Protein AF-A0A6C0E6Q0-F1 (afdb_monomer)

Secondary structure (DSSP, 8-state):
----HHHHHHHT--TTTTHHHHSS-S--TT---PPP---EEEEEEEEE-SS---TTSEEEEE---SSSEEEEEEEEEEPPPP--SS-EEEPTTHHHHTEEEEEEEETTEEEEEEEHHHHHHHHHHHS-HHHHHHHHHHHT--SS--TTS----SEEEEE---GGGS-GGG-B-GGG-TTS-EEEEEEEPPGGGSEEETTSPPPSS----SEEEEEEEEEEEPHHHHTTTSPEEPTTS-EEEPPPPEEEEEEEEEEEEEEE-TT-SEEEEE-TT--SEEEEEEEEEEEGGGGGTT-TT--SS-SSSS---SEEEEEEEETTEESS--EEHHIIIIIHHHHHTS---SS-EEEEESSS-TT-SSS----EEGGG-SSEEEEEEEPTT--SEEEEEEEEEEEEEEEETTEEEESS----

Organism: NCBI:txid1070528

InterPro domains:
  IPR007542 Major capsid protein, C-terminal [PF04451] (247-407)
  IPR016112 Group II dsDNA virus coat/capsid protein [SSF49749] (28-230)
  IPR016112 Group II dsDNA virus coat/capsid protein [SSF49749] (247-408)
  IPR031654 Major capsid protein, N-terminal [PF16903] (28-221)
  IPR038519 Major capsid protein, C-terminal domain superfamily [G3DSA:2.70.9.20] (247-413)

Foldseek 3Di:
DPPPVVNVVVVPDDCVPCVVPDNPDPDDPVDDDDDDDFDKDKDKDKFAWPDFFFAQDKTKGWDDPPAQFWEWKKKKFQWDFFAAPFQKFWAALLQLQFFQKKFKDKQNATPAMDHSLRLVLCLQQFDDPVRSVVLCVLRVHDPDDDSNSHRGRDMHMGIDDFLRHQDVVNTGRLQLQQPIIIMMMTGTHHPLLTMATPVLDGTPDDTGTPGIIMTIMHMHGDPVVSVLRHFDADPVRHGPDWHPKDKDKTKYKDKDKDKDAWFDQKDKDWPLLDFAFFFKKKKAKAAPCCSSRSNVQQRFLDPDDDGDAFFQWKWKDFPPDTPDDTHGQCCQAAVQSCQANVGGGPHSMGMDGQANHPNDSHDTGGTDGSNPTPGIIMMTGGDGRGHIIMMMMMTMHIWMWIGTDSNIDTPDGSDD

Radius of gyration: 25.43 Å; Cα contacts (8 Å, |Δi|>4): 905; chains: 1; bounding box: 82×49×64 Å

Nearest PDB structures (foldseek):
  8rbs-assembly1_A1  TM=8.741E-01  e=7.010E-36  Emiliania huxleyi virus 201
  8h2i-assembly1_bu  TM=8.831E-01  e=4.264E-34  Paramecium bursaria Chlorella virus 1
  8h2i-assembly1_bC  TM=8.725E-01  e=1.059E-31  Paramecium bursaria Chlorella virus 1
  8f47-assembly1_A  TM=6.623E-01  e=5.209E-15  Orthopoxvirus vaccinia
  8f47-assembly1_C  TM=6.911E-01  e=6.196E-14  Orthopoxvirus vaccinia

pLDDT: mean 90.52, std 8.24, range [42.59, 98.0]

Solvent-accessible surface area (backbone atoms only — not comparable to full-atom values): 22816 Å² total; per-residue (Å²): 142,74,80,52,72,72,59,52,68,63,69,69,65,45,80,84,74,44,38,90,77,58,53,84,65,90,73,56,99,89,57,86,85,79,82,87,77,81,68,67,46,80,47,77,43,79,42,68,45,78,46,81,50,46,62,48,37,76,37,41,31,73,66,76,85,86,31,39,26,37,43,47,42,28,41,41,37,34,40,56,60,62,47,54,100,54,54,40,10,47,22,67,25,40,39,37,59,42,33,53,33,39,33,40,29,46,63,89,42,77,69,39,51,50,34,16,69,53,54,52,51,47,42,49,56,74,42,54,71,72,54,38,55,54,48,26,64,35,18,53,47,58,97,82,74,54,38,72,69,41,33,55,62,53,75,31,42,37,78,51,78,52,56,26,39,72,42,82,94,46,33,45,47,47,47,29,31,64,77,39,57,46,32,42,40,39,34,31,36,44,63,87,57,43,42,35,33,81,82,75,58,81,61,61,77,87,87,55,44,76,41,49,34,35,44,36,32,24,31,37,59,40,74,80,60,39,50,58,40,28,68,40,62,43,98,86,68,45,79,72,43,75,37,69,74,44,76,42,84,38,57,33,57,46,79,50,76,49,79,42,65,56,57,53,43,68,47,76,40,81,43,62,88,44,55,40,38,24,29,33,41,40,36,38,48,29,44,54,69,33,66,80,61,22,41,82,83,55,34,40,66,54,95,77,78,86,72,48,75,51,53,51,30,38,30,42,30,51,44,99,40,77,72,45,68,82,42,44,35,66,45,28,25,42,48,48,33,34,73,47,67,66,43,56,43,93,59,60,44,36,44,49,72,54,27,66,41,77,79,50,88,84,58,90,54,48,53,46,58,35,68,80,43,60,62,25,30,46,36,38,34,36,42,83,77,39,67,43,30,32,40,43,39,35,37,38,19,53,48,42,40,38,31,49,95,24,39,65,48,60,79,68,77,84,80,129

Structure (mmCIF, N/CA/C/O backbone):
data_AF-A0A6C0E6Q0-F1
#
_entry.id   AF-A0A6C0E6Q0-F1
#
loop_
_atom_site.group_PDB
_atom_site.id
_atom_site.type_symbol
_atom_site.label_atom_id
_atom_site.label_alt_id
_atom_site.label_comp_id
_atom_site.label_asym_id
_atom_site.label_entity_id
_atom_site.label_seq_id
_atom_site.pdbx_PDB_ins_code
_atom_site.Cartn_x
_atom_site.Cartn_y
_atom_site.Cartn_z
_atom_site.occupancy
_atom_site.B_iso_or_equiv
_atom_site.auth_seq_id
_atom_site.auth_comp_id
_atom_site.auth_asym_id
_atom_site.auth_atom_id
_atom_site.pdbx_PDB_model_num
ATOM 1 N N . MET A 1 1 ? 54.383 25.200 25.611 1.00 50.38 1 MET A N 1
ATOM 2 C CA . MET A 1 1 ? 53.353 24.313 26.186 1.00 50.38 1 MET A CA 1
ATOM 3 C C . MET A 1 1 ? 52.035 24.683 25.543 1.00 50.38 1 MET A C 1
ATOM 5 O O . MET A 1 1 ? 51.362 25.550 26.059 1.00 50.38 1 MET A O 1
ATOM 9 N N . ASP A 1 2 ? 51.733 24.103 24.387 1.00 50.19 2 ASP A N 1
ATOM 10 C CA . ASP A 1 2 ? 50.382 24.135 23.813 1.00 50.19 2 ASP A CA 1
ATOM 11 C C . ASP A 1 2 ? 50.270 22.978 22.815 1.00 50.19 2 ASP A C 1
ATOM 13 O O . ASP A 1 2 ? 50.008 23.131 21.624 1.00 50.19 2 ASP A O 1
ATOM 17 N N . ALA A 1 3 ? 50.513 21.762 23.316 1.00 52.38 3 ALA A N 1
ATOM 18 C CA . ALA A 1 3 ? 49.835 20.618 22.733 1.00 52.38 3 ALA A CA 1
ATOM 19 C C . ALA A 1 3 ? 48.361 20.831 23.085 1.00 52.38 3 ALA A C 1
ATOM 21 O O . ALA A 1 3 ? 47.923 20.528 24.193 1.00 52.38 3 ALA A O 1
ATOM 22 N N . THR A 1 4 ? 47.648 21.502 22.183 1.00 58.59 4 THR A N 1
ATOM 23 C CA . THR A 1 4 ? 46.209 21.744 22.287 1.00 58.59 4 THR A CA 1
ATOM 24 C C . THR A 1 4 ? 45.525 20.450 22.729 1.00 58.59 4 THR A C 1
ATOM 26 O O . THR A 1 4 ? 45.856 19.386 22.211 1.00 58.59 4 THR A O 1
ATOM 29 N N . TYR A 1 5 ? 44.597 20.533 23.689 1.00 58.22 5 TYR A N 1
ATOM 30 C CA . TYR A 1 5 ? 43.895 19.413 24.349 1.00 58.22 5 TYR A CA 1
ATOM 31 C C . TYR A 1 5 ? 43.550 18.206 23.442 1.00 58.22 5 TYR A C 1
ATOM 33 O O . TYR A 1 5 ? 43.593 17.061 23.875 1.00 58.22 5 TYR A O 1
ATOM 41 N N . ARG A 1 6 ? 43.329 18.448 22.147 1.00 60.75 6 ARG A N 1
ATOM 42 C CA . ARG A 1 6 ? 43.112 17.456 21.082 1.00 60.75 6 ARG A CA 1
ATOM 43 C C . ARG A 1 6 ? 44.217 16.401 20.934 1.00 60.75 6 ARG A C 1
ATOM 45 O O . ARG A 1 6 ? 43.929 15.266 20.575 1.00 60.75 6 ARG A O 1
ATOM 52 N N . GLN A 1 7 ? 45.481 16.760 21.153 1.00 63.53 7 GLN A N 1
ATOM 53 C CA . GLN A 1 7 ? 46.598 15.817 21.024 1.00 63.53 7 GLN A CA 1
ATOM 54 C C . GLN A 1 7 ? 46.714 14.911 22.258 1.00 63.53 7 GLN A C 1
ATOM 56 O O . GLN A 1 7 ? 47.178 13.778 22.148 1.00 63.53 7 GLN A O 1
ATOM 61 N N . LEU A 1 8 ? 46.222 15.378 23.412 1.00 64.06 8 LEU A N 1
ATOM 62 C CA . LEU A 1 8 ? 46.075 14.568 24.619 1.00 64.06 8 LEU A CA 1
ATOM 63 C C . LEU A 1 8 ? 45.031 13.459 24.418 1.00 64.06 8 LEU A C 1
ATOM 65 O O . LEU A 1 8 ? 45.327 12.315 24.736 1.00 64.06 8 LEU A O 1
ATOM 69 N N . ASP A 1 9 ? 43.882 13.755 23.803 1.00 71.56 9 ASP A N 1
ATOM 70 C CA . ASP A 1 9 ? 42.805 12.773 23.566 1.00 71.56 9 ASP A CA 1
ATOM 71 C C . ASP A 1 9 ? 43.206 11.608 22.640 1.00 71.56 9 ASP A C 1
ATOM 73 O O . ASP A 1 9 ? 42.664 10.508 22.724 1.00 71.56 9 ASP A O 1
ATOM 77 N N . ILE A 1 10 ? 44.155 11.830 21.727 1.00 72.00 10 ILE A N 1
ATOM 78 C CA . ILE A 1 10 ? 44.695 10.762 20.870 1.00 72.00 10 ILE A CA 1
ATOM 79 C C . ILE A 1 10 ? 45.679 9.892 21.660 1.00 72.00 10 ILE A C 1
ATOM 81 O O . ILE A 1 10 ? 45.708 8.674 21.489 1.00 72.00 10 ILE A O 1
ATOM 85 N N . ASN A 1 11 ? 46.462 10.517 22.539 1.00 70.38 11 ASN A N 1
ATOM 86 C CA . ASN A 1 11 ? 47.518 9.866 23.308 1.00 70.38 11 ASN A CA 1
ATOM 87 C C . ASN A 1 11 ? 47.001 9.121 24.552 1.00 70.38 11 ASN A C 1
ATOM 89 O O . ASN A 1 11 ? 47.750 8.352 25.146 1.00 70.38 11 ASN A O 1
ATOM 93 N N . THR A 1 12 ? 45.742 9.322 24.951 1.00 73.62 12 THR A N 1
ATOM 94 C CA . THR A 1 12 ? 45.084 8.582 26.046 1.00 73.62 12 THR A CA 1
ATOM 95 C C . THR A 1 12 ? 44.545 7.213 25.623 1.00 73.62 12 THR A C 1
ATOM 97 O O . THR A 1 12 ? 44.041 6.473 26.471 1.00 73.62 12 THR A O 1
ATOM 100 N N . ARG A 1 13 ? 44.656 6.850 24.338 1.00 69.69 13 ARG A N 1
ATOM 101 C CA . ARG A 1 13 ? 44.212 5.548 23.824 1.00 69.69 13 ARG A CA 1
ATOM 102 C C . ARG A 1 13 ? 45.009 4.405 24.440 1.00 69.69 13 ARG A C 1
ATOM 104 O O . ARG A 1 13 ? 46.234 4.453 24.525 1.00 69.69 13 ARG A O 1
ATOM 111 N N . ASN A 1 14 ? 44.304 3.355 24.846 1.00 68.81 14 ASN A N 1
ATOM 112 C CA . ASN A 1 14 ? 44.887 2.189 25.496 1.00 68.81 14 ASN A CA 1
ATOM 113 C C . ASN A 1 14 ? 44.763 0.965 24.586 1.00 68.81 14 ASN A C 1
ATOM 115 O O . ASN A 1 14 ? 43.659 0.522 24.264 1.00 68.81 14 ASN A O 1
ATOM 119 N N . GLU A 1 15 ? 45.903 0.368 24.236 1.00 62.94 15 GLU A N 1
ATOM 120 C CA . GLU A 1 15 ? 46.001 -0.788 23.338 1.00 62.94 15 GLU A CA 1
ATOM 121 C C . GLU A 1 15 ? 45.181 -2.012 23.773 1.00 62.94 15 GLU A C 1
ATOM 123 O O . GLU A 1 15 ? 44.897 -2.871 22.943 1.00 62.94 15 GLU A O 1
ATOM 128 N N . ARG A 1 16 ? 44.779 -2.134 25.046 1.00 64.06 16 ARG A N 1
ATOM 129 C CA . ARG A 1 16 ? 43.905 -3.236 25.492 1.00 64.06 16 ARG A CA 1
ATOM 130 C C . ARG A 1 16 ? 42.417 -2.975 25.264 1.00 64.06 16 ARG A C 1
ATOM 132 O O . ARG A 1 16 ? 41.688 -3.933 25.025 1.00 64.06 16 ARG A O 1
ATOM 139 N N . LEU A 1 17 ? 41.969 -1.723 25.353 1.00 75.38 17 LEU A N 1
ATOM 140 C CA . LEU A 1 17 ? 40.547 -1.361 25.277 1.00 75.38 17 LEU A CA 1
ATOM 141 C C . LEU A 1 17 ? 40.148 -0.938 23.857 1.00 75.38 17 LEU A C 1
ATOM 143 O O . LEU A 1 17 ? 39.136 -1.402 23.340 1.00 75.38 17 LEU A O 1
ATOM 147 N N . ASP A 1 18 ? 40.988 -0.150 23.183 1.00 81.44 18 ASP A N 1
ATOM 148 C CA . ASP A 1 18 ? 40.679 0.420 21.863 1.00 81.44 18 ASP A CA 1
ATOM 149 C C . ASP A 1 18 ? 40.990 -0.529 20.695 1.00 81.44 18 ASP A C 1
ATOM 151 O O . ASP A 1 18 ? 40.703 -0.219 19.533 1.00 81.44 18 ASP A O 1
ATOM 155 N N . LYS A 1 19 ? 41.551 -1.711 20.991 1.00 82.31 19 LYS A N 1
ATOM 156 C CA . LYS A 1 19 ? 41.936 -2.720 19.996 1.00 82.31 19 LYS A CA 1
ATOM 157 C C . LYS A 1 19 ? 40.769 -3.166 19.124 1.00 82.31 19 LYS A C 1
ATOM 159 O O . LYS A 1 19 ? 40.932 -3.289 17.919 1.00 82.31 19 LYS A O 1
ATOM 164 N N . PHE A 1 20 ? 39.600 -3.386 19.721 1.00 84.00 20 PHE A N 1
ATOM 165 C CA . PHE A 1 20 ? 38.417 -3.856 18.994 1.00 84.00 20 PHE A CA 1
ATOM 166 C C . PHE A 1 20 ? 37.770 -2.779 18.118 1.00 84.00 20 PHE A C 1
ATOM 168 O O . PHE A 1 20 ? 36.924 -3.104 17.292 1.00 84.00 20 PHE A O 1
ATOM 175 N N . LEU A 1 21 ? 38.147 -1.510 18.302 1.00 84.69 21 LEU A N 1
ATOM 176 C CA . LEU A 1 21 ? 37.549 -0.381 17.590 1.00 84.69 21 LEU A CA 1
ATOM 177 C C . LEU A 1 21 ? 38.488 0.219 16.544 1.00 84.69 21 LEU A C 1
ATOM 179 O O . LEU A 1 21 ? 38.034 0.623 15.478 1.00 84.69 21 LEU A O 1
ATOM 183 N N . THR A 1 22 ? 39.783 0.333 16.854 1.00 85.12 22 THR A N 1
ATOM 184 C CA . THR A 1 22 ? 40.710 1.153 16.054 1.00 85.12 22 THR A CA 1
ATOM 185 C C . THR A 1 22 ? 42.037 0.488 15.711 1.00 85.12 22 THR A C 1
ATOM 187 O O . THR A 1 22 ? 42.786 1.054 14.913 1.00 85.12 22 THR A O 1
ATOM 190 N N . ALA A 1 23 ? 42.349 -0.694 16.257 1.00 83.88 23 ALA A N 1
ATOM 191 C CA . ALA A 1 23 ? 43.545 -1.414 15.823 1.00 83.88 23 ALA A CA 1
ATOM 192 C C . ALA A 1 23 ? 43.324 -1.995 14.422 1.00 83.88 23 ALA A C 1
ATOM 194 O O . ALA A 1 23 ? 42.276 -2.572 14.154 1.00 83.88 23 ALA A O 1
ATOM 195 N N . ASN A 1 24 ? 44.324 -1.856 13.545 1.00 86.06 24 ASN A N 1
ATOM 196 C CA . ASN A 1 24 ? 44.257 -2.260 12.134 1.00 86.06 24 ASN A CA 1
ATOM 197 C C . ASN A 1 24 ? 42.970 -1.764 11.435 1.00 86.06 24 ASN A C 1
ATOM 199 O O . ASN A 1 24 ? 42.159 -2.578 10.997 1.00 86.06 24 ASN A O 1
ATOM 203 N N . PRO A 1 25 ? 42.754 -0.436 11.354 1.00 85.06 25 PRO A N 1
ATOM 204 C CA . PRO A 1 25 ? 41.490 0.127 10.894 1.00 85.06 25 PRO A CA 1
ATOM 205 C C . PRO A 1 25 ? 41.191 -0.268 9.442 1.00 85.06 25 PRO A C 1
ATOM 207 O O . PRO A 1 25 ? 41.970 0.012 8.532 1.00 85.06 25 PRO A O 1
ATOM 210 N N . GLU A 1 26 ? 40.029 -0.883 9.225 1.00 86.69 26 GLU A N 1
ATOM 211 C CA . GLU A 1 26 ? 39.562 -1.319 7.899 1.00 86.69 26 GLU A CA 1
ATOM 212 C C . GLU A 1 26 ? 38.830 -0.207 7.133 1.00 86.69 26 GLU A C 1
ATOM 214 O O . GLU A 1 26 ? 38.745 -0.217 5.903 1.00 86.69 26 GLU A O 1
ATOM 219 N N . VAL A 1 27 ? 38.304 0.777 7.865 1.00 86.06 27 VAL A N 1
ATOM 220 C CA . VAL A 1 27 ? 37.536 1.903 7.332 1.00 86.06 27 VAL A CA 1
ATOM 221 C C . VAL A 1 27 ? 38.110 3.223 7.835 1.00 86.06 27 VAL A C 1
ATOM 223 O O . VAL A 1 27 ? 38.594 3.324 8.960 1.00 86.06 27 VAL A O 1
ATOM 226 N N . SER A 1 28 ? 38.040 4.258 6.998 1.00 86.50 28 SER A N 1
ATOM 227 C CA . SER A 1 28 ? 38.378 5.629 7.378 1.00 86.50 28 SER A CA 1
ATOM 228 C C . SER A 1 28 ? 37.178 6.530 7.140 1.00 86.50 28 SER A C 1
ATOM 230 O O . SER A 1 28 ? 36.627 6.557 6.041 1.00 86.50 28 SER A O 1
ATOM 232 N N . PHE A 1 29 ? 36.805 7.318 8.147 1.00 87.69 29 PHE A N 1
ATOM 233 C CA . PHE A 1 29 ? 35.741 8.318 8.019 1.00 87.69 29 PHE A CA 1
ATOM 234 C C . PHE A 1 29 ? 36.155 9.534 7.179 1.00 87.69 29 PHE A C 1
ATOM 236 O O . PHE A 1 29 ? 35.311 10.340 6.804 1.00 87.69 29 PHE A O 1
ATOM 243 N N . PHE A 1 30 ? 37.445 9.657 6.857 1.00 90.44 30 PHE A N 1
ATOM 244 C CA . PHE A 1 30 ? 38.006 10.789 6.116 1.00 90.44 30 PHE A CA 1
ATOM 245 C C . PHE A 1 30 ? 38.331 10.449 4.656 1.00 90.44 30 PHE A C 1
ATOM 247 O O . PHE A 1 30 ? 38.814 11.301 3.915 1.00 90.44 30 PHE A O 1
ATOM 254 N N . HIS A 1 31 ? 38.072 9.210 4.224 1.00 87.00 31 HIS A N 1
ATOM 255 C CA . HIS A 1 31 ? 38.249 8.790 2.838 1.00 87.00 31 HIS A CA 1
ATOM 256 C C . HIS A 1 31 ? 37.085 7.900 2.394 1.00 87.00 31 HIS A C 1
ATOM 258 O O . HIS A 1 31 ? 37.002 6.729 2.761 1.00 87.00 31 HIS A O 1
ATOM 264 N N . SER A 1 32 ? 36.190 8.454 1.574 1.00 85.75 32 SER A N 1
ATOM 265 C CA . SER A 1 32 ? 35.055 7.714 1.020 1.00 85.75 32 SER A CA 1
ATOM 266 C C . SER A 1 32 ? 35.420 7.092 -0.329 1.00 85.75 32 SER A C 1
ATOM 268 O O . SER A 1 32 ? 35.677 7.803 -1.301 1.00 85.75 32 SER A O 1
ATOM 270 N N . LYS A 1 33 ? 35.430 5.754 -0.407 1.00 85.31 33 LYS A N 1
ATOM 271 C CA . LYS A 1 33 ? 35.520 5.024 -1.680 1.00 85.31 33 LYS A CA 1
ATOM 272 C C . LYS A 1 33 ? 34.129 4.930 -2.302 1.00 85.31 33 LYS A C 1
ATOM 274 O O . LYS A 1 33 ? 33.283 4.174 -1.830 1.00 85.31 33 LYS A O 1
ATOM 279 N N . GLN A 1 34 ? 33.899 5.670 -3.381 1.00 87.31 34 GLN A N 1
ATOM 280 C CA . GLN A 1 34 ? 32.653 5.577 -4.139 1.00 87.31 34 GLN A CA 1
ATOM 281 C C . GLN A 1 34 ? 32.667 4.355 -5.065 1.00 87.31 34 GLN A C 1
ATOM 283 O O . GLN A 1 34 ? 33.665 4.073 -5.733 1.00 87.31 34 GLN A O 1
ATOM 288 N N . LYS A 1 35 ? 31.546 3.628 -5.125 1.00 88.62 35 LYS A N 1
ATOM 289 C CA . LYS A 1 35 ? 31.354 2.537 -6.088 1.00 88.62 35 LYS A CA 1
ATOM 290 C C . LYS A 1 35 ? 30.966 3.129 -7.444 1.00 88.62 35 LYS A C 1
ATOM 292 O O . LYS A 1 35 ? 30.063 3.958 -7.517 1.00 88.62 35 LYS A O 1
ATOM 297 N N . ARG A 1 36 ? 31.628 2.686 -8.515 1.00 91.00 36 ARG A N 1
ATOM 298 C CA . ARG A 1 36 ? 31.187 2.974 -9.888 1.00 91.00 36 ARG A CA 1
ATOM 299 C C . ARG A 1 36 ? 29.918 2.167 -10.171 1.00 91.00 36 ARG A C 1
ATOM 301 O O . ARG A 1 36 ? 29.840 1.006 -9.773 1.00 91.00 36 ARG A O 1
ATOM 308 N N . TYR A 1 37 ? 28.946 2.783 -10.831 1.00 89.62 37 TYR A N 1
ATOM 309 C CA . TYR A 1 37 ? 27.681 2.164 -11.230 1.00 89.62 37 TYR A CA 1
ATOM 310 C C . TYR A 1 37 ? 27.566 2.146 -12.760 1.00 89.62 37 TYR A C 1
ATOM 312 O O . TYR A 1 37 ? 28.290 2.869 -13.445 1.00 89.62 37 TYR A O 1
ATOM 320 N N . TYR A 1 38 ? 26.684 1.302 -13.292 1.00 90.94 38 TYR A N 1
ATOM 321 C CA . TYR A 1 38 ? 26.403 1.258 -14.727 1.00 90.94 38 TYR A CA 1
ATOM 322 C C . TYR A 1 38 ? 25.487 2.416 -15.137 1.00 90.94 38 TYR A C 1
ATOM 324 O O . TYR A 1 38 ? 24.558 2.735 -14.390 1.00 90.94 38 TYR A O 1
ATOM 332 N N . PRO A 1 39 ? 25.708 3.030 -16.308 1.00 93.25 39 PRO A N 1
ATOM 333 C CA . PRO A 1 39 ? 24.850 4.103 -16.781 1.00 93.25 39 PRO A CA 1
ATOM 334 C C . PRO A 1 39 ? 23.433 3.590 -17.071 1.00 93.25 39 PRO A C 1
ATOM 336 O O . PRO A 1 39 ? 23.236 2.488 -17.582 1.00 93.25 39 PRO A O 1
ATOM 339 N N . TYR A 1 40 ? 22.447 4.419 -16.740 1.00 94.44 40 TYR A N 1
ATOM 340 C CA . TYR A 1 40 ? 21.039 4.212 -17.061 1.00 94.44 40 TYR A CA 1
ATOM 341 C C . TYR A 1 40 ? 20.363 5.572 -17.273 1.00 94.44 40 TYR A C 1
ATOM 343 O O . TYR A 1 40 ? 20.856 6.598 -16.799 1.00 94.44 40 TYR A O 1
ATOM 351 N N . ALA A 1 41 ? 19.218 5.582 -17.952 1.00 95.88 41 ALA A N 1
ATOM 352 C CA . ALA A 1 41 ? 18.386 6.770 -18.122 1.00 95.88 41 ALA A CA 1
ATOM 353 C C . ALA A 1 41 ? 16.969 6.516 -17.595 1.00 95.88 41 ALA A C 1
ATOM 355 O O . ALA A 1 41 ? 16.380 5.473 -17.876 1.00 95.88 41 ALA A O 1
ATOM 356 N N . ARG A 1 42 ? 16.420 7.479 -16.846 1.00 95.88 42 ARG A N 1
ATOM 357 C CA . ARG A 1 42 ? 15.016 7.487 -16.407 1.00 95.88 42 ARG A CA 1
ATOM 358 C C . ARG A 1 42 ? 14.175 8.287 -17.399 1.00 95.88 42 ARG A C 1
ATOM 360 O O . ARG A 1 42 ? 14.583 9.370 -17.811 1.00 95.88 42 ARG A O 1
ATOM 367 N N . ASN A 1 43 ? 12.988 7.789 -17.725 1.00 95.06 43 ASN A N 1
ATOM 368 C CA . ASN A 1 43 ? 11.990 8.507 -18.508 1.00 95.06 43 ASN A CA 1
ATOM 369 C C . ASN A 1 43 ? 10.583 8.280 -17.936 1.00 95.06 43 ASN A C 1
ATOM 371 O O . ASN A 1 43 ? 10.116 7.143 -17.898 1.00 95.06 43 ASN A O 1
ATOM 375 N N . ALA A 1 44 ? 9.905 9.355 -17.536 1.00 96.56 44 ALA A N 1
ATOM 376 C CA . ALA A 1 44 ? 8.527 9.307 -17.058 1.00 96.56 44 ALA A CA 1
ATOM 377 C C . ALA A 1 44 ? 7.555 9.451 -18.237 1.00 96.56 44 ALA A C 1
ATOM 379 O O . ALA A 1 44 ? 7.694 10.367 -19.051 1.00 96.56 44 ALA A O 1
ATOM 380 N N . ARG A 1 45 ? 6.561 8.565 -18.347 1.00 97.06 45 ARG A N 1
ATOM 381 C CA . ARG A 1 45 ? 5.567 8.609 -19.431 1.00 97.06 45 ARG A CA 1
ATOM 382 C C . ARG A 1 45 ? 4.148 8.426 -18.920 1.00 97.06 45 ARG A C 1
ATOM 384 O O . ARG A 1 45 ? 3.897 7.579 -18.067 1.00 97.06 45 ARG A O 1
ATOM 391 N N . TYR A 1 46 ? 3.227 9.183 -19.512 1.00 96.88 46 TYR A N 1
ATOM 392 C CA . TYR A 1 46 ? 1.795 9.004 -19.304 1.00 96.88 46 TYR A CA 1
ATOM 393 C C . TYR A 1 46 ? 1.268 7.845 -20.143 1.00 96.88 46 TYR A C 1
ATOM 395 O O . TYR A 1 46 ? 1.499 7.799 -21.351 1.00 96.88 46 TYR A O 1
ATOM 403 N N . ILE A 1 47 ? 0.521 6.953 -19.504 1.00 96.19 47 ILE A N 1
ATOM 404 C CA . ILE A 1 47 ? -0.191 5.842 -20.124 1.00 96.19 47 ILE A CA 1
ATOM 405 C C . ILE A 1 47 ? -1.683 6.029 -19.846 1.00 96.19 47 ILE A C 1
ATOM 407 O O . ILE A 1 47 ? -2.089 6.234 -18.704 1.00 96.19 47 ILE A O 1
ATOM 411 N N . THR A 1 48 ? -2.502 5.997 -20.889 1.00 94.19 48 THR A N 1
ATOM 412 C CA . THR A 1 48 ? -3.965 6.087 -20.788 1.00 94.19 48 THR A CA 1
ATOM 413 C C . THR A 1 48 ? -4.568 4.702 -20.604 1.00 94.19 48 THR A C 1
ATOM 415 O O . THR A 1 48 ? -4.053 3.736 -21.163 1.00 94.19 48 THR A O 1
ATOM 418 N N . PHE A 1 49 ? -5.665 4.608 -19.857 1.00 93.19 49 PHE A N 1
ATOM 419 C CA . PHE A 1 49 ? -6.424 3.363 -19.742 1.00 93.19 49 PHE A CA 1
ATOM 420 C C . PHE A 1 49 ? -7.184 3.045 -21.035 1.00 93.19 49 PHE A C 1
ATOM 422 O O . PHE A 1 49 ? -7.557 3.952 -21.779 1.00 93.19 49 PHE A O 1
ATOM 429 N N . ASP A 1 50 ? -7.420 1.756 -21.285 1.00 89.81 50 ASP A N 1
ATOM 430 C CA . ASP A 1 50 ? -8.104 1.282 -22.496 1.00 89.81 50 ASP A CA 1
ATOM 431 C C . ASP A 1 50 ? -9.610 1.597 -22.462 1.00 89.81 50 ASP A C 1
ATOM 433 O O . ASP A 1 50 ? -10.259 1.784 -23.491 1.00 89.81 50 ASP A O 1
ATOM 437 N N . SER A 1 51 ? -10.178 1.654 -21.257 1.00 84.75 51 SER A N 1
ATOM 438 C CA . SER A 1 51 ? -11.577 1.987 -20.999 1.00 84.75 51 SER A CA 1
ATOM 439 C C . SER A 1 51 ? -11.766 3.479 -20.737 1.00 84.75 51 SER A C 1
ATOM 441 O O . SER A 1 51 ? -10.918 4.120 -20.112 1.00 84.75 51 SER A O 1
ATOM 443 N N . ALA A 1 52 ? -12.936 4.007 -21.102 1.00 82.81 52 ALA A N 1
ATOM 444 C CA . ALA A 1 52 ? -13.321 5.364 -20.732 1.00 82.81 52 ALA A CA 1
ATOM 445 C C . ALA A 1 52 ? -13.319 5.548 -19.196 1.00 82.81 52 ALA A C 1
ATOM 447 O O . ALA A 1 52 ? -13.747 4.646 -18.468 1.00 82.81 52 ALA A O 1
ATOM 448 N N . PRO A 1 53 ? -12.849 6.700 -18.690 1.00 81.31 53 PRO A N 1
ATOM 449 C CA . PRO A 1 53 ? -12.731 6.940 -17.260 1.00 81.31 53 PRO A CA 1
ATOM 450 C C . PRO A 1 53 ? -14.109 7.227 -16.650 1.00 81.31 53 PRO A C 1
ATOM 452 O O . PRO A 1 53 ? -14.688 8.296 -16.835 1.00 81.31 53 PRO A O 1
ATOM 455 N N . GLU A 1 54 ? -14.658 6.263 -15.914 1.00 89.06 54 GLU A N 1
ATOM 456 C CA . GLU A 1 54 ? -15.979 6.387 -15.297 1.00 89.06 54 GLU A CA 1
ATOM 457 C C . GLU A 1 54 ? -15.971 5.861 -13.858 1.00 89.06 54 GLU A C 1
ATOM 459 O O . GLU A 1 54 ? -15.364 4.834 -13.548 1.00 89.06 54 GLU A O 1
ATOM 464 N N . PHE A 1 55 ? -16.638 6.585 -12.956 1.00 92.69 55 PHE A N 1
ATOM 465 C CA . PHE A 1 55 ? -16.740 6.194 -11.551 1.00 92.69 55 PHE A CA 1
ATOM 466 C C . PHE A 1 55 ? -17.442 4.841 -11.406 1.00 92.69 55 PHE A C 1
ATOM 468 O O . PHE A 1 55 ? -18.378 4.528 -12.140 1.00 92.69 55 PHE A O 1
ATOM 475 N N . GLY A 1 56 ? -17.022 4.037 -10.432 1.00 92.19 56 GLY A N 1
ATOM 476 C CA . GLY A 1 56 ? -17.610 2.718 -10.187 1.00 92.19 56 GLY A CA 1
ATOM 477 C C . GLY A 1 56 ? -17.222 1.638 -11.202 1.00 92.19 56 GLY A C 1
ATOM 478 O O . GLY A 1 56 ? -17.527 0.465 -10.970 1.00 92.19 56 GLY A O 1
ATOM 479 N N . GLN A 1 57 ? -16.560 1.982 -12.310 1.00 92.56 57 GLN A N 1
ATOM 480 C CA . GLN A 1 57 ? -16.167 1.027 -13.347 1.00 92.56 57 GLN A CA 1
ATOM 481 C C . GLN A 1 57 ? -14.769 0.450 -13.100 1.00 92.56 57 GLN A C 1
ATOM 483 O O . GLN A 1 57 ? -13.976 0.968 -12.309 1.00 92.56 57 GLN A O 1
ATOM 488 N N . LEU A 1 58 ? -14.502 -0.685 -13.748 1.00 94.75 58 LEU A N 1
ATOM 489 C CA . LEU A 1 58 ? -13.169 -1.271 -13.818 1.00 94.75 58 LEU A CA 1
ATOM 490 C C . LEU A 1 58 ? -12.429 -0.649 -15.003 1.00 94.75 58 LEU A C 1
ATOM 492 O O . LEU A 1 58 ? -12.912 -0.731 -16.130 1.00 94.75 58 LEU A O 1
ATOM 496 N N . ALA A 1 59 ? -11.257 -0.082 -14.743 1.00 94.31 59 ALA A N 1
ATOM 497 C CA . ALA A 1 59 ? -10.339 0.378 -15.767 1.00 94.31 59 ALA A CA 1
ATOM 498 C C . ALA A 1 59 ? -9.139 -0.564 -15.862 1.00 94.31 59 ALA A C 1
ATOM 500 O O . ALA A 1 59 ? -8.612 -1.011 -14.845 1.00 94.31 59 ALA A O 1
ATOM 501 N N . GLN A 1 60 ? -8.694 -0.863 -17.078 1.00 95.12 60 GLN A N 1
ATOM 502 C CA . GLN A 1 60 ? -7.507 -1.685 -17.312 1.00 95.12 60 GLN A CA 1
ATOM 503 C C . GLN A 1 60 ? -6.542 -0.999 -18.271 1.00 95.12 60 GLN A C 1
ATOM 505 O O . GLN A 1 60 ? -6.956 -0.220 -19.133 1.00 95.12 60 GLN A O 1
ATOM 510 N N . VAL A 1 61 ? -5.257 -1.279 -18.090 1.00 96.19 61 VAL A N 1
ATOM 511 C CA . VAL A 1 61 ? -4.203 -0.775 -18.961 1.00 96.19 61 VAL A CA 1
ATOM 512 C C . VAL A 1 61 ? -3.057 -1.768 -19.040 1.00 96.19 61 VAL A C 1
ATOM 514 O O . VAL A 1 61 ? -2.546 -2.246 -18.025 1.00 96.19 61 VAL A O 1
ATOM 517 N N . LYS A 1 62 ? -2.630 -2.063 -20.265 1.00 96.44 62 LYS A N 1
ATOM 518 C CA . LYS A 1 62 ? -1.398 -2.805 -20.526 1.00 96.44 62 LYS A CA 1
ATOM 519 C C . LYS A 1 62 ? -0.205 -1.858 -20.451 1.00 96.44 62 LYS A C 1
ATOM 521 O O . LYS A 1 62 ? -0.170 -0.860 -21.165 1.00 96.44 62 LYS A O 1
ATOM 526 N N . ILE A 1 63 ? 0.794 -2.188 -19.634 1.00 97.00 63 ILE A N 1
ATOM 527 C CA . ILE A 1 63 ? 2.021 -1.395 -19.495 1.00 97.00 63 ILE A CA 1
ATOM 528 C C . ILE A 1 63 ? 2.882 -1.543 -20.760 1.00 97.00 63 ILE A C 1
ATOM 530 O O . ILE A 1 63 ? 3.379 -2.640 -21.039 1.00 97.00 63 ILE A O 1
ATOM 534 N N . PRO A 1 64 ? 3.087 -0.467 -21.546 1.00 96.12 64 PRO A N 1
ATOM 535 C CA . PRO A 1 64 ? 3.900 -0.538 -22.751 1.00 96.12 64 PRO A CA 1
ATOM 536 C C . PRO A 1 64 ? 5.388 -0.687 -22.427 1.00 96.12 64 PRO A C 1
ATOM 538 O O . PRO A 1 64 ? 5.894 -0.189 -21.427 1.00 96.12 64 PRO A O 1
ATOM 541 N N . ARG A 1 65 ? 6.136 -1.327 -23.324 1.00 93.75 65 ARG A N 1
ATOM 542 C CA . ARG A 1 65 ? 7.570 -1.605 -23.144 1.00 93.75 65 ARG A CA 1
ATOM 543 C C . ARG A 1 65 ? 8.439 -0.444 -23.634 1.00 93.75 65 ARG A C 1
ATOM 545 O O . ARG A 1 65 ? 9.202 -0.595 -24.580 1.00 93.75 65 ARG A O 1
ATOM 552 N N . TYR A 1 66 ? 8.304 0.732 -23.019 1.00 94.69 66 TYR A N 1
ATOM 553 C CA . TYR A 1 66 ? 9.110 1.913 -23.375 1.00 94.69 66 TYR A CA 1
ATOM 554 C C . TYR A 1 66 ? 10.514 1.934 -22.750 1.00 94.69 66 TYR A C 1
ATOM 556 O O . TYR A 1 66 ? 11.333 2.770 -23.128 1.00 94.69 66 TYR A O 1
ATOM 564 N N . GLY A 1 67 ? 10.796 1.029 -21.813 1.00 93.12 67 GLY A N 1
ATOM 565 C CA . GLY A 1 67 ? 12.109 0.843 -21.199 1.00 93.12 67 GLY A CA 1
ATOM 566 C C . GLY A 1 67 ? 12.340 -0.607 -20.781 1.00 93.12 67 GLY A C 1
ATOM 567 O O . GLY A 1 67 ? 11.475 -1.466 -20.961 1.00 93.12 67 GLY A O 1
ATOM 568 N N . HIS A 1 68 ? 13.520 -0.878 -20.224 1.00 94.69 68 HIS A N 1
ATOM 569 C CA . HIS A 1 68 ? 13.929 -2.224 -19.816 1.00 94.69 68 HIS A CA 1
ATOM 570 C C . HIS A 1 68 ? 13.373 -2.611 -18.444 1.00 94.69 68 HIS A C 1
ATOM 572 O O . HIS A 1 68 ? 13.030 -3.781 -18.251 1.00 94.69 68 HIS A O 1
ATOM 578 N N . LEU A 1 69 ? 13.262 -1.640 -17.529 1.00 95.88 69 LEU A N 1
ATOM 579 C CA . LEU A 1 69 ? 12.662 -1.793 -16.202 1.00 95.88 69 LEU A CA 1
ATOM 580 C C . LEU A 1 69 ? 11.553 -0.752 -15.980 1.00 95.88 69 LEU A C 1
ATOM 582 O O . LEU A 1 69 ? 11.594 0.336 -16.561 1.00 95.88 69 LEU A O 1
ATOM 586 N N . VAL A 1 70 ? 10.613 -1.070 -15.091 1.00 97.12 70 VAL A N 1
ATOM 587 C CA . VAL A 1 70 ? 9.599 -0.146 -14.561 1.00 97.12 70 VAL A CA 1
ATOM 588 C C . VAL A 1 70 ? 9.815 0.048 -13.066 1.00 97.12 70 VAL A C 1
ATOM 590 O O . VAL A 1 70 ? 9.950 -0.928 -12.325 1.00 97.12 70 VAL A O 1
ATOM 593 N N . GLY A 1 71 ? 9.855 1.310 -12.642 1.00 96.25 71 GLY A N 1
ATOM 594 C CA . GLY A 1 71 ? 9.969 1.700 -11.240 1.00 96.25 71 GLY A CA 1
ATOM 595 C C . GLY A 1 71 ? 8.662 2.258 -10.704 1.00 96.25 71 GLY A C 1
ATOM 596 O O . GLY A 1 71 ? 7.673 1.535 -10.598 1.00 96.25 71 GLY A O 1
ATOM 597 N N . ASP A 1 72 ? 8.665 3.534 -10.336 1.00 96.06 72 ASP A N 1
ATOM 598 C CA . ASP A 1 72 ? 7.531 4.181 -9.683 1.00 96.06 72 ASP A CA 1
ATOM 599 C C . ASP A 1 72 ? 6.347 4.374 -10.642 1.00 96.06 72 ASP A C 1
ATOM 601 O O . ASP A 1 72 ? 6.506 4.660 -11.834 1.00 96.06 72 ASP A O 1
ATOM 605 N N . ILE A 1 73 ? 5.140 4.192 -10.104 1.00 97.38 73 ILE A N 1
ATOM 606 C CA . ILE A 1 73 ? 3.877 4.412 -10.807 1.00 97.38 73 ILE A CA 1
ATOM 607 C C . ILE A 1 73 ? 2.998 5.302 -9.936 1.00 97.38 73 ILE A C 1
ATOM 609 O O . ILE A 1 73 ? 2.804 5.022 -8.753 1.00 97.38 73 ILE A O 1
ATOM 613 N N . ALA A 1 74 ? 2.429 6.343 -10.534 1.00 97.38 74 ALA A N 1
ATOM 614 C CA . ALA A 1 74 ? 1.397 7.165 -9.919 1.00 97.38 74 ALA A CA 1
ATOM 615 C C . ALA A 1 74 ? 0.144 7.195 -10.798 1.00 97.38 74 ALA A C 1
ATOM 617 O O . ALA A 1 74 ? 0.240 7.196 -12.025 1.00 97.38 74 ALA A O 1
ATOM 618 N N . ILE A 1 75 ? -1.033 7.228 -10.178 1.00 96.94 75 ILE A N 1
ATOM 619 C CA . ILE A 1 75 ? -2.303 7.438 -10.877 1.00 96.94 75 ILE A CA 1
ATOM 620 C C . ILE A 1 75 ? -2.613 8.932 -10.865 1.00 96.94 75 ILE A C 1
ATOM 622 O O . ILE A 1 75 ? -2.571 9.554 -9.809 1.00 96.94 75 ILE A O 1
ATOM 626 N N . GLU A 1 76 ? -2.947 9.490 -12.023 1.00 96.19 76 GLU A N 1
ATOM 627 C CA . GLU A 1 76 ? -3.455 10.851 -12.183 1.00 96.19 76 GLU A CA 1
ATOM 628 C C . GLU A 1 76 ? -4.960 10.800 -12.481 1.00 96.19 76 GLU A C 1
ATOM 630 O O . GLU A 1 76 ? -5.392 10.153 -13.444 1.00 96.19 76 GLU A O 1
ATOM 635 N N . PHE A 1 77 ? -5.739 11.511 -11.666 1.00 95.31 77 PHE A N 1
ATOM 636 C CA . PHE A 1 77 ? -7.169 11.738 -11.848 1.00 95.31 77 PHE A CA 1
ATOM 637 C C . PHE A 1 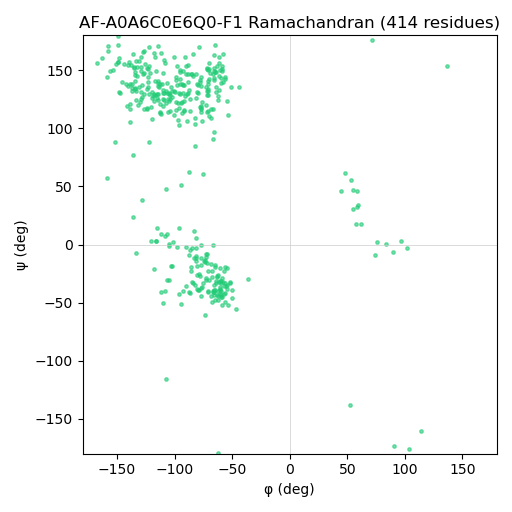77 ? -7.431 13.221 -12.110 1.00 95.31 77 PHE A C 1
ATOM 639 O O . PHE A 1 77 ? -7.105 14.063 -11.273 1.00 95.31 77 PHE A O 1
ATOM 646 N N . ASP A 1 78 ? -8.095 13.536 -13.221 1.00 94.12 78 ASP A N 1
ATOM 647 C CA . ASP A 1 78 ? -8.602 14.887 -13.475 1.00 94.12 78 ASP A CA 1
ATOM 648 C C . ASP A 1 78 ? -10.081 14.939 -13.038 1.00 94.12 78 ASP A C 1
ATOM 650 O O . ASP A 1 78 ? -10.966 14.410 -13.727 1.00 94.12 78 ASP A O 1
ATOM 654 N N . LEU A 1 79 ? -10.352 15.538 -11.871 1.00 93.94 79 LEU A N 1
ATOM 655 C CA . LEU A 1 79 ? -11.694 15.593 -11.280 1.00 93.94 79 LEU A CA 1
ATOM 656 C C . LEU A 1 79 ? -12.492 16.807 -11.783 1.00 93.94 79 LEU A C 1
ATOM 658 O O . LEU A 1 79 ? -11.976 17.926 -11.746 1.00 93.94 79 LEU A O 1
ATOM 662 N N . PRO A 1 80 ? -13.764 16.641 -12.195 1.00 93.81 80 PRO A N 1
ATOM 663 C CA . PRO A 1 80 ? -14.611 17.775 -12.551 1.00 93.81 80 PRO A CA 1
ATOM 664 C C . PRO A 1 80 ? -14.989 18.590 -11.308 1.00 93.81 80 PRO A C 1
ATOM 666 O O . PRO A 1 80 ? -15.131 18.039 -10.213 1.00 93.81 80 PRO A O 1
ATOM 669 N N . THR A 1 81 ? -15.212 19.892 -11.481 1.00 93.62 81 THR A N 1
ATOM 670 C CA . THR A 1 81 ? -15.752 20.755 -10.423 1.00 93.62 81 THR A CA 1
ATOM 671 C C . THR A 1 81 ? -17.224 20.433 -10.170 1.00 93.62 81 THR A C 1
ATOM 673 O O . THR A 1 81 ? -18.029 20.408 -11.101 1.00 93.62 81 THR A O 1
ATOM 676 N N . LEU A 1 82 ? -17.573 20.197 -8.908 1.00 93.62 82 LEU A N 1
ATOM 677 C CA . LEU A 1 82 ? -18.930 19.935 -8.446 1.00 93.62 82 LEU A CA 1
ATOM 678 C C . LEU A 1 82 ? -19.743 21.229 -8.368 1.00 93.62 82 LEU A C 1
ATOM 680 O O . LEU A 1 82 ? -19.241 22.287 -7.996 1.00 93.62 82 LEU A O 1
ATOM 684 N N . THR A 1 83 ? -21.028 21.129 -8.692 1.00 90.69 83 THR A N 1
ATOM 685 C CA . THR A 1 83 ? -21.994 22.229 -8.637 1.00 90.69 83 THR A CA 1
ATOM 686 C C . THR A 1 83 ? -23.252 21.786 -7.894 1.00 90.69 83 THR A C 1
ATOM 688 O O . THR A 1 83 ? -23.764 20.681 -8.086 1.00 90.69 83 THR A O 1
ATOM 691 N N . SER A 1 84 ? -23.751 22.636 -7.002 1.00 88.19 84 SER A N 1
ATOM 692 C CA . SER A 1 84 ? -24.979 22.410 -6.237 1.00 88.19 84 SER A CA 1
ATOM 693 C C . SER A 1 84 ? -25.547 23.750 -5.758 1.00 88.19 84 SER A C 1
ATOM 695 O O . SER A 1 84 ? -24.872 24.775 -5.818 1.00 88.19 84 SER A O 1
ATOM 697 N N . ASN A 1 85 ? -26.797 23.743 -5.291 1.00 88.19 85 ASN A N 1
ATOM 698 C CA . ASN A 1 85 ? -27.427 24.909 -4.656 1.00 88.19 85 ASN A CA 1
ATOM 699 C C . ASN A 1 85 ? -26.891 25.166 -3.236 1.00 88.19 85 ASN A C 1
ATOM 701 O O . ASN A 1 85 ? -27.148 26.221 -2.662 1.00 88.19 85 ASN A O 1
ATOM 705 N N . VAL A 1 86 ? -26.197 24.181 -2.663 1.00 90.88 86 VAL A N 1
ATOM 706 C CA . VAL A 1 86 ? -25.524 24.244 -1.362 1.00 90.88 86 VAL A CA 1
ATOM 707 C C . VAL A 1 86 ? -24.038 23.947 -1.535 1.00 90.88 86 VAL A C 1
ATOM 709 O O . VAL A 1 86 ? -23.620 23.482 -2.597 1.00 90.88 86 VAL A O 1
ATOM 712 N N . ASN A 1 87 ? -23.249 24.158 -0.483 1.00 92.69 87 ASN A N 1
ATOM 713 C CA . ASN A 1 87 ? -21.843 23.775 -0.495 1.00 92.69 87 ASN A CA 1
ATOM 714 C C . ASN A 1 87 ? -21.703 22.260 -0.688 1.00 92.69 87 ASN A C 1
ATOM 716 O O . ASN A 1 87 ? -22.392 21.461 -0.039 1.0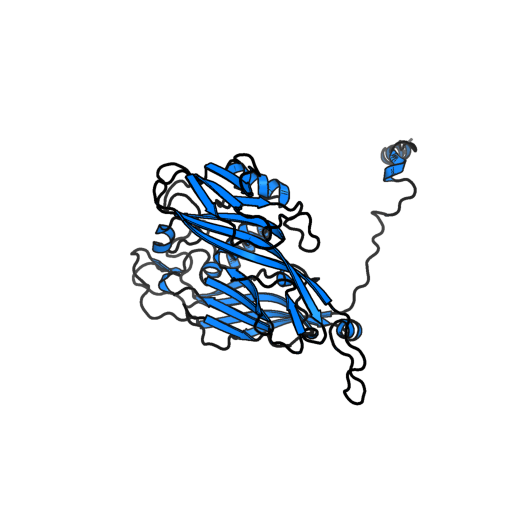0 92.69 87 ASN A O 1
ATOM 720 N N . VAL A 1 88 ? -20.819 21.880 -1.606 1.00 93.56 88 VAL A N 1
ATOM 721 C CA . VAL A 1 88 ? -20.500 20.494 -1.930 1.00 93.56 88 VAL A CA 1
ATOM 722 C C . VAL A 1 88 ? -19.007 20.371 -2.209 1.00 93.56 88 VAL A C 1
ATOM 724 O O . VAL A 1 88 ? -18.408 21.205 -2.886 1.00 93.56 88 VAL A O 1
ATOM 727 N N . SER A 1 89 ? -18.412 19.302 -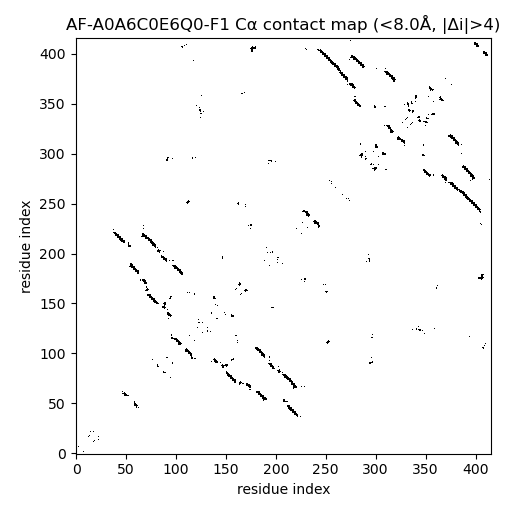1.697 1.00 94.44 89 SER A N 1
ATOM 728 C CA . SER A 1 89 ? -16.995 18.986 -1.846 1.00 94.44 89 SER A CA 1
ATOM 729 C C . SER A 1 89 ? -16.844 17.499 -2.131 1.00 94.44 89 SER A C 1
ATOM 731 O O . SER A 1 89 ? -17.685 16.698 -1.725 1.00 94.44 89 SER A O 1
ATOM 733 N N . TYR A 1 90 ? -15.757 17.099 -2.785 1.00 95.62 90 TYR A N 1
ATOM 734 C CA . TYR A 1 90 ? -15.332 15.699 -2.739 1.00 95.62 90 TYR A CA 1
ATOM 735 C C . TYR A 1 90 ? -14.976 15.306 -1.308 1.00 95.62 90 TYR A C 1
ATOM 737 O O . TYR A 1 90 ? -14.595 16.181 -0.534 1.00 95.62 90 TYR A O 1
ATOM 745 N N . CYS A 1 91 ? -15.088 14.022 -0.964 1.00 94.62 91 CYS A N 1
ATOM 746 C CA . CYS A 1 91 ? -14.755 13.495 0.359 1.00 94.62 91 CYS A CA 1
ATOM 747 C C . CYS A 1 91 ? -13.276 13.696 0.725 1.00 94.62 91 CYS A C 1
ATOM 749 O O . CYS A 1 91 ? -12.422 13.877 -0.146 1.00 94.62 91 CYS A O 1
ATOM 751 N N . ASN A 1 92 ? -12.959 13.609 2.020 1.00 94.56 92 ASN A N 1
ATOM 752 C CA . ASN A 1 92 ? -11.588 13.784 2.487 1.00 94.56 92 ASN A CA 1
ATOM 753 C C . ASN A 1 92 ? -10.669 12.743 1.841 1.00 94.56 92 ASN A C 1
ATOM 755 O O . ASN A 1 92 ? -11.033 11.567 1.760 1.00 94.56 92 ASN A O 1
ATOM 759 N N . ASN A 1 93 ? -9.466 13.157 1.435 1.00 95.12 93 ASN A N 1
ATOM 760 C CA . ASN A 1 93 ? -8.461 12.268 0.854 1.00 95.12 93 ASN A CA 1
ATOM 761 C C . ASN A 1 93 ? -8.997 11.500 -0.358 1.00 95.12 93 ASN A C 1
ATOM 763 O O . ASN A 1 93 ? -8.846 10.277 -0.481 1.00 95.12 93 ASN A O 1
ATOM 767 N N . ILE A 1 94 ? -9.658 12.254 -1.239 1.00 95.88 94 ILE A N 1
ATOM 768 C CA . ILE A 1 94 ? -10.323 11.758 -2.440 1.00 95.88 94 ILE A CA 1
ATOM 769 C C . ILE A 1 94 ? -9.397 10.894 -3.300 1.00 95.88 94 ILE A C 1
ATOM 771 O O . ILE A 1 94 ? -9.862 9.909 -3.862 1.00 95.88 94 ILE A O 1
ATOM 775 N N . GLY A 1 95 ? -8.088 11.178 -3.335 1.00 96.12 95 GLY A N 1
ATOM 776 C CA . GLY A 1 95 ? -7.117 10.362 -4.068 1.00 96.12 95 GLY A CA 1
ATOM 777 C C . GLY A 1 95 ? -7.172 8.887 -3.674 1.00 96.12 95 GLY A C 1
ATOM 778 O O . GLY A 1 95 ? -7.360 8.017 -4.521 1.00 96.12 95 GLY A O 1
ATOM 779 N N . HIS A 1 96 ? -7.101 8.591 -2.377 1.00 97.06 96 HIS A N 1
ATOM 780 C CA . HIS A 1 96 ? -7.239 7.216 -1.899 1.00 97.06 96 HIS A CA 1
ATOM 781 C C . HIS A 1 96 ? -8.690 6.728 -1.929 1.00 97.06 96 HIS A C 1
ATOM 783 O O . HIS A 1 96 ? -8.914 5.545 -2.168 1.00 97.06 96 HIS A O 1
ATOM 789 N N . ALA A 1 97 ? -9.676 7.603 -1.705 1.00 96.88 97 ALA A N 1
ATOM 790 C CA . ALA A 1 97 ? -11.087 7.207 -1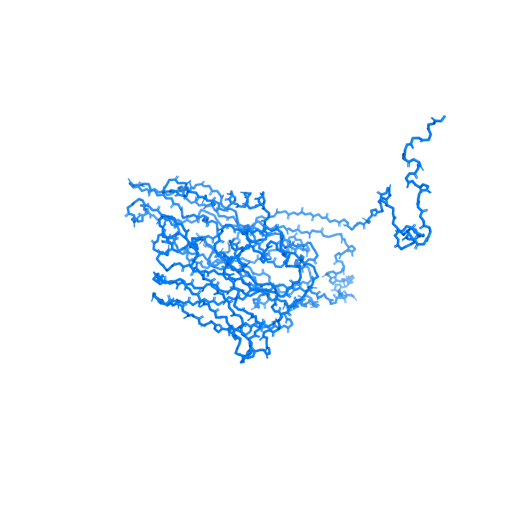.707 1.00 96.88 97 ALA A CA 1
ATOM 791 C C . ALA A 1 97 ? -11.590 6.786 -3.097 1.00 96.88 97 ALA A C 1
ATOM 793 O O . ALA A 1 97 ? -12.488 5.954 -3.195 1.00 96.88 97 ALA A O 1
ATOM 794 N N . LEU A 1 98 ? -11.005 7.314 -4.176 1.00 96.62 98 LEU A N 1
ATOM 795 C CA . LEU A 1 98 ? -11.322 6.922 -5.552 1.00 96.62 98 LEU A CA 1
ATOM 796 C C . LEU A 1 98 ? -11.044 5.442 -5.818 1.00 96.62 98 LEU A C 1
ATOM 798 O O . LEU A 1 98 ? -11.743 4.827 -6.620 1.00 96.62 98 LEU A O 1
ATOM 802 N N . ILE A 1 99 ? -10.044 4.874 -5.146 1.00 97.25 99 ILE A N 1
ATOM 803 C CA . ILE A 1 99 ? -9.558 3.517 -5.377 1.00 97.25 99 ILE A CA 1
ATOM 804 C C . ILE A 1 99 ? -10.307 2.560 -4.450 1.00 97.25 99 ILE A C 1
ATOM 806 O O . ILE A 1 99 ? -10.138 2.598 -3.232 1.00 97.25 99 ILE A O 1
ATOM 810 N N . ASP A 1 100 ? -11.098 1.657 -5.024 1.00 96.00 100 ASP A N 1
ATOM 811 C CA . ASP A 1 100 ? -11.582 0.489 -4.283 1.00 96.00 100 ASP A CA 1
ATOM 812 C C . ASP A 1 100 ? -10.416 -0.495 -4.124 1.00 96.00 100 ASP A C 1
ATOM 814 O O . ASP A 1 100 ? -9.895 -0.714 -3.025 1.00 96.00 100 ASP A O 1
ATOM 818 N N . TRP A 1 101 ? -9.897 -0.960 -5.261 1.00 96.94 101 TRP A N 1
ATOM 819 C CA . TRP A 1 101 ? -8.675 -1.746 -5.337 1.00 96.94 101 TRP A CA 1
ATOM 820 C C . TRP A 1 101 ? -7.927 -1.507 -6.647 1.00 96.94 101 TRP A C 1
ATOM 822 O O . TRP A 1 101 ? -8.498 -1.106 -7.662 1.00 96.94 101 TRP A O 1
ATOM 832 N N . ILE A 1 102 ? -6.629 -1.781 -6.615 1.00 97.56 102 ILE A N 1
ATOM 833 C CA . ILE A 1 102 ? -5.743 -1.802 -7.772 1.00 97.56 102 ILE A CA 1
ATOM 834 C C . ILE A 1 102 ? -4.878 -3.052 -7.706 1.00 97.56 102 ILE A C 1
ATOM 836 O O . ILE A 1 102 ? -4.342 -3.387 -6.653 1.00 97.56 102 ILE A O 1
ATOM 840 N N . GLU A 1 103 ? -4.734 -3.751 -8.822 1.00 96.88 103 GLU A N 1
ATOM 841 C CA . GLU A 1 103 ? -3.929 -4.965 -8.894 1.00 96.88 103 GLU A CA 1
ATOM 842 C C . GLU A 1 103 ? -3.005 -4.962 -10.104 1.00 96.88 103 GLU A C 1
ATOM 844 O O . GLU A 1 103 ? -3.289 -4.340 -11.133 1.00 96.88 103 GLU A O 1
ATOM 849 N N . ILE A 1 104 ? -1.899 -5.681 -9.952 1.00 96.75 104 ILE A N 1
ATOM 850 C CA . ILE A 1 104 ? -0.962 -5.972 -11.028 1.00 96.75 104 ILE A CA 1
ATOM 851 C C . ILE A 1 104 ? -1.097 -7.439 -11.424 1.00 96.75 104 ILE A C 1
ATOM 853 O O . ILE A 1 104 ? -0.914 -8.347 -10.612 1.00 96.75 104 ILE A O 1
ATOM 857 N N . GLU A 1 105 ? -1.405 -7.656 -12.694 1.00 96.12 105 GLU A N 1
ATOM 858 C CA . GLU A 1 105 ? -1.482 -8.963 -13.324 1.00 96.12 105 GLU A CA 1
ATOM 859 C C . GLU A 1 105 ? -0.320 -9.122 -14.304 1.00 96.12 105 GLU A C 1
ATOM 861 O O . GLU A 1 105 ? -0.051 -8.233 -15.114 1.00 96.12 105 GLU A O 1
ATOM 866 N N . ILE A 1 106 ? 0.369 -10.260 -14.245 1.00 96.69 106 ILE A N 1
ATOM 867 C CA . ILE A 1 106 ? 1.423 -10.603 -15.199 1.00 96.69 106 ILE A CA 1
ATOM 868 C C . ILE A 1 106 ? 1.110 -11.977 -15.775 1.00 96.69 106 ILE A C 1
ATOM 870 O O . ILE A 1 106 ? 1.046 -12.969 -15.050 1.00 96.69 106 ILE A O 1
ATOM 874 N N . GLY A 1 107 ? 0.875 -12.030 -17.087 1.00 93.25 107 GLY A N 1
ATOM 875 C CA . GLY A 1 107 ? 0.578 -13.283 -17.786 1.00 93.25 107 GLY A CA 1
ATOM 876 C C . GLY A 1 107 ? -0.670 -14.014 -17.277 1.00 93.25 107 GLY A C 1
ATOM 877 O O . GLY A 1 107 ? -0.672 -15.242 -17.253 1.00 93.25 107 GLY A O 1
ATOM 878 N N . GLY A 1 108 ? -1.704 -13.282 -16.849 1.00 92.25 108 GLY A N 1
ATOM 879 C CA . GLY A 1 108 ? -2.959 -13.856 -16.349 1.00 92.25 108 GLY A CA 1
ATOM 880 C C . GLY A 1 108 ? -2.999 -14.136 -14.843 1.00 92.25 108 GLY A C 1
ATOM 881 O O . GLY A 1 108 ? -4.050 -14.510 -14.330 1.00 92.25 108 GLY A O 1
ATOM 882 N N . ILE A 1 109 ? -1.885 -13.965 -14.122 1.00 93.94 109 ILE A N 1
ATOM 883 C CA . ILE A 1 109 ? -1.800 -14.210 -12.674 1.00 93.94 109 ILE A CA 1
ATOM 884 C C . ILE A 1 109 ? -1.706 -12.875 -11.935 1.00 93.94 109 ILE A C 1
ATOM 886 O O . ILE A 1 109 ? -0.880 -12.030 -12.283 1.00 93.94 109 ILE A O 1
ATOM 890 N N . VAL A 1 110 ? -2.518 -12.695 -10.892 1.00 95.06 110 VAL A N 1
ATOM 891 C CA . VAL A 1 110 ? -2.455 -11.519 -10.013 1.00 95.06 110 VAL A CA 1
ATOM 892 C C . VAL A 1 110 ? -1.278 -11.663 -9.050 1.00 95.06 110 VAL A C 1
ATOM 894 O O . VAL A 1 110 ? -1.217 -12.604 -8.261 1.00 95.06 110 VAL A O 1
ATOM 897 N N . PHE A 1 111 ? -0.340 -10.722 -9.118 1.00 95.19 111 PHE A N 1
ATOM 898 C CA . PHE A 1 111 ? 0.849 -10.711 -8.268 1.00 95.19 111 PHE A CA 1
ATOM 899 C C . PHE A 1 111 ? 0.603 -10.014 -6.935 1.00 95.19 111 PHE A C 1
ATOM 901 O O . PHE A 1 111 ? 1.072 -10.491 -5.908 1.00 95.19 111 PHE A O 1
ATOM 908 N N . ASP A 1 112 ? -0.112 -8.893 -6.936 1.00 95.69 112 ASP A N 1
ATOM 909 C CA . ASP A 1 112 ? -0.450 -8.160 -5.719 1.00 95.69 112 ASP A CA 1
ATOM 910 C C . ASP A 1 112 ? -1.704 -7.315 -5.954 1.00 95.69 112 ASP A C 1
ATOM 912 O O . ASP A 1 112 ? -1.942 -6.841 -7.072 1.00 95.69 112 ASP A O 1
ATOM 916 N N . ARG A 1 113 ? -2.487 -7.114 -4.893 1.00 96.25 113 ARG A N 1
ATOM 917 C CA . ARG A 1 113 ? -3.685 -6.272 -4.893 1.00 96.25 113 ARG A CA 1
ATOM 918 C C . ARG A 1 113 ? -3.630 -5.316 -3.708 1.00 96.25 113 ARG A C 1
ATOM 920 O O . ARG A 1 113 ? -3.569 -5.724 -2.552 1.00 96.25 113 ARG A O 1
ATOM 927 N N . LEU A 1 114 ? -3.702 -4.029 -4.011 1.00 96.69 114 LEU A N 1
ATOM 928 C CA . LEU A 1 114 ? -3.708 -2.935 -3.050 1.00 96.69 114 LEU A CA 1
ATOM 929 C C . LEU A 1 114 ? -5.104 -2.310 -2.989 1.00 96.69 114 LEU A C 1
ATOM 931 O O . LEU A 1 114 ? -5.871 -2.372 -3.947 1.00 96.69 114 LEU A O 1
ATOM 935 N N . TYR A 1 115 ? -5.420 -1.670 -1.867 1.00 97.44 115 TYR A N 1
ATOM 936 C CA . TYR A 1 115 ? -6.717 -1.036 -1.615 1.00 97.44 115 TYR A CA 1
ATOM 937 C C . TYR A 1 115 ? -6.526 0.445 -1.291 1.00 97.44 115 TYR A C 1
ATOM 939 O O . TYR A 1 115 ? -5.517 0.807 -0.684 1.00 97.44 115 TYR A O 1
ATOM 947 N N . GLY A 1 116 ? -7.500 1.303 -1.604 1.00 96.88 116 GLY A N 1
ATOM 948 C CA . GLY A 1 116 ? -7.413 2.733 -1.265 1.00 96.88 116 GLY A CA 1
ATOM 949 C C . GLY A 1 116 ? -7.200 2.976 0.236 1.00 96.88 116 GLY A C 1
ATOM 950 O O . GLY A 1 116 ? -6.339 3.756 0.647 1.00 96.88 116 GLY A O 1
ATOM 951 N N . LEU A 1 117 ? -7.907 2.212 1.077 1.00 96.25 117 LEU A N 1
ATOM 952 C CA . LEU A 1 117 ? -7.720 2.231 2.531 1.00 96.25 117 LEU A CA 1
ATOM 953 C C . LEU A 1 117 ? -6.308 1.785 2.946 1.00 96.25 117 LEU A C 1
ATOM 955 O O . LEU A 1 117 ? -5.708 2.382 3.837 1.00 96.25 117 LEU A O 1
ATOM 959 N N . TRP A 1 118 ? -5.758 0.770 2.279 1.00 97.19 118 TRP A N 1
ATOM 960 C CA . TRP A 1 118 ? -4.404 0.281 2.539 1.00 97.19 118 TRP A CA 1
ATOM 961 C C . TRP A 1 118 ? -3.329 1.313 2.179 1.00 97.19 118 TRP A C 1
ATOM 963 O O . TRP A 1 118 ? -2.389 1.505 2.950 1.00 97.19 118 TRP A O 1
ATOM 973 N N . LEU A 1 119 ? -3.487 2.024 1.058 1.00 97.00 119 LEU A N 1
ATOM 974 C CA . LEU A 1 119 ? -2.590 3.115 0.662 1.00 97.00 119 LEU A CA 1
ATOM 975 C C . LEU A 1 119 ? -2.581 4.235 1.713 1.00 97.00 119 LEU A C 1
ATOM 977 O O . LEU A 1 119 ? -1.515 4.708 2.109 1.00 97.00 119 LEU A O 1
ATOM 981 N N . HIS A 1 120 ? -3.754 4.593 2.246 1.00 96.12 120 HIS A N 1
ATOM 982 C CA . HIS A 1 120 ? -3.861 5.551 3.349 1.00 96.12 120 HIS A CA 1
ATOM 983 C C . HIS A 1 120 ? -3.155 5.063 4.622 1.00 96.12 120 HIS A C 1
ATOM 985 O O . HIS A 1 120 ? -2.382 5.810 5.219 1.00 96.12 120 HIS A O 1
ATOM 991 N N . ILE A 1 121 ? -3.386 3.812 5.027 1.00 96.06 121 ILE A N 1
ATOM 992 C CA . ILE A 1 121 ? -2.736 3.219 6.204 1.00 96.06 121 ILE A CA 1
ATOM 993 C C . ILE A 1 121 ? -1.210 3.215 6.041 1.00 96.06 121 ILE A C 1
ATOM 995 O O . ILE A 1 121 ? -0.490 3.621 6.953 1.00 96.06 121 ILE A O 1
ATOM 999 N N . CYS A 1 122 ? -0.711 2.810 4.871 1.00 94.56 122 CYS A N 1
ATOM 1000 C CA . CYS A 1 122 ? 0.719 2.797 4.578 1.00 94.56 122 CYS A CA 1
ATOM 1001 C C . CYS A 1 122 ? 1.346 4.183 4.704 1.00 94.56 122 CYS A C 1
ATOM 1003 O O . CYS A 1 122 ? 2.403 4.314 5.321 1.00 94.56 122 CYS A O 1
ATOM 1005 N N . ARG A 1 123 ? 0.685 5.208 4.155 1.00 93.56 123 ARG A N 1
ATOM 1006 C CA . ARG A 1 123 ? 1.110 6.605 4.284 1.00 93.56 123 ARG A CA 1
ATOM 1007 C C . ARG A 1 123 ? 1.242 7.000 5.753 1.00 93.56 123 ARG A C 1
ATOM 1009 O O . ARG A 1 123 ? 2.253 7.550 6.166 1.00 93.56 123 ARG A O 1
ATOM 1016 N N . GLU A 1 124 ? 0.229 6.705 6.561 1.00 93.62 124 GLU A N 1
ATOM 1017 C CA . GLU A 1 124 ? 0.202 7.119 7.966 1.00 93.62 124 GLU A CA 1
ATOM 1018 C C . GLU A 1 124 ? 1.279 6.454 8.832 1.00 93.62 124 GLU A C 1
ATOM 1020 O O . GLU A 1 124 ? 1.796 7.101 9.749 1.00 93.62 124 GLU A O 1
ATOM 1025 N N . ILE A 1 125 ? 1.615 5.192 8.541 1.00 93.56 125 ILE A N 1
ATOM 1026 C CA . ILE A 1 125 ? 2.549 4.387 9.339 1.00 93.56 125 ILE A CA 1
ATOM 1027 C C . ILE A 1 125 ? 3.992 4.468 8.846 1.00 93.56 125 ILE A C 1
ATOM 1029 O O . ILE A 1 125 ? 4.891 4.484 9.678 1.00 93.56 125 ILE A O 1
ATOM 1033 N N . PHE A 1 126 ? 4.240 4.467 7.535 1.00 92.62 126 PHE A N 1
ATOM 1034 C CA . PHE A 1 126 ? 5.594 4.286 6.994 1.00 92.62 126 PHE A CA 1
ATOM 1035 C C . PHE A 1 126 ? 6.250 5.579 6.500 1.00 92.62 126 PHE A C 1
ATOM 1037 O O . PHE A 1 126 ? 7.476 5.619 6.357 1.00 92.62 126 PHE A O 1
ATOM 1044 N N . GLU A 1 127 ? 5.478 6.635 6.239 1.00 92.06 127 GLU A N 1
ATOM 1045 C CA . GLU A 1 127 ? 6.020 7.913 5.780 1.00 92.06 127 GLU A CA 1
ATOM 1046 C C . GLU A 1 127 ? 6.305 8.869 6.938 1.00 92.06 127 GLU A C 1
ATOM 1048 O O . GLU A 1 127 ? 5.495 9.082 7.843 1.00 92.06 127 GLU A O 1
ATOM 1053 N N . LYS A 1 128 ? 7.459 9.538 6.864 1.00 92.06 128 LYS A N 1
ATOM 1054 C CA . LYS A 1 128 ? 7.819 10.589 7.822 1.00 92.06 128 LYS A CA 1
ATOM 1055 C C . LYS A 1 128 ? 6.884 11.789 7.683 1.00 92.06 128 LYS A C 1
ATOM 1057 O O . LYS A 1 128 ? 6.263 11.978 6.646 1.00 92.06 128 LYS A O 1
ATOM 1062 N N . LYS A 1 129 ? 6.854 12.663 8.695 1.00 90.69 129 LYS A N 1
ATOM 1063 C CA . LYS A 1 129 ? 5.976 13.846 8.722 1.00 90.69 129 LYS A CA 1
ATOM 1064 C C . LYS A 1 129 ? 5.989 14.656 7.413 1.00 90.69 129 LYS A C 1
ATOM 1066 O O . LYS A 1 129 ? 4.940 14.772 6.800 1.00 90.69 129 LYS A O 1
ATOM 1071 N N . ASP A 1 130 ? 7.156 15.093 6.946 1.00 93.25 130 ASP A N 1
ATOM 1072 C CA . ASP A 1 130 ? 7.259 15.922 5.731 1.00 93.25 130 ASP A CA 1
ATOM 1073 C C . ASP A 1 130 ? 6.801 15.181 4.458 1.00 93.25 130 ASP A C 1
ATOM 1075 O O . ASP A 1 130 ? 6.225 15.771 3.543 1.00 93.25 130 ASP A O 1
ATOM 1079 N N . GLN A 1 131 ? 7.027 13.863 4.409 1.00 92.88 131 GLN A N 1
ATOM 1080 C CA . GLN A 1 131 ? 6.552 13.010 3.316 1.00 92.88 131 GLN A CA 1
ATOM 1081 C C . GLN A 1 131 ? 5.028 12.894 3.350 1.00 92.88 131 GLN A C 1
ATOM 1083 O O . GLN A 1 131 ? 4.391 13.087 2.318 1.00 92.88 131 GLN A O 1
ATOM 1088 N N . ARG A 1 132 ? 4.447 12.686 4.540 1.00 92.19 132 ARG A N 1
ATOM 1089 C CA . ARG A 1 132 ? 2.993 12.657 4.727 1.00 92.19 132 ARG A CA 1
ATOM 1090 C C . ARG A 1 132 ? 2.358 13.975 4.322 1.00 92.19 132 ARG A C 1
ATOM 1092 O O . ARG A 1 132 ? 1.336 13.945 3.653 1.00 92.19 132 ARG A O 1
ATOM 1099 N N . ASP A 1 133 ? 2.948 15.109 4.691 1.00 93.31 133 ASP A N 1
ATOM 1100 C CA . ASP A 1 133 ? 2.417 16.431 4.344 1.00 93.31 133 ASP A CA 1
ATOM 1101 C C . ASP A 1 133 ? 2.408 16.638 2.819 1.00 93.31 133 ASP A C 1
ATOM 1103 O O . ASP A 1 133 ? 1.384 17.022 2.258 1.00 93.31 133 ASP A O 1
ATOM 1107 N N . THR A 1 134 ? 3.484 16.240 2.130 1.00 95.75 134 THR A N 1
ATOM 1108 C CA . THR A 1 134 ? 3.541 16.243 0.655 1.00 95.75 134 THR A CA 1
ATOM 1109 C C . THR A 1 134 ? 2.494 15.302 0.046 1.00 95.75 134 THR A C 1
ATOM 1111 O O . THR A 1 134 ? 1.791 15.650 -0.899 1.00 95.75 134 THR A O 1
ATOM 1114 N N . HIS A 1 135 ? 2.348 14.095 0.594 1.00 95.06 135 HIS A N 1
ATOM 1115 C CA . HIS A 1 135 ? 1.379 13.113 0.112 1.00 95.06 135 HIS A CA 1
ATOM 1116 C C . HIS A 1 135 ? -0.064 13.611 0.310 1.00 95.06 135 HIS A C 1
ATOM 1118 O O . HIS A 1 135 ? -0.918 13.428 -0.558 1.00 95.06 135 HIS A O 1
ATOM 1124 N N . ARG A 1 136 ? -0.354 14.278 1.434 1.00 94.88 136 ARG A N 1
ATOM 1125 C CA . ARG A 1 136 ? -1.669 14.870 1.727 1.00 94.88 136 ARG A CA 1
ATOM 1126 C C . ARG A 1 136 ? -2.061 15.920 0.689 1.00 94.88 136 ARG A C 1
ATOM 1128 O O . ARG A 1 136 ? -3.227 15.946 0.312 1.00 94.88 136 ARG A O 1
ATOM 1135 N N . GLU A 1 137 ? -1.111 16.706 0.191 1.00 95.19 137 GLU A N 1
ATOM 1136 C CA . GLU A 1 137 ? -1.343 17.658 -0.902 1.00 95.19 137 GLU A CA 1
ATOM 1137 C C . GLU A 1 137 ? -1.698 16.936 -2.211 1.00 95.19 137 GLU A C 1
ATOM 1139 O O . GLU A 1 137 ? -2.722 17.233 -2.816 1.00 95.19 137 GLU A O 1
ATOM 1144 N N . LEU A 1 138 ? -0.934 15.904 -2.592 1.00 96.19 138 LEU A N 1
ATOM 1145 C CA . LEU A 1 138 ? -1.189 15.129 -3.819 1.00 96.19 138 LEU A CA 1
ATOM 1146 C C . LEU A 1 138 ? -2.561 14.430 -3.827 1.00 96.19 138 LEU A C 1
ATOM 1148 O O . LEU A 1 138 ? -3.177 14.258 -4.880 1.00 96.19 138 LEU A O 1
ATOM 1152 N N . THR A 1 139 ? -3.033 14.016 -2.648 1.00 96.12 139 THR A N 1
ATOM 1153 C CA . THR A 1 139 ? -4.252 13.205 -2.470 1.00 96.12 139 THR A CA 1
ATOM 1154 C C . THR A 1 139 ? -5.459 13.987 -1.941 1.00 96.12 139 THR A C 1
ATOM 1156 O O . THR A 1 139 ? -6.541 13.406 -1.806 1.00 96.12 139 THR A O 1
ATOM 1159 N N . TYR A 1 140 ? -5.293 15.290 -1.681 1.00 95.38 140 TYR A N 1
ATOM 1160 C CA . TYR A 1 140 ? -6.275 16.195 -1.066 1.00 95.38 140 TYR A CA 1
ATOM 1161 C C . TYR A 1 140 ? -6.831 15.670 0.265 1.00 95.38 140 TYR A C 1
ATOM 1163 O O . TYR A 1 140 ? -8.040 15.513 0.456 1.00 95.38 140 TYR A O 1
ATOM 1171 N N . TYR A 1 141 ? -5.931 15.372 1.202 1.00 94.12 141 TYR A N 1
ATOM 1172 C CA . TYR A 1 141 ? -6.275 15.101 2.597 1.00 94.12 141 TYR A CA 1
ATOM 1173 C C . TYR A 1 141 ? -6.221 16.399 3.413 1.00 94.12 141 TYR A C 1
ATOM 1175 O O . TYR A 1 141 ? -5.192 17.071 3.464 1.00 94.12 141 TYR A O 1
ATOM 1183 N N . PHE A 1 142 ? -7.298 16.689 4.135 1.00 91.31 142 PHE A N 1
ATOM 1184 C CA . PHE A 1 142 ? -7.429 17.828 5.037 1.00 91.31 142 PHE A CA 1
ATOM 1185 C C . PHE A 1 142 ? -7.572 17.347 6.483 1.00 91.31 142 PHE A C 1
ATOM 1187 O O . PHE A 1 142 ? -8.275 16.374 6.754 1.00 91.31 142 PHE A O 1
ATOM 1194 N N . GLU A 1 143 ? -6.936 18.040 7.430 1.00 85.81 143 GLU A N 1
ATOM 1195 C CA . GLU A 1 143 ? -7.108 17.738 8.861 1.00 85.81 143 GLU A CA 1
ATOM 1196 C C . GLU A 1 143 ? -8.498 18.136 9.365 1.00 85.81 143 GLU A C 1
ATOM 1198 O O . GLU A 1 143 ? -9.119 17.385 10.108 1.00 85.81 143 GLU A O 1
ATOM 1203 N N . ASN A 1 144 ? -9.001 19.287 8.911 1.00 85.44 144 ASN A N 1
ATOM 1204 C CA . ASN A 1 144 ? -10.340 19.781 9.215 1.00 85.44 144 ASN A CA 1
ATOM 1205 C C . ASN A 1 144 ? -11.085 20.000 7.900 1.00 85.44 144 ASN A C 1
ATOM 1207 O O . ASN A 1 144 ? -11.014 21.071 7.296 1.00 85.44 144 ASN A O 1
ATOM 1211 N N . MET A 1 145 ? -11.746 18.950 7.426 1.00 86.38 145 MET A N 1
ATOM 1212 C CA . MET A 1 145 ? -12.503 19.005 6.186 1.00 86.38 145 MET A CA 1
ATOM 1213 C C . MET A 1 145 ? -13.850 19.711 6.398 1.00 86.38 145 MET A C 1
ATOM 1215 O O . MET A 1 145 ? -14.537 19.493 7.393 1.00 86.38 145 MET A O 1
ATOM 1219 N N . THR A 1 146 ? -14.244 20.530 5.429 1.00 87.75 146 THR A N 1
ATOM 1220 C CA . THR A 1 146 ? -15.569 21.145 5.326 1.00 87.75 146 THR A CA 1
ATOM 1221 C C . THR A 1 146 ? -16.169 20.845 3.954 1.00 87.75 146 THR A C 1
ATOM 1223 O O . THR A 1 146 ? -15.468 20.447 3.023 1.00 87.75 146 THR A O 1
ATOM 1226 N N . THR A 1 147 ? -17.462 21.097 3.789 1.00 87.94 147 THR A N 1
ATOM 1227 C CA . THR A 1 147 ? -18.198 20.956 2.519 1.00 87.94 147 THR A CA 1
ATOM 1228 C C . THR A 1 147 ? -17.778 21.954 1.434 1.00 87.94 147 THR A C 1
ATOM 1230 O O . THR A 1 147 ? -18.286 21.874 0.323 1.00 87.94 147 THR A O 1
ATOM 1233 N N . ASN A 1 148 ? -16.819 22.843 1.720 1.00 88.38 148 ASN A N 1
ATOM 1234 C CA . ASN A 1 148 ? -16.193 23.765 0.767 1.00 88.38 148 ASN A CA 1
ATOM 1235 C C . ASN A 1 148 ? -14.692 23.514 0.564 1.00 88.38 148 ASN A C 1
ATOM 1237 O O . ASN A 1 148 ? -14.040 24.272 -0.151 1.00 88.38 148 ASN A O 1
ATOM 1241 N N . SER A 1 149 ? -14.121 22.485 1.198 1.00 90.38 149 SER A N 1
ATOM 1242 C CA . SER A 1 149 ? -12.670 22.274 1.191 1.00 90.38 149 SER A CA 1
ATOM 1243 C C . SER A 1 149 ? -12.117 21.943 -0.194 1.00 90.38 149 SER A C 1
ATOM 1245 O O . SER A 1 149 ? -11.042 22.426 -0.537 1.00 90.38 149 SER A O 1
ATOM 1247 N N . PHE A 1 150 ? -12.827 21.136 -0.988 1.00 92.69 150 PHE A N 1
ATOM 1248 C CA . PHE A 1 150 ? -12.380 20.751 -2.323 1.00 92.69 150 PHE A CA 1
ATOM 1249 C C . PHE A 1 150 ? -13.559 20.435 -3.266 1.00 92.69 150 PHE A C 1
ATOM 1251 O O . PHE A 1 150 ? -13.969 19.278 -3.401 1.00 92.69 150 PHE A O 1
ATOM 1258 N N . PRO A 1 151 ? -14.109 21.441 -3.970 1.00 91.06 151 PRO A N 1
ATOM 1259 C CA . PRO A 1 151 ? -15.169 21.227 -4.957 1.00 91.06 151 PRO A CA 1
ATOM 1260 C C . PRO A 1 151 ? -14.670 20.549 -6.248 1.00 91.06 151 PRO A C 1
ATOM 1262 O O . PRO A 1 151 ? -15.487 20.158 -7.074 1.00 91.06 151 PRO A O 1
ATOM 1265 N N . GLY A 1 152 ? -13.357 20.380 -6.438 1.00 91.56 152 GLY A N 1
ATOM 1266 C CA . GLY A 1 152 ? -12.746 19.784 -7.633 1.00 91.56 152 GLY A CA 1
ATOM 1267 C C . GLY A 1 152 ? -12.384 20.784 -8.730 1.00 91.56 152 GLY A C 1
ATOM 1268 O O . GLY A 1 152 ? -12.515 21.993 -8.560 1.00 91.56 152 GLY A O 1
ATOM 1269 N N . GLY A 1 153 ? -11.946 20.267 -9.881 1.00 88.44 153 GLY A N 1
ATOM 1270 C CA . GLY A 1 153 ? -11.361 21.050 -10.981 1.00 88.44 153 GLY A CA 1
ATOM 1271 C C . GLY A 1 153 ? -9.833 20.983 -11.046 1.00 88.44 153 GLY A C 1
ATOM 1272 O O . GLY A 1 153 ? -9.233 21.528 -11.970 1.00 88.44 153 GLY A O 1
ATOM 1273 N N . GLU A 1 154 ? -9.208 20.295 -10.093 1.00 89.94 154 GLU A N 1
ATOM 1274 C CA . GLU A 1 154 ? -7.761 20.104 -10.020 1.00 89.94 154 GLU A CA 1
ATOM 1275 C C . GLU A 1 154 ? -7.376 18.630 -10.210 1.00 89.94 154 GLU A C 1
ATOM 1277 O O . GLU A 1 154 ? -8.225 17.730 -10.249 1.00 89.94 154 GLU A O 1
ATOM 1282 N N . LYS A 1 155 ? -6.069 18.397 -10.354 1.00 94.19 155 LYS A N 1
ATOM 1283 C CA . LYS A 1 155 ? -5.490 17.074 -10.570 1.00 94.19 155 LYS A CA 1
ATOM 1284 C C . LYS A 1 155 ? -5.167 16.399 -9.253 1.00 94.19 155 LYS A C 1
ATOM 1286 O O . LYS A 1 155 ? -4.432 16.957 -8.449 1.00 94.19 155 LYS A O 1
ATOM 1291 N N . VAL A 1 156 ? -5.610 15.161 -9.091 1.00 96.50 156 VAL A N 1
ATOM 1292 C CA . VAL A 1 156 ? -5.275 14.326 -7.936 1.00 96.50 156 VAL A CA 1
ATOM 1293 C C . VAL A 1 156 ? -4.260 13.275 -8.352 1.00 96.50 156 VAL A C 1
ATOM 1295 O O . VAL A 1 156 ? -4.462 12.581 -9.350 1.00 96.50 156 VAL A O 1
ATOM 1298 N N . ILE A 1 157 ? -3.179 13.142 -7.587 1.00 97.44 157 ILE A N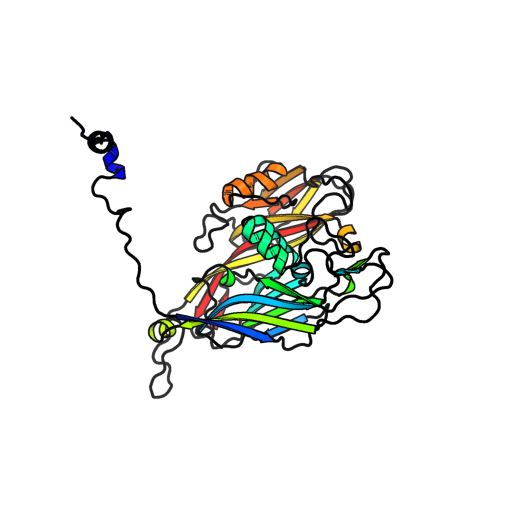 1
ATOM 1299 C CA . ILE A 1 157 ? -2.087 12.214 -7.883 1.00 97.44 157 ILE A CA 1
ATOM 1300 C C . ILE A 1 157 ? -1.952 11.220 -6.732 1.00 97.44 157 ILE A C 1
ATOM 1302 O O . ILE A 1 157 ? -1.793 11.602 -5.577 1.00 97.44 157 ILE A O 1
ATOM 1306 N N . VAL A 1 158 ? -1.986 9.927 -7.048 1.00 97.69 158 VAL A N 1
ATOM 1307 C CA . VAL A 1 158 ? -1.859 8.852 -6.058 1.00 97.69 158 VAL A CA 1
ATOM 1308 C C . VAL A 1 158 ? -0.633 8.000 -6.375 1.00 97.69 158 VAL A C 1
ATOM 1310 O O . VAL A 1 158 ? -0.669 7.243 -7.350 1.00 97.69 158 VAL A O 1
ATOM 1313 N N . PRO A 1 159 ? 0.454 8.088 -5.589 1.00 96.62 159 PRO A N 1
ATOM 1314 C CA . PRO A 1 159 ? 1.601 7.205 -5.755 1.00 96.62 159 PRO A CA 1
ATOM 1315 C C . PRO A 1 159 ? 1.252 5.780 -5.302 1.00 96.62 159 PRO A C 1
ATOM 1317 O O . PRO A 1 159 ? 0.673 5.571 -4.235 1.00 96.62 159 PRO A O 1
ATOM 1320 N N . LEU A 1 160 ? 1.617 4.786 -6.110 1.00 95.81 160 LEU A N 1
ATOM 1321 C CA . LEU A 1 160 ? 1.426 3.375 -5.779 1.00 95.81 160 LEU A CA 1
ATOM 1322 C C . LEU A 1 160 ? 2.617 2.824 -4.999 1.00 95.81 160 LEU A C 1
ATOM 1324 O O . LEU A 1 160 ? 3.741 3.312 -5.102 1.00 95.81 160 LEU A O 1
ATOM 1328 N N . ASN A 1 161 ? 2.364 1.784 -4.205 1.00 93.25 161 ASN A N 1
ATOM 1329 C CA . ASN A 1 161 ? 3.359 1.190 -3.319 1.00 93.25 161 ASN A CA 1
ATOM 1330 C C . ASN A 1 161 ? 3.483 -0.334 -3.489 1.00 93.25 161 ASN A C 1
ATOM 1332 O O . ASN A 1 161 ? 3.723 -1.046 -2.507 1.00 93.25 161 ASN A O 1
ATOM 1336 N N . PHE A 1 162 ? 3.385 -0.835 -4.726 1.00 95.62 162 PHE A N 1
ATOM 1337 C CA . PHE A 1 162 ? 3.759 -2.219 -5.031 1.00 95.62 162 PHE A CA 1
ATOM 1338 C C . PHE A 1 162 ? 5.226 -2.478 -4.654 1.00 95.62 162 PHE A C 1
ATOM 1340 O O . PHE A 1 162 ? 6.016 -1.548 -4.460 1.00 95.62 162 PHE A O 1
ATOM 1347 N N . TRP A 1 163 ? 5.633 -3.748 -4.566 1.00 94.12 163 TRP A N 1
ATOM 1348 C CA . TRP A 1 163 ? 7.003 -4.114 -4.173 1.00 94.12 163 TRP A CA 1
ATOM 1349 C C . TRP A 1 163 ? 8.081 -3.431 -5.040 1.00 94.12 163 TRP A C 1
ATOM 1351 O O . TRP A 1 163 ? 9.120 -3.024 -4.518 1.00 94.12 163 TRP A O 1
ATOM 1361 N N . PHE A 1 164 ? 7.804 -3.228 -6.332 1.00 95.12 164 PHE A N 1
ATOM 1362 C CA . PHE A 1 164 ? 8.720 -2.603 -7.288 1.00 95.12 164 PHE A CA 1
ATOM 1363 C C . PHE A 1 164 ? 8.703 -1.062 -7.275 1.00 95.12 164 PHE A C 1
ATOM 1365 O O . PHE A 1 164 ? 9.626 -0.459 -7.808 1.00 95.12 164 PHE A O 1
ATOM 1372 N N . ASN A 1 165 ? 7.738 -0.409 -6.610 1.00 94.19 165 ASN A N 1
ATOM 1373 C CA . ASN A 1 165 ? 7.727 1.057 -6.413 1.00 94.19 165 ASN A CA 1
ATOM 1374 C C . ASN A 1 165 ? 8.519 1.489 -5.164 1.00 94.19 165 ASN A C 1
ATOM 1376 O O . ASN A 1 165 ? 8.622 2.661 -4.820 1.00 94.19 165 ASN A O 1
ATOM 1380 N N . LYS A 1 166 ? 9.026 0.529 -4.383 1.00 88.06 166 LYS A N 1
ATOM 1381 C CA . LYS A 1 166 ? 9.644 0.830 -3.087 1.00 88.06 166 LYS A CA 1
ATOM 1382 C C . LYS A 1 166 ? 11.140 1.096 -3.208 1.00 88.06 166 LYS A C 1
ATOM 1384 O O . LYS A 1 166 ? 11.666 1.884 -2.416 1.00 88.06 166 LYS A O 1
ATOM 1389 N N . ILE A 1 167 ? 11.833 0.397 -4.106 1.00 90.81 167 ILE A N 1
ATOM 1390 C CA . ILE A 1 167 ? 13.293 0.435 -4.220 1.00 90.81 167 ILE A CA 1
ATOM 1391 C C . ILE A 1 167 ? 13.775 -0.028 -5.600 1.00 90.81 167 ILE A C 1
ATOM 1393 O O . ILE A 1 167 ? 13.250 -0.985 -6.164 1.00 90.81 167 ILE A O 1
ATOM 1397 N N . ALA A 1 168 ? 14.850 0.595 -6.088 1.00 91.50 168 ALA A N 1
ATOM 1398 C CA . ALA A 1 168 ? 15.424 0.336 -7.409 1.00 91.50 168 ALA A CA 1
ATOM 1399 C C . ALA A 1 168 ? 15.870 -1.115 -7.652 1.00 91.50 168 ALA A C 1
ATOM 1401 O O . ALA A 1 168 ? 15.825 -1.592 -8.781 1.00 91.50 168 ALA A O 1
ATOM 1402 N N . SER A 1 169 ? 16.268 -1.848 -6.606 1.00 90.38 169 SER A N 1
ATOM 1403 C CA . SER A 1 169 ? 16.674 -3.255 -6.734 1.00 90.38 169 SER A CA 1
ATOM 1404 C C . SER A 1 169 ? 15.521 -4.200 -7.087 1.00 90.38 169 SER A C 1
ATOM 1406 O O . SER A 1 169 ? 15.780 -5.326 -7.493 1.00 90.38 169 SER A O 1
ATOM 1408 N N . HIS A 1 170 ? 14.272 -3.760 -6.913 1.00 92.25 170 HIS A N 1
ATOM 1409 C CA . HIS A 1 170 ? 13.068 -4.546 -7.181 1.00 92.25 170 HIS A CA 1
ATOM 1410 C C . HIS A 1 170 ? 12.272 -4.018 -8.376 1.00 92.25 170 HIS A C 1
ATOM 1412 O O . HIS A 1 170 ? 11.157 -4.485 -8.587 1.00 92.25 170 HIS A O 1
ATOM 1418 N N . PHE A 1 171 ? 12.814 -3.063 -9.145 1.00 95.81 171 PHE A N 1
ATOM 1419 C CA . PHE A 1 171 ? 12.167 -2.583 -10.366 1.00 95.81 171 PHE A CA 1
ATOM 1420 C C . PHE A 1 171 ? 11.782 -3.751 -11.267 1.00 95.81 171 PHE A C 1
ATOM 1422 O O . PHE A 1 171 ? 12.567 -4.678 -11.473 1.00 95.81 171 PHE A O 1
ATOM 1429 N N . LEU A 1 172 ? 10.562 -3.691 -11.796 1.00 96.50 172 LEU A N 1
ATOM 1430 C CA . LEU A 1 172 ? 9.971 -4.769 -12.567 1.00 96.50 172 LEU A CA 1
ATOM 1431 C C . LEU A 1 172 ? 10.685 -4.863 -13.924 1.00 96.50 172 LEU A C 1
ATOM 1433 O O . LEU A 1 172 ? 10.590 -3.921 -14.720 1.00 96.50 172 LEU A O 1
ATOM 1437 N N . PRO A 1 173 ? 11.400 -5.961 -14.229 1.00 95.31 173 PRO A N 1
ATOM 1438 C CA . PRO A 1 173 ? 12.193 -6.045 -15.445 1.00 95.31 173 PRO A CA 1
ATOM 1439 C C . PRO A 1 173 ? 11.317 -6.440 -16.633 1.00 95.31 173 PRO A C 1
ATOM 1441 O O . PRO A 1 173 ? 11.251 -7.610 -17.005 1.00 95.31 173 PRO A O 1
ATOM 1444 N N . LEU A 1 174 ? 10.662 -5.460 -17.265 1.00 94.81 174 LEU A N 1
ATOM 1445 C CA . LEU A 1 174 ? 9.822 -5.703 -18.444 1.00 94.81 174 LEU A CA 1
ATOM 1446 C C . LEU A 1 174 ? 10.567 -6.524 -19.499 1.00 94.81 174 LEU A C 1
ATOM 1448 O O . LEU A 1 174 ? 10.029 -7.501 -20.009 1.00 94.81 174 LEU A O 1
ATOM 1452 N N . SER A 1 175 ? 11.818 -6.167 -19.785 1.00 91.69 175 SER A N 1
ATOM 1453 C CA . SER A 1 175 ? 12.652 -6.861 -20.774 1.00 91.69 175 SER A CA 1
ATOM 1454 C C . SER A 1 175 ? 12.858 -8.360 -20.490 1.00 91.69 175 SER A C 1
ATOM 1456 O O . SER A 1 175 ? 12.890 -9.145 -21.435 1.00 91.69 175 SER A O 1
ATOM 1458 N N . ALA A 1 176 ? 12.891 -8.767 -19.216 1.00 92.88 176 ALA A N 1
ATOM 1459 C CA . ALA A 1 176 ? 13.023 -10.169 -18.810 1.00 92.88 176 ALA A CA 1
ATOM 1460 C C . ALA A 1 176 ? 11.710 -10.955 -18.866 1.00 92.88 176 ALA A C 1
ATOM 1462 O O . ALA A 1 176 ? 11.727 -12.183 -18.908 1.00 92.88 176 ALA A O 1
ATOM 1463 N N . ILE A 1 177 ? 10.574 -10.261 -18.898 1.00 93.38 177 ILE A N 1
ATOM 1464 C CA . ILE A 1 177 ? 9.236 -10.851 -18.967 1.00 93.38 177 ILE A CA 1
ATOM 1465 C C . ILE A 1 177 ? 8.668 -10.623 -20.373 1.00 93.38 177 ILE A C 1
ATOM 1467 O O . ILE A 1 177 ? 7.570 -10.107 -20.529 1.00 93.38 177 ILE A O 1
ATOM 1471 N N . SER A 1 178 ? 9.437 -10.899 -21.429 1.00 90.25 178 SER A N 1
ATOM 1472 C CA . SER A 1 178 ? 9.078 -10.564 -22.819 1.00 90.25 178 SER A CA 1
ATOM 1473 C C . SER A 1 178 ? 7.814 -11.251 -23.347 1.00 90.25 178 SER A C 1
ATOM 1475 O O . SER A 1 178 ? 7.162 -10.701 -24.231 1.00 90.25 178 SER A O 1
ATOM 1477 N N . ASN A 1 179 ? 7.461 -12.421 -22.810 1.00 91.88 179 ASN A N 1
ATOM 1478 C CA . ASN A 1 179 ? 6.421 -13.296 -23.362 1.00 91.88 179 ASN A CA 1
ATOM 1479 C C . ASN A 1 179 ? 5.063 -13.139 -22.664 1.00 91.88 179 ASN A C 1
ATOM 1481 O O . ASN A 1 179 ? 4.101 -13.803 -23.043 1.00 91.88 179 ASN A O 1
ATOM 1485 N N . GLN A 1 180 ? 4.980 -12.292 -21.637 1.00 95.25 180 GLN A N 1
ATOM 1486 C CA . GLN A 1 180 ? 3.746 -12.017 -20.909 1.00 95.25 180 GLN A CA 1
ATOM 1487 C C . GLN A 1 180 ? 3.440 -10.527 -20.920 1.00 95.25 180 GLN A C 1
ATOM 1489 O O . GLN A 1 180 ? 4.333 -9.679 -20.964 1.00 95.25 180 GLN A O 1
ATOM 1494 N N . ASP A 1 181 ? 2.159 -10.208 -20.831 1.00 95.44 181 ASP A N 1
ATOM 1495 C CA . ASP A 1 181 ? 1.712 -8.839 -20.655 1.00 95.44 181 ASP A CA 1
ATOM 1496 C C . ASP A 1 181 ? 1.649 -8.489 -19.172 1.00 95.44 181 ASP A C 1
ATOM 1498 O O . ASP A 1 181 ? 1.233 -9.305 -18.349 1.00 95.44 181 ASP A O 1
ATOM 1502 N N . VAL A 1 182 ? 2.073 -7.265 -18.855 1.00 97.12 182 VAL A N 1
ATOM 1503 C CA . VAL A 1 182 ? 1.907 -6.650 -17.538 1.00 97.12 182 VAL A CA 1
ATOM 1504 C C . VAL A 1 182 ? 0.699 -5.731 -17.627 1.00 97.12 182 VAL A C 1
ATOM 1506 O O . VAL A 1 182 ? 0.709 -4.762 -18.391 1.00 97.12 182 VAL A O 1
ATOM 1509 N N . ILE A 1 183 ? -0.345 -6.048 -16.873 1.00 97.12 183 ILE A N 1
ATOM 1510 C CA . ILE A 1 183 ? -1.629 -5.354 -16.895 1.00 97.12 183 ILE A CA 1
ATOM 1511 C C . ILE A 1 183 ? -1.890 -4.790 -15.504 1.00 97.12 183 ILE A C 1
ATOM 1513 O O . ILE A 1 183 ? -1.777 -5.495 -14.503 1.00 97.12 183 ILE A O 1
ATOM 1517 N N . ILE A 1 184 ? -2.260 -3.515 -15.441 1.00 97.31 184 ILE A N 1
ATOM 1518 C CA . ILE A 1 184 ? -2.782 -2.897 -14.224 1.00 97.31 184 ILE A CA 1
ATOM 1519 C C . ILE A 1 184 ? -4.293 -2.792 -14.362 1.00 97.31 184 ILE A C 1
ATOM 1521 O O . ILE A 1 184 ? -4.795 -2.241 -15.345 1.00 97.31 184 ILE A O 1
ATOM 1525 N N . LYS A 1 185 ? -5.014 -3.308 -13.367 1.00 96.94 185 LYS A N 1
ATOM 1526 C CA . LYS A 1 185 ? -6.470 -3.182 -13.267 1.00 96.94 185 LYS A CA 1
ATOM 1527 C C . LYS A 1 185 ? -6.816 -2.343 -12.047 1.00 96.94 185 LYS A C 1
ATOM 1529 O O . LYS A 1 185 ? -6.331 -2.602 -10.950 1.00 96.94 185 LYS A O 1
ATOM 1534 N N . LEU A 1 186 ? -7.651 -1.335 -12.249 1.00 96.94 186 LEU A N 1
ATOM 1535 C CA . LEU A 1 186 ? -8.059 -0.355 -11.254 1.00 96.94 186 LEU A CA 1
ATOM 1536 C C . LEU A 1 186 ? -9.582 -0.350 -11.154 1.00 96.94 186 LEU A C 1
ATOM 1538 O O . LEU A 1 186 ? -10.272 0.011 -12.107 1.00 96.94 186 LEU A O 1
ATOM 1542 N N . LYS A 1 187 ? -10.114 -0.719 -9.991 1.00 96.62 187 LYS A N 1
ATOM 1543 C CA . LYS A 1 187 ? -11.536 -0.580 -9.684 1.00 96.62 187 LYS A CA 1
ATOM 1544 C C . LYS A 1 187 ? -11.772 0.729 -8.950 1.00 96.62 187 LYS A C 1
ATOM 1546 O O . LYS A 1 187 ? -11.224 0.957 -7.871 1.00 96.62 187 LYS A O 1
ATOM 1551 N N . LEU A 1 188 ? -12.617 1.572 -9.534 1.00 96.75 188 LEU A N 1
ATOM 1552 C CA . LEU A 1 188 ? -12.993 2.844 -8.933 1.00 96.75 188 LEU A CA 1
ATOM 1553 C C . LEU A 1 188 ? -14.227 2.702 -8.049 1.00 96.75 188 LEU A C 1
ATOM 1555 O O . LEU A 1 188 ? -15.145 1.938 -8.357 1.00 96.75 188 LEU A O 1
ATOM 1559 N N . ASN A 1 189 ? -14.278 3.496 -6.983 1.00 96.06 189 ASN A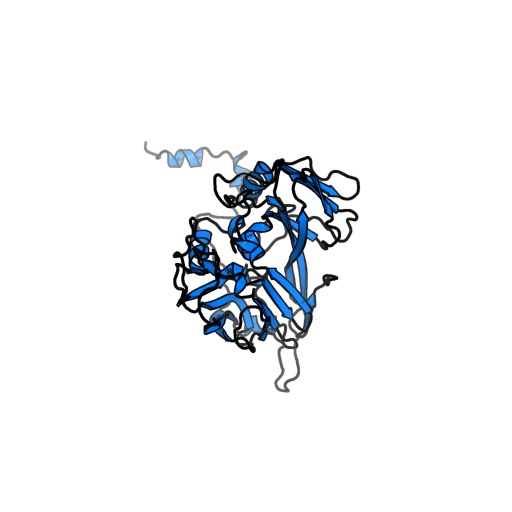 N 1
ATOM 1560 C CA . ASN A 1 189 ? -15.486 3.652 -6.186 1.00 96.06 189 ASN A CA 1
ATOM 1561 C C . ASN A 1 189 ? -16.577 4.404 -6.975 1.00 96.06 189 ASN A C 1
ATOM 1563 O O . ASN A 1 189 ? -16.271 5.256 -7.819 1.00 96.06 189 ASN A O 1
ATOM 1567 N N . PRO A 1 190 ? -17.865 4.092 -6.739 1.00 95.06 190 PRO A N 1
ATOM 1568 C CA . PRO A 1 190 ? -18.974 4.810 -7.356 1.00 95.06 190 PRO A CA 1
ATOM 1569 C C . PRO A 1 190 ? -19.034 6.257 -6.861 1.00 95.06 190 PRO A C 1
ATOM 1571 O O . PRO A 1 190 ? -18.724 6.542 -5.706 1.00 95.06 190 PRO A O 1
ATOM 1574 N N . PHE A 1 191 ? -19.515 7.162 -7.717 1.00 94.38 191 PHE A N 1
ATOM 1575 C CA . PHE A 1 191 ? -19.564 8.597 -7.426 1.00 94.38 191 PHE A CA 1
ATOM 1576 C C . PHE A 1 191 ? -20.333 8.941 -6.140 1.00 94.38 191 PHE A C 1
ATOM 1578 O O . PHE A 1 191 ? -19.941 9.852 -5.420 1.00 94.38 191 PHE A O 1
ATOM 1585 N N . SER A 1 192 ? -21.375 8.177 -5.793 1.00 93.19 192 SER A N 1
ATOM 1586 C CA . SER A 1 192 ? -22.150 8.359 -4.554 1.00 93.19 192 SER A CA 1
ATOM 1587 C C . SER A 1 192 ? -21.318 8.283 -3.270 1.00 93.19 192 SER A C 1
ATOM 1589 O O . SER A 1 192 ? -21.733 8.828 -2.253 1.00 93.19 192 SER A O 1
ATOM 1591 N N . LYS A 1 193 ? -20.151 7.630 -3.317 1.00 94.31 193 LYS A N 1
ATOM 1592 C CA . LYS A 1 193 ? -19.232 7.479 -2.185 1.00 94.31 193 LYS A CA 1
ATOM 1593 C C . LYS A 1 193 ? -18.186 8.594 -2.080 1.00 94.31 193 LYS A C 1
ATOM 1595 O O . LYS A 1 193 ? -17.341 8.546 -1.195 1.00 94.31 193 LYS A O 1
ATOM 1600 N N . LEU A 1 194 ? -18.170 9.548 -3.009 1.00 94.94 194 LEU A N 1
ATOM 1601 C CA . LEU A 1 194 ? -17.010 10.419 -3.228 1.00 94.94 194 LEU A CA 1
ATOM 1602 C C . LEU A 1 194 ? -17.266 11.898 -2.942 1.00 94.94 194 LEU A C 1
ATOM 1604 O O . LEU A 1 194 ? -16.365 12.702 -3.147 1.00 94.94 194 LEU A O 1
ATOM 1608 N N . TRP A 1 195 ? -18.453 12.277 -2.473 1.00 94.31 195 TRP A N 1
ATOM 1609 C CA . TRP A 1 195 ? -18.807 13.673 -2.200 1.00 94.31 195 TRP A CA 1
ATOM 1610 C C . TRP A 1 195 ? -19.478 13.838 -0.837 1.00 94.31 195 TRP A C 1
ATOM 1612 O O . TRP A 1 195 ? -20.036 12.896 -0.284 1.00 94.31 195 TRP A O 1
ATOM 1622 N N . VAL A 1 196 ? -19.432 15.053 -0.306 1.00 93.44 196 VAL A N 1
ATOM 1623 C CA . VAL A 1 196 ? -20.117 15.492 0.913 1.00 93.44 196 VAL A CA 1
ATOM 1624 C C . VAL A 1 196 ? -20.809 16.824 0.640 1.00 93.44 196 VAL A C 1
ATOM 1626 O O . VAL A 1 196 ? -20.292 17.643 -0.122 1.00 93.44 196 VAL A O 1
ATOM 1629 N N . SER A 1 197 ? -21.978 17.053 1.235 1.00 92.94 197 SER A N 1
ATOM 1630 C CA . SER A 1 197 ? -22.759 18.284 1.051 1.00 92.94 197 SER A CA 1
ATOM 1631 C C . SER A 1 197 ? -23.464 18.707 2.338 1.00 92.94 197 SER A C 1
ATOM 1633 O O . SER A 1 197 ? -23.761 17.869 3.190 1.00 92.94 197 SER A O 1
ATOM 1635 N N . ASP A 1 198 ? -23.767 20.002 2.470 1.00 90.12 198 ASP A N 1
ATOM 1636 C CA . ASP A 1 198 ? -24.391 20.563 3.685 1.00 90.12 198 ASP A CA 1
ATOM 1637 C C . ASP A 1 198 ? -25.752 19.934 4.017 1.00 90.12 198 ASP A C 1
ATOM 1639 O O . ASP A 1 198 ? -26.149 19.845 5.176 1.00 90.12 198 ASP A O 1
ATOM 1643 N N . ASN A 1 199 ? -26.488 19.510 2.992 1.00 89.44 199 ASN A N 1
ATOM 1644 C CA . ASN A 1 199 ? -27.839 18.967 3.113 1.00 89.44 199 ASN A CA 1
ATOM 1645 C C . ASN A 1 199 ? -27.904 17.453 2.864 1.00 89.44 199 ASN A C 1
ATOM 1647 O O . ASN A 1 199 ? -29.004 16.911 2.776 1.00 89.44 199 ASN A O 1
ATOM 1651 N N . SER A 1 200 ? -26.756 16.778 2.722 1.00 86.50 200 SER A N 1
ATOM 1652 C CA . SER A 1 200 ? -26.668 15.349 2.377 1.00 86.50 200 SER A CA 1
ATOM 1653 C C . SER A 1 200 ? -27.350 14.959 1.051 1.00 86.50 200 SER A C 1
ATOM 1655 O O . SER A 1 200 ? -27.617 13.782 0.813 1.00 86.50 200 SER A O 1
ATOM 1657 N N . LEU A 1 201 ? -27.636 15.925 0.169 1.00 89.19 201 LEU A N 1
ATOM 1658 C CA . LEU A 1 201 ? -28.162 15.675 -1.176 1.00 89.19 201 LEU A CA 1
ATOM 1659 C C . LEU A 1 201 ? -27.033 15.648 -2.216 1.00 89.19 201 LEU A C 1
ATOM 1661 O O . LEU A 1 201 ? -26.048 16.379 -2.060 1.00 89.19 201 LEU A O 1
ATOM 1665 N N . PRO A 1 202 ? -27.173 14.843 -3.289 1.00 89.50 202 PRO A N 1
ATOM 1666 C CA . PRO A 1 202 ? -26.158 14.750 -4.330 1.00 89.50 202 PRO A CA 1
ATOM 1667 C C . PRO A 1 202 ? -25.975 16.078 -5.077 1.00 89.50 202 PRO A C 1
ATOM 1669 O O . PRO A 1 202 ? -26.948 16.817 -5.255 1.00 89.50 202 PRO A O 1
ATOM 1672 N N . PRO A 1 203 ? -24.753 16.379 -5.556 1.00 90.75 203 PRO A N 1
ATOM 1673 C CA . PRO A 1 203 ? -24.527 17.521 -6.432 1.00 90.75 203 PRO A CA 1
ATOM 1674 C C . PRO A 1 203 ? -25.368 17.435 -7.712 1.00 90.75 203 PRO A C 1
ATOM 1676 O O . PRO A 1 203 ? -25.659 16.352 -8.225 1.00 90.75 203 PRO A O 1
ATOM 1679 N N . ASN A 1 204 ? -25.744 18.598 -8.241 1.00 88.75 204 ASN A N 1
ATOM 1680 C CA . ASN A 1 204 ? -26.594 18.712 -9.420 1.00 88.75 204 ASN A CA 1
ATOM 1681 C C . ASN A 1 204 ? -25.812 18.303 -10.674 1.00 88.75 204 ASN A C 1
ATOM 1683 O O . ASN A 1 204 ? -24.717 18.805 -10.907 1.00 88.75 204 ASN A O 1
ATOM 1687 N N . GLY A 1 205 ? -26.388 17.446 -11.517 1.00 85.94 205 GLY A N 1
ATOM 1688 C CA . GLY A 1 205 ? -25.799 17.054 -12.801 1.00 85.94 205 GLY A CA 1
ATOM 1689 C C . GLY A 1 205 ? -25.166 15.662 -12.808 1.00 85.94 205 GLY A C 1
ATOM 1690 O O . GLY A 1 205 ? -25.278 14.888 -11.862 1.00 85.94 205 GLY A O 1
ATOM 1691 N N . THR A 1 206 ? -24.545 15.315 -13.936 1.00 86.50 206 THR A N 1
ATOM 1692 C CA . THR A 1 206 ? -23.851 14.035 -14.130 1.00 86.50 206 THR A CA 1
ATOM 1693 C C . THR A 1 206 ? -22.353 14.288 -14.199 1.00 86.50 206 THR A C 1
ATOM 1695 O O . THR A 1 206 ? -21.887 14.988 -15.094 1.00 86.50 206 THR A O 1
ATOM 1698 N N . TYR A 1 207 ? -21.607 13.700 -13.267 1.00 89.69 207 TYR A N 1
ATOM 1699 C CA . TYR A 1 207 ? -20.161 13.871 -13.164 1.00 89.69 207 TYR A CA 1
ATOM 1700 C C . TYR A 1 207 ? -19.438 12.658 -13.737 1.00 89.69 207 TYR A C 1
ATOM 1702 O O . TYR A 1 207 ? -19.760 11.514 -13.413 1.00 89.69 207 TYR A O 1
ATOM 1710 N N . LYS A 1 208 ? -18.439 12.917 -14.581 1.00 88.06 208 LYS A N 1
ATOM 1711 C CA . LYS A 1 208 ? -17.513 11.916 -15.115 1.00 88.06 208 LYS A CA 1
ATOM 1712 C C . LYS A 1 208 ? -16.088 12.398 -14.908 1.00 88.06 208 LYS A C 1
ATOM 1714 O O . LYS A 1 208 ? -15.847 13.601 -14.853 1.00 88.06 208 LYS A O 1
ATOM 1719 N N . LEU A 1 209 ? -15.157 11.460 -14.799 1.00 87.94 209 LEU A N 1
ATOM 1720 C CA . LEU A 1 209 ? -13.739 11.788 -14.768 1.00 87.94 209 LEU A CA 1
ATOM 1721 C C . LEU A 1 209 ? -13.341 12.416 -16.105 1.00 87.94 209 LEU A C 1
ATOM 1723 O O . LEU A 1 209 ? -13.664 11.878 -17.163 1.00 87.94 209 LEU A O 1
ATOM 1727 N N . THR A 1 210 ? -12.636 13.544 -16.056 1.00 87.44 210 THR A N 1
ATOM 1728 C CA . THR A 1 210 ? -12.156 14.213 -17.272 1.00 87.44 210 THR A CA 1
ATOM 1729 C C . THR A 1 210 ? -11.039 13.397 -17.910 1.00 87.44 210 THR A C 1
ATOM 1731 O O . THR A 1 210 ? -10.983 13.241 -19.129 1.00 87.44 210 THR A O 1
ATOM 1734 N N . ASN A 1 211 ? -10.149 12.855 -17.080 1.00 90.19 211 ASN A N 1
ATOM 1735 C CA . ASN A 1 211 ? -9.043 12.023 -17.515 1.00 90.19 211 ASN A CA 1
ATOM 1736 C C . ASN A 1 211 ? -8.614 11.062 -16.407 1.00 90.19 211 ASN A C 1
ATOM 1738 O O . ASN A 1 211 ? -8.723 11.372 -15.219 1.00 90.19 211 ASN A O 1
ATOM 1742 N N . LEU A 1 212 ? -8.096 9.911 -16.825 1.00 94.75 212 LEU A N 1
ATOM 1743 C CA . LEU A 1 212 ? -7.506 8.897 -15.961 1.00 94.75 212 LEU A CA 1
ATOM 1744 C C . LEU A 1 212 ? -6.256 8.359 -16.649 1.00 94.75 212 LEU A C 1
ATOM 1746 O O . LEU A 1 212 ? -6.336 7.781 -17.737 1.00 94.75 212 LEU A O 1
ATOM 1750 N N . ARG A 1 213 ? -5.095 8.566 -16.030 1.00 95.56 213 ARG A N 1
ATOM 1751 C CA . ARG A 1 213 ? -3.799 8.189 -16.607 1.00 95.56 213 ARG A CA 1
ATOM 1752 C C . ARG A 1 213 ? -2.875 7.625 -15.541 1.00 95.56 213 ARG A C 1
ATOM 1754 O O . ARG A 1 213 ? -2.988 7.964 -14.371 1.00 95.56 213 ARG A O 1
ATOM 1761 N N . LEU A 1 214 ? -1.931 6.792 -15.957 1.00 96.75 214 LEU A N 1
ATOM 1762 C CA . LEU A 1 214 ? -0.789 6.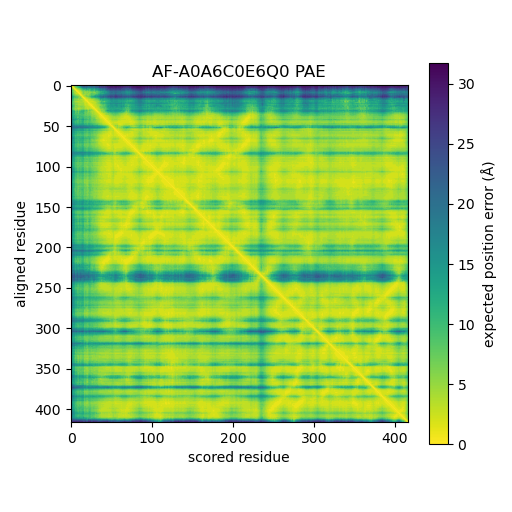399 -15.142 1.00 96.75 214 LEU A CA 1
ATOM 1763 C C . LEU A 1 214 ? 0.432 7.205 -15.562 1.00 96.75 214 LEU A C 1
ATOM 1765 O O . LEU A 1 214 ? 0.749 7.259 -16.746 1.00 96.75 214 LEU A O 1
ATOM 1769 N N . LEU A 1 215 ? 1.147 7.776 -14.603 1.00 97.50 215 LEU A N 1
ATOM 1770 C CA . LEU A 1 215 ? 2.504 8.261 -14.792 1.00 97.50 215 LEU A CA 1
ATOM 1771 C C . LEU A 1 215 ? 3.464 7.142 -14.383 1.00 97.50 215 LEU A C 1
ATOM 1773 O O . LEU A 1 215 ? 3.500 6.758 -13.216 1.00 97.50 215 LEU A O 1
ATOM 1777 N N . VAL A 1 216 ? 4.204 6.599 -15.348 1.00 98.00 216 VAL A N 1
ATOM 1778 C CA . VAL A 1 216 ? 5.085 5.440 -15.154 1.00 98.00 216 VAL A CA 1
ATOM 1779 C C . VAL A 1 216 ? 6.532 5.832 -15.419 1.00 98.00 216 VAL A C 1
ATOM 1781 O O . VAL A 1 216 ? 6.845 6.364 -16.489 1.00 98.00 216 VAL A O 1
ATOM 1784 N N . ASP A 1 217 ? 7.417 5.523 -14.474 1.00 97.88 217 ASP A N 1
ATOM 1785 C CA . ASP A 1 217 ? 8.859 5.679 -14.634 1.00 97.88 217 ASP A CA 1
ATOM 1786 C C . ASP A 1 217 ? 9.493 4.451 -15.291 1.00 97.88 217 ASP A C 1
ATOM 1788 O O . ASP A 1 217 ? 9.546 3.357 -14.723 1.00 97.88 217 ASP A O 1
ATOM 1792 N N . TYR A 1 218 ? 10.030 4.661 -16.491 1.00 97.69 218 TYR A N 1
ATOM 1793 C CA . TYR A 1 218 ? 10.793 3.672 -17.241 1.00 97.69 218 TYR A CA 1
ATOM 1794 C C . TYR A 1 218 ? 12.288 3.905 -17.080 1.00 97.69 218 TYR A C 1
ATOM 1796 O O . TYR A 1 218 ? 12.764 5.041 -17.122 1.00 97.69 218 TYR A O 1
ATOM 1804 N N . TYR A 1 219 ? 13.039 2.813 -16.982 1.00 96.69 219 TYR A N 1
ATOM 1805 C CA . TYR A 1 219 ? 14.493 2.840 -16.921 1.00 96.69 219 TYR A CA 1
ATOM 1806 C C . TYR A 1 219 ? 15.074 2.110 -18.126 1.00 96.69 219 TYR A C 1
ATOM 1808 O O . TYR A 1 219 ? 14.774 0.939 -18.376 1.00 96.69 219 TYR A O 1
ATOM 1816 N N . VAL A 1 220 ? 15.907 2.821 -18.880 1.00 95.50 220 VAL A N 1
ATOM 1817 C CA . VAL A 1 220 ? 16.680 2.279 -19.996 1.00 95.50 220 VAL A CA 1
ATOM 1818 C C . VAL A 1 220 ? 18.084 1.995 -19.489 1.00 95.50 220 VAL A C 1
ATOM 1820 O O . VAL A 1 220 ? 18.754 2.875 -18.949 1.00 95.50 220 VAL A O 1
ATOM 1823 N N . LEU A 1 221 ? 18.486 0.741 -19.633 1.00 93.62 221 LEU A N 1
ATOM 1824 C CA . LEU A 1 221 ? 19.794 0.234 -19.231 1.00 93.62 221 LEU A CA 1
ATOM 1825 C C . LEU A 1 221 ? 20.753 0.246 -20.419 1.00 93.62 221 LEU A C 1
ATOM 1827 O O . LEU A 1 221 ? 20.313 0.047 -21.548 1.00 93.62 221 LEU A O 1
ATOM 1831 N N . ASP A 1 222 ? 22.040 0.418 -20.135 1.00 92.44 222 ASP A N 1
ATOM 1832 C CA . ASP A 1 222 ? 23.121 0.190 -21.095 1.00 92.44 222 ASP A CA 1
ATOM 1833 C C . ASP A 1 222 ? 23.138 -1.253 -21.624 1.00 92.44 222 ASP A C 1
ATOM 1835 O O . ASP A 1 222 ? 22.736 -2.185 -20.916 1.00 92.44 222 ASP A O 1
ATOM 1839 N N . ASP A 1 223 ? 23.667 -1.441 -22.834 1.00 85.06 223 ASP A N 1
ATOM 1840 C CA . ASP A 1 223 ? 23.744 -2.727 -23.533 1.00 85.06 223 ASP A CA 1
ATOM 1841 C C . ASP A 1 223 ? 24.343 -3.838 -22.661 1.00 85.06 223 ASP A C 1
ATOM 1843 O O . ASP A 1 223 ? 23.875 -4.980 -22.686 1.00 85.06 223 ASP A O 1
ATOM 1847 N N . HIS A 1 224 ? 25.366 -3.527 -21.856 1.00 84.00 224 HIS A N 1
ATOM 1848 C CA . HIS A 1 224 ? 25.997 -4.524 -20.996 1.00 84.00 224 HIS A CA 1
ATOM 1849 C C . HIS A 1 224 ? 25.047 -5.017 -19.897 1.00 84.00 224 HIS A C 1
ATOM 1851 O O . HIS A 1 224 ? 25.009 -6.209 -19.591 1.00 84.00 224 HIS A O 1
ATOM 1857 N N . GLN A 1 225 ? 24.261 -4.117 -19.303 1.00 85.38 225 GLN A N 1
ATOM 1858 C CA . GLN A 1 225 ? 23.264 -4.492 -18.302 1.00 85.38 225 GLN A CA 1
ATOM 1859 C C . GLN A 1 225 ? 22.030 -5.122 -18.929 1.00 85.38 225 GLN A C 1
ATOM 1861 O O . GLN A 1 225 ? 21.483 -6.063 -18.362 1.00 85.38 225 GLN A O 1
ATOM 1866 N N . GLN A 1 226 ? 21.599 -4.651 -20.097 1.00 85.31 226 GLN A N 1
ATOM 1867 C CA . GLN A 1 226 ? 20.437 -5.196 -20.788 1.00 85.31 226 GLN A CA 1
ATOM 1868 C C . GLN A 1 226 ? 20.591 -6.700 -21.053 1.00 85.31 226 GLN A C 1
ATOM 1870 O O . GLN A 1 226 ? 19.625 -7.444 -20.894 1.00 85.31 226 GLN A O 1
ATOM 1875 N N . ARG A 1 227 ? 21.809 -7.173 -21.350 1.00 83.56 227 ARG A N 1
ATOM 1876 C CA . ARG A 1 227 ? 22.129 -8.607 -21.506 1.00 83.56 227 ARG A CA 1
ATOM 1877 C C . ARG A 1 227 ? 21.871 -9.452 -20.254 1.00 83.56 227 ARG A C 1
ATOM 1879 O O . ARG A 1 227 ? 21.728 -10.663 -20.366 1.00 83.56 227 ARG A O 1
ATOM 1886 N N . MET A 1 228 ? 21.795 -8.844 -19.069 1.00 84.62 228 MET A N 1
ATOM 1887 C CA . MET A 1 228 ? 21.411 -9.545 -17.835 1.00 84.62 228 MET A CA 1
ATOM 1888 C C . MET A 1 228 ? 19.900 -9.791 -17.746 1.00 84.62 228 MET A C 1
ATOM 1890 O O . MET A 1 228 ? 19.473 -10.629 -16.958 1.00 84.62 228 MET A O 1
ATOM 1894 N N . PHE A 1 229 ? 19.102 -9.077 -18.543 1.00 86.69 229 PHE A N 1
ATOM 1895 C CA . PHE A 1 229 ? 17.641 -9.137 -18.518 1.00 86.69 229 PHE A CA 1
ATOM 1896 C C . PHE A 1 229 ? 17.033 -9.631 -19.837 1.00 86.69 229 PHE A C 1
ATOM 1898 O O . PHE A 1 229 ? 15.902 -10.089 -19.829 1.00 86.69 229 PHE A O 1
ATOM 1905 N N . SER A 1 230 ? 17.741 -9.558 -20.968 1.00 82.81 230 SER A N 1
ATOM 1906 C CA . SER A 1 230 ? 17.226 -9.928 -22.298 1.00 82.81 230 SER A CA 1
ATOM 1907 C C . SER A 1 230 ? 18.050 -11.041 -22.956 1.00 82.81 230 SER A C 1
ATOM 1909 O O . SER A 1 230 ? 19.268 -11.068 -22.769 1.00 82.81 230 SER A O 1
ATOM 1911 N N . PRO A 1 231 ? 17.428 -11.921 -23.768 1.00 80.12 231 PRO A N 1
ATOM 1912 C CA . PRO A 1 231 ? 18.154 -12.890 -24.587 1.00 80.12 231 PRO A CA 1
ATOM 1913 C C . PRO A 1 231 ? 19.115 -12.208 -25.565 1.00 80.12 231 PRO A C 1
ATOM 1915 O O . PRO A 1 231 ? 18.795 -11.167 -26.141 1.00 80.12 231 PRO A O 1
ATOM 1918 N N . ILE A 1 232 ? 20.275 -12.824 -25.780 1.00 77.94 232 ILE A N 1
ATOM 1919 C CA . ILE A 1 232 ? 21.227 -12.417 -26.815 1.00 77.94 232 ILE A CA 1
ATOM 1920 C C . ILE A 1 232 ? 20.913 -13.211 -28.077 1.00 77.94 232 ILE A C 1
ATOM 1922 O O . ILE A 1 232 ? 20.924 -14.442 -28.042 1.00 77.94 232 ILE A O 1
ATOM 1926 N N . TYR A 1 233 ? 20.657 -12.511 -29.178 1.00 77.88 233 TYR A N 1
ATOM 1927 C CA . TYR A 1 233 ? 20.417 -13.115 -30.486 1.00 77.88 233 TYR A CA 1
ATOM 1928 C C . TYR A 1 233 ? 21.708 -13.143 -31.308 1.00 77.88 233 TYR A C 1
ATOM 1930 O O . TYR A 1 233 ? 22.511 -12.211 -31.236 1.00 77.88 233 TYR A O 1
ATOM 1938 N N . ASP A 1 234 ? 21.915 -14.217 -32.064 1.00 79.31 234 ASP A N 1
ATOM 1939 C CA . ASP A 1 234 ? 22.961 -14.298 -33.085 1.00 79.31 234 ASP A CA 1
ATOM 1940 C C . ASP A 1 234 ? 22.528 -13.555 -34.374 1.00 79.31 234 ASP A C 1
ATOM 1942 O O . ASP A 1 234 ? 21.381 -13.120 -34.497 1.00 79.31 234 ASP A O 1
ATOM 1946 N N . ASN A 1 235 ? 23.453 -13.373 -35.320 1.00 80.50 235 ASN A N 1
ATOM 1947 C CA . ASN A 1 235 ? 23.202 -12.799 -36.645 1.00 80.50 235 ASN A CA 1
ATOM 1948 C C . ASN A 1 235 ? 22.037 -13.488 -37.392 1.00 80.50 235 ASN A C 1
ATOM 1950 O O . ASN A 1 235 ? 21.276 -12.817 -38.092 1.00 80.50 235 ASN A O 1
ATOM 1954 N N . ASP A 1 236 ? 21.839 -14.792 -37.182 1.00 81.81 236 ASP A N 1
ATOM 1955 C CA . ASP A 1 236 ? 20.737 -15.586 -37.739 1.00 81.81 236 ASP A CA 1
ATOM 1956 C C . ASP A 1 236 ? 19.431 -15.476 -36.919 1.00 81.81 236 ASP A C 1
ATOM 1958 O O . ASP A 1 236 ? 18.486 -16.232 -37.136 1.00 81.81 236 ASP A O 1
ATOM 1962 N N . HIS A 1 237 ? 19.351 -14.527 -35.977 1.00 75.12 237 HIS A N 1
ATOM 1963 C CA . HIS A 1 237 ? 18.199 -14.267 -35.100 1.00 75.12 237 HIS A CA 1
ATOM 1964 C C . HIS A 1 237 ? 17.811 -15.434 -34.172 1.00 75.12 237 HIS A C 1
ATOM 1966 O O . HIS A 1 237 ? 16.726 -15.437 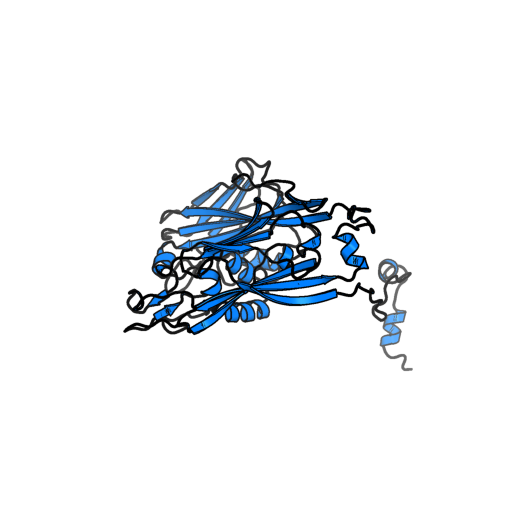-33.585 1.00 75.12 237 HIS A O 1
ATOM 1972 N N . ASN A 1 238 ? 18.709 -16.398 -33.965 1.00 76.75 238 ASN A N 1
ATOM 1973 C CA . ASN A 1 238 ? 18.541 -17.447 -32.962 1.00 76.75 238 ASN A CA 1
ATOM 1974 C C . ASN A 1 238 ? 19.042 -16.980 -31.592 1.00 76.75 238 ASN A C 1
ATOM 1976 O O . ASN A 1 238 ? 20.010 -16.227 -31.498 1.00 76.75 238 ASN A O 1
ATOM 1980 N N . VAL A 1 239 ? 18.412 -17.441 -30.507 1.00 77.75 239 VAL A N 1
ATOM 1981 C CA . VAL A 1 239 ? 18.875 -17.121 -29.148 1.00 77.75 239 VAL A CA 1
ATOM 1982 C C . VAL A 1 239 ? 20.192 -17.848 -28.875 1.00 77.75 239 VAL A C 1
ATOM 1984 O O . VAL A 1 239 ? 20.219 -19.066 -28.713 1.00 77.75 239 VAL A O 1
ATOM 1987 N N . SER A 1 240 ? 21.278 -17.085 -28.791 1.00 75.75 240 SER A N 1
ATOM 1988 C CA . SER A 1 240 ? 22.626 -17.569 -28.490 1.00 75.75 240 SER A CA 1
ATOM 1989 C C . SER A 1 240 ? 22.826 -17.800 -26.991 1.00 75.75 240 SER A C 1
ATOM 1991 O O . SER A 1 240 ? 23.437 -18.788 -26.585 1.00 75.75 240 SER A O 1
ATOM 1993 N N . LEU A 1 241 ? 22.283 -16.910 -26.154 1.00 77.31 241 LEU A N 1
ATOM 1994 C CA . LEU A 1 241 ? 22.390 -17.013 -24.701 1.00 77.31 241 LEU A CA 1
ATOM 1995 C C . LEU A 1 241 ? 21.144 -16.445 -24.021 1.00 77.31 241 LEU A C 1
ATOM 1997 O O . LEU A 1 241 ? 20.726 -15.320 -24.301 1.00 77.31 241 LEU A O 1
ATOM 2001 N N . TYR A 1 242 ? 20.579 -17.220 -23.097 1.00 77.69 242 TYR A N 1
ATOM 2002 C CA . TYR A 1 242 ? 19.522 -16.749 -22.208 1.00 77.69 242 TYR A CA 1
ATOM 2003 C C . TYR A 1 242 ? 20.120 -16.030 -20.992 1.00 77.69 242 TYR A C 1
ATOM 2005 O O . TYR A 1 242 ? 21.169 -16.455 -20.497 1.00 77.69 242 TYR A O 1
ATOM 2013 N N . PRO A 1 243 ? 19.459 -14.973 -20.482 1.00 83.69 243 PRO A N 1
ATOM 2014 C CA . PRO A 1 243 ? 19.846 -14.366 -19.216 1.00 83.69 243 PRO A CA 1
ATOM 2015 C C . PRO A 1 243 ? 19.720 -15.387 -18.072 1.00 83.69 243 PRO A C 1
ATOM 2017 O O . PRO A 1 243 ? 18.961 -16.356 -18.187 1.00 83.69 243 PRO A O 1
ATOM 2020 N N . PRO A 1 244 ? 20.452 -15.198 -16.960 1.00 86.75 244 PRO A N 1
ATOM 2021 C CA . PRO A 1 244 ? 20.296 -16.053 -15.791 1.00 86.75 244 PRO A CA 1
ATOM 2022 C C . PRO A 1 244 ? 18.866 -15.961 -15.243 1.00 86.75 244 PRO A C 1
ATOM 2024 O O . PRO A 1 244 ? 18.235 -14.905 -15.319 1.00 86.75 244 PRO A O 1
ATOM 2027 N N . LYS A 1 245 ? 18.382 -17.049 -14.631 1.00 91.00 245 LYS A N 1
ATOM 2028 C CA . LYS A 1 245 ? 17.115 -17.037 -13.890 1.00 91.00 245 LYS A CA 1
ATOM 2029 C C . LYS A 1 245 ? 17.165 -15.929 -12.836 1.00 91.00 245 LYS A C 1
ATOM 2031 O O . LYS A 1 245 ? 18.053 -15.928 -11.981 1.00 91.00 245 LYS A O 1
ATOM 2036 N N . LEU A 1 246 ? 16.207 -15.009 -12.888 1.00 92.81 246 LEU A N 1
ATOM 2037 C CA . LEU A 1 246 ? 16.070 -13.943 -11.902 1.00 92.81 246 LEU A CA 1
ATOM 2038 C C . LEU A 1 246 ? 15.069 -14.379 -10.839 1.00 92.81 246 LEU A C 1
ATOM 2040 O O . LEU A 1 246 ? 14.009 -14.927 -11.151 1.00 92.81 246 LEU A O 1
ATOM 2044 N N . THR A 1 247 ? 15.385 -14.096 -9.582 1.00 93.88 247 THR A N 1
ATOM 2045 C CA . THR A 1 247 ? 14.469 -14.333 -8.471 1.00 93.88 247 THR A CA 1
ATOM 2046 C C . THR A 1 247 ? 14.407 -13.083 -7.607 1.00 93.88 247 THR A C 1
ATOM 2048 O O . THR A 1 247 ? 15.418 -12.637 -7.067 1.00 93.88 247 THR A O 1
ATOM 2051 N N . TYR A 1 248 ? 13.207 -12.529 -7.479 1.00 93.75 248 TYR A N 1
ATOM 2052 C CA . TYR A 1 248 ? 12.911 -11.368 -6.656 1.00 93.75 248 TYR A CA 1
ATOM 2053 C C . TYR A 1 248 ? 12.145 -11.807 -5.419 1.00 93.75 248 TYR A C 1
ATOM 2055 O O . TYR A 1 248 ? 11.133 -12.497 -5.520 1.00 93.75 248 TYR A O 1
ATOM 2063 N N . LEU A 1 249 ? 12.602 -11.358 -4.255 1.00 93.62 249 LEU A N 1
ATOM 2064 C CA . LEU A 1 249 ? 11.799 -11.398 -3.046 1.00 93.62 249 LEU A CA 1
ATOM 2065 C C . LEU A 1 249 ? 10.787 -10.252 -3.113 1.00 93.62 249 LEU A C 1
ATOM 2067 O O . LEU A 1 249 ? 11.164 -9.083 -3.134 1.00 93.62 249 LEU A O 1
ATOM 2071 N N . ILE A 1 250 ? 9.505 -10.584 -3.150 1.00 94.06 250 ILE A N 1
ATOM 2072 C CA . ILE A 1 250 ? 8.419 -9.611 -3.241 1.00 94.06 250 ILE A CA 1
ATOM 2073 C C . ILE A 1 250 ? 7.608 -9.583 -1.947 1.00 94.06 250 ILE A C 1
ATOM 2075 O O . ILE A 1 250 ? 7.687 -10.491 -1.116 1.00 94.06 250 ILE A O 1
ATOM 2079 N N . THR A 1 251 ? 6.804 -8.534 -1.795 1.00 94.19 251 THR A N 1
ATOM 2080 C CA . THR A 1 251 ? 5.793 -8.435 -0.738 1.00 94.19 251 THR A CA 1
ATOM 2081 C C . THR A 1 251 ? 4.409 -8.416 -1.355 1.00 94.19 251 THR A C 1
ATOM 2083 O O . THR A 1 251 ? 4.225 -7.702 -2.340 1.00 94.19 251 THR A O 1
ATOM 2086 N N . GLN A 1 252 ? 3.460 -9.119 -0.747 1.00 94.75 252 GLN A N 1
ATOM 2087 C CA . GLN A 1 252 ? 2.052 -9.124 -1.145 1.00 94.75 252 GLN A CA 1
ATOM 2088 C C . GLN A 1 252 ? 1.174 -8.688 0.026 1.00 94.75 252 GLN A C 1
ATOM 2090 O O . GLN A 1 252 ? 1.562 -8.843 1.188 1.00 94.75 252 GLN A O 1
ATOM 2095 N N . THR A 1 253 ? 0.003 -8.134 -0.284 1.00 95.25 253 THR A N 1
ATOM 2096 C CA . THR A 1 253 ? -0.974 -7.688 0.713 1.00 95.25 253 THR A CA 1
ATOM 2097 C C . THR A 1 253 ? -2.199 -8.601 0.722 1.00 95.25 253 THR A C 1
ATOM 2099 O O . THR A 1 253 ? -2.874 -8.772 -0.290 1.00 95.25 253 THR A O 1
ATOM 2102 N N . GLN A 1 254 ? -2.521 -9.151 1.891 1.00 95.06 254 GLN A N 1
ATOM 2103 C CA . GLN A 1 254 ? -3.738 -9.920 2.156 1.00 95.06 254 GLN A CA 1
ATOM 2104 C C . GLN A 1 254 ? -4.655 -9.116 3.081 1.00 95.06 254 GLN A C 1
ATOM 2106 O O . GLN A 1 254 ? -4.173 -8.355 3.924 1.00 95.06 254 GLN A O 1
ATOM 2111 N N . ARG A 1 255 ? -5.978 -9.262 2.927 1.00 95.38 255 ARG A N 1
ATOM 2112 C CA . ARG A 1 255 ? -6.972 -8.495 3.691 1.00 95.38 255 ARG A CA 1
ATOM 2113 C C . ARG A 1 255 ? -8.118 -9.378 4.174 1.00 95.38 255 ARG A C 1
ATOM 2115 O O . ARG A 1 255 ? -8.709 -10.094 3.375 1.00 95.38 255 ARG A O 1
ATOM 2122 N N . ILE A 1 256 ? -8.486 -9.210 5.439 1.00 95.94 256 ILE A N 1
ATOM 2123 C CA . ILE A 1 256 ? -9.730 -9.697 6.039 1.00 95.94 256 ILE A CA 1
ATOM 2124 C C . ILE A 1 256 ? -10.577 -8.485 6.423 1.00 95.94 256 ILE A C 1
ATOM 2126 O O . ILE A 1 256 ? -10.069 -7.507 6.976 1.00 95.94 256 ILE A O 1
ATOM 2130 N N . GLN A 1 257 ? -11.870 -8.549 6.119 1.00 95.12 257 GLN A N 1
ATOM 2131 C CA . GLN A 1 257 ? -12.841 -7.512 6.449 1.00 95.12 257 GLN A CA 1
ATOM 2132 C C . GLN A 1 257 ? -14.038 -8.162 7.138 1.00 95.12 257 GLN A C 1
ATOM 2134 O O . GLN A 1 257 ? -14.631 -9.087 6.584 1.00 95.12 257 GLN A O 1
ATOM 2139 N N . ILE A 1 258 ? -14.388 -7.688 8.335 1.00 95.31 258 ILE A N 1
ATOM 2140 C CA . ILE A 1 258 ? -15.530 -8.205 9.101 1.00 95.31 258 ILE A CA 1
ATOM 2141 C C . ILE A 1 258 ? -16.369 -7.064 9.676 1.00 95.31 258 ILE A C 1
ATOM 2143 O O . ILE A 1 258 ? -15.835 -6.024 10.064 1.00 95.31 258 ILE A O 1
ATOM 2147 N N . ASN A 1 259 ? -17.675 -7.294 9.798 1.00 95.31 259 ASN A N 1
ATOM 2148 C CA . ASN A 1 259 ? -18.575 -6.396 10.515 1.00 95.31 259 ASN A CA 1
ATOM 2149 C C . ASN A 1 259 ? -18.693 -6.837 11.976 1.00 95.31 259 ASN A C 1
ATOM 2151 O O . ASN A 1 259 ? -18.833 -8.021 12.281 1.00 95.31 259 ASN A O 1
ATOM 2155 N N . ILE A 1 260 ? -18.652 -5.867 12.878 1.00 94.50 260 ILE A N 1
ATOM 2156 C CA . ILE A 1 260 ? -18.764 -6.040 14.320 1.00 94.50 260 ILE A CA 1
ATOM 2157 C C . ILE A 1 260 ? -20.087 -5.400 14.755 1.00 94.50 260 ILE A C 1
ATOM 2159 O O . ILE A 1 260 ? -20.218 -4.174 14.685 1.00 94.50 260 ILE A O 1
ATOM 2163 N N . PRO A 1 261 ? -21.061 -6.196 15.232 1.00 93.69 261 PRO A N 1
ATOM 2164 C CA . PRO A 1 261 ? -22.336 -5.672 15.704 1.00 93.69 261 PRO A CA 1
ATOM 2165 C C . PRO A 1 261 ? -22.171 -4.670 16.851 1.00 93.69 261 PRO A C 1
ATOM 2167 O O . PRO A 1 261 ? -21.257 -4.790 17.672 1.00 93.69 261 PRO A O 1
ATOM 2170 N N . SER A 1 262 ? -23.106 -3.724 16.947 1.00 92.88 262 SER A N 1
ATOM 2171 C CA . SER A 1 262 ? -23.117 -2.728 18.024 1.00 92.88 262 SER A CA 1
ATOM 2172 C C . SER A 1 262 ? -23.135 -3.373 19.418 1.00 92.88 262 SER A C 1
ATOM 2174 O O . SER A 1 262 ? -23.744 -4.423 19.636 1.00 92.88 262 SER A O 1
ATOM 2176 N N . GLY A 1 263 ? -22.445 -2.738 20.370 1.00 90.25 263 GLY A N 1
ATOM 2177 C CA . GLY A 1 263 ? -22.409 -3.145 21.777 1.00 90.25 263 GLY A CA 1
ATOM 2178 C C . GLY A 1 263 ? -21.536 -4.367 22.086 1.00 90.25 263 GLY A C 1
ATOM 2179 O O . GLY A 1 263 ? -21.483 -4.796 23.237 1.00 90.25 263 GLY A O 1
ATOM 2180 N N . LYS A 1 264 ? -20.836 -4.945 21.100 1.00 93.00 264 LYS A N 1
ATOM 2181 C CA . LYS A 1 264 ? -19.873 -6.028 21.345 1.00 93.00 264 LYS A CA 1
ATOM 2182 C C . LYS A 1 264 ? -18.615 -5.493 22.028 1.00 93.00 264 LYS A C 1
ATOM 2184 O O . LYS A 1 264 ? -17.977 -4.574 21.530 1.00 93.00 264 LYS A O 1
ATOM 2189 N N . THR A 1 265 ? -18.232 -6.126 23.134 1.00 93.38 265 THR A N 1
ATOM 2190 C CA . THR A 1 265 ? -17.038 -5.775 23.924 1.00 93.38 265 THR A CA 1
ATOM 2191 C C . THR A 1 265 ? -15.859 -6.715 23.682 1.00 93.38 265 THR A C 1
ATOM 2193 O O . THR A 1 265 ? -14.720 -6.351 23.955 1.00 93.38 265 THR A O 1
ATOM 2196 N N . LYS A 1 266 ? -16.100 -7.914 23.137 1.00 94.75 266 LYS A N 1
ATOM 2197 C CA . LYS A 1 266 ? -15.058 -8.873 22.750 1.00 94.75 266 LYS A CA 1
ATOM 2198 C C . LYS A 1 266 ? -15.375 -9.486 21.390 1.00 94.75 266 LYS A C 1
ATOM 2200 O O . LYS A 1 266 ? -16.504 -9.922 21.159 1.00 94.75 266 LYS A O 1
ATOM 2205 N N . VAL A 1 267 ? -14.383 -9.516 20.505 1.00 95.56 267 VAL A N 1
ATOM 2206 C CA . VAL A 1 267 ? -14.486 -10.051 19.139 1.00 95.56 267 VAL A CA 1
ATOM 2207 C C . VAL A 1 267 ? -13.281 -10.945 18.875 1.00 95.56 267 VAL A C 1
ATOM 2209 O O . VAL A 1 267 ? -12.159 -10.539 19.153 1.00 95.56 267 VAL A O 1
ATOM 2212 N N . SER A 1 268 ? -13.507 -12.148 18.348 1.00 94.88 268 SER A N 1
ATOM 2213 C CA . SER A 1 268 ? -12.438 -13.013 17.836 1.00 94.88 268 SER A CA 1
ATOM 2214 C C . SER A 1 268 ? -12.463 -12.973 16.318 1.00 94.88 268 SER A C 1
ATOM 2216 O O . SER A 1 268 ? -13.528 -13.132 15.722 1.00 94.88 268 SER A O 1
ATOM 2218 N N . VAL A 1 269 ? -11.306 -12.733 15.715 1.00 95.12 269 VAL A N 1
ATOM 2219 C CA . VAL A 1 269 ? -11.122 -12.642 14.269 1.00 95.12 269 VAL A CA 1
ATOM 2220 C C . VAL A 1 269 ? -10.268 -13.816 13.842 1.00 95.12 269 VAL A C 1
ATOM 2222 O O . VAL A 1 269 ? -9.099 -13.890 14.219 1.00 95.12 269 VAL A O 1
ATOM 2225 N N . ASP A 1 270 ? -10.863 -14.707 13.066 1.00 93.88 270 ASP A N 1
ATOM 2226 C CA . ASP A 1 270 ? -10.154 -15.811 12.437 1.00 93.88 270 ASP A CA 1
ATOM 2227 C C . ASP A 1 270 ? -9.244 -15.274 11.319 1.00 93.88 270 ASP A C 1
ATOM 2229 O O . ASP A 1 270 ? -9.655 -14.425 10.523 1.00 93.88 270 ASP A O 1
ATOM 2233 N N . MET A 1 271 ? -7.991 -15.725 11.306 1.00 93.88 271 MET A N 1
ATOM 2234 C CA . MET A 1 271 ? -6.955 -15.347 10.349 1.00 93.88 271 MET A CA 1
ATOM 2235 C C . MET A 1 271 ? -6.495 -16.519 9.481 1.00 93.88 271 MET A C 1
ATOM 2237 O O . MET A 1 271 ? -5.476 -16.391 8.804 1.00 93.88 271 MET A O 1
ATOM 2241 N N . ASP A 1 272 ? -7.228 -17.628 9.448 1.00 89.88 272 ASP A N 1
ATOM 2242 C CA . ASP A 1 272 ? -6.854 -18.825 8.687 1.00 89.88 272 ASP A CA 1
ATOM 2243 C C . ASP A 1 272 ? -6.835 -18.602 7.164 1.00 89.88 272 ASP A C 1
ATOM 2245 O O . ASP A 1 272 ? -6.181 -19.335 6.424 1.00 89.88 272 ASP A O 1
ATOM 2249 N N . SER A 1 273 ? -7.482 -17.541 6.666 1.00 89.81 273 SER A N 1
ATOM 2250 C CA . SER A 1 273 ? -7.338 -17.132 5.263 1.00 89.81 273 SER A CA 1
ATOM 2251 C C . SER A 1 273 ? -5.968 -16.519 4.950 1.00 89.81 273 SER A C 1
ATOM 2253 O O . SER A 1 273 ? -5.620 -16.365 3.777 1.00 89.81 273 SER A O 1
ATOM 2255 N N . PHE A 1 274 ? -5.197 -16.113 5.966 1.00 93.12 274 PHE A N 1
ATOM 2256 C CA . PHE A 1 274 ? -3.847 -15.611 5.750 1.00 93.12 274 PHE A CA 1
ATOM 2257 C C . PHE A 1 274 ? -2.867 -16.741 5.489 1.00 93.12 274 PHE A C 1
ATOM 2259 O O . PHE A 1 274 ? -2.833 -17.754 6.172 1.00 93.12 274 PHE A O 1
ATOM 2266 N N . ASN A 1 275 ? -2.016 -16.523 4.496 1.00 91.69 275 ASN A N 1
ATOM 2267 C CA . ASN A 1 275 ? -1.029 -17.487 4.045 1.00 91.69 275 ASN A CA 1
ATOM 2268 C C . ASN A 1 275 ? 0.374 -16.872 4.015 1.00 91.69 275 ASN A C 1
ATOM 2270 O O . ASN A 1 275 ? 0.542 -15.650 4.025 1.00 91.69 275 ASN A O 1
ATOM 2274 N N . TYR A 1 276 ? 1.382 -17.735 3.901 1.00 93.44 276 TYR A N 1
ATOM 2275 C CA . TYR A 1 276 ? 2.794 -17.408 3.694 1.00 93.44 276 TYR A CA 1
ATOM 2276 C C . TYR A 1 276 ? 3.497 -16.782 4.908 1.00 93.44 276 TYR A C 1
ATOM 2278 O O . TYR A 1 276 ? 2.887 -16.554 5.956 1.00 93.44 276 TYR A O 1
ATOM 2286 N N . PRO A 1 277 ? 4.819 -16.532 4.813 1.00 95.00 277 PRO A N 1
ATOM 2287 C CA . PRO A 1 277 ? 5.557 -15.797 5.833 1.00 95.00 277 PRO A CA 1
ATOM 2288 C C . PRO A 1 277 ? 5.093 -14.337 5.924 1.00 95.00 277 PRO A C 1
ATOM 2290 O O . PRO A 1 277 ? 5.550 -13.474 5.173 1.00 95.00 277 PRO A O 1
ATOM 2293 N N . VAL A 1 278 ? 4.192 -14.059 6.864 1.00 95.56 278 VAL A N 1
ATOM 2294 C CA . VAL A 1 278 ? 3.683 -12.726 7.193 1.00 95.56 278 VAL A CA 1
ATOM 2295 C C . VAL A 1 278 ? 4.730 -11.966 8.003 1.00 95.56 278 VAL A C 1
ATOM 2297 O O . VAL A 1 278 ? 5.178 -12.405 9.063 1.00 95.56 278 VAL A O 1
ATOM 2300 N N . ALA A 1 279 ? 5.127 -10.805 7.499 1.00 95.94 279 ALA A N 1
ATOM 2301 C CA . ALA A 1 279 ? 6.091 -9.915 8.128 1.00 95.94 279 ALA A CA 1
ATOM 2302 C C . ALA A 1 279 ? 5.459 -9.102 9.265 1.00 95.94 279 ALA A C 1
ATOM 2304 O O . ALA A 1 279 ? 6.087 -8.897 10.304 1.00 95.94 279 ALA A O 1
ATOM 2305 N N . PHE A 1 280 ? 4.220 -8.643 9.078 1.00 96.62 280 PHE A N 1
ATOM 2306 C CA . PHE A 1 280 ? 3.488 -7.856 10.068 1.00 96.62 280 PHE A CA 1
ATOM 2307 C C . PHE A 1 280 ? 1.985 -7.811 9.781 1.00 96.62 280 PHE A C 1
ATOM 2309 O O . PHE A 1 280 ? 1.547 -8.039 8.650 1.00 96.62 280 PHE A O 1
ATOM 2316 N N . LEU A 1 281 ? 1.225 -7.483 10.827 1.00 97.25 281 LEU A N 1
ATOM 2317 C CA . LEU A 1 281 ? -0.216 -7.257 10.797 1.00 97.25 281 LEU A CA 1
ATOM 2318 C C . LEU A 1 281 ? -0.512 -5.786 11.084 1.00 97.25 281 LEU A C 1
ATOM 2320 O O . LEU A 1 281 ? 0.090 -5.185 11.978 1.00 97.25 281 LEU A O 1
ATOM 2324 N N . ILE A 1 282 ? -1.458 -5.212 10.349 1.00 97.75 282 ILE A N 1
ATOM 2325 C CA . ILE A 1 282 ? -1.980 -3.868 10.607 1.00 97.75 282 ILE A CA 1
ATOM 2326 C C . ILE A 1 282 ? -3.491 -3.922 10.520 1.00 97.75 282 ILE A C 1
ATOM 2328 O O . ILE A 1 282 ? -4.033 -4.478 9.568 1.00 97.75 282 ILE A O 1
ATOM 2332 N N . TRP A 1 283 ? -4.182 -3.320 11.479 1.00 97.75 283 TRP A N 1
ATOM 2333 C CA . TRP A 1 283 ? -5.632 -3.240 11.424 1.00 97.75 283 TRP A CA 1
ATOM 2334 C C . TRP A 1 283 ? -6.172 -1.894 11.868 1.00 97.75 283 TRP A C 1
ATOM 2336 O O . TRP A 1 283 ? -5.531 -1.139 12.602 1.00 97.75 283 TRP A O 1
ATOM 2346 N N . VAL A 1 284 ? -7.381 -1.611 11.398 1.00 97.06 284 VAL A N 1
ATOM 2347 C CA . VAL A 1 284 ? -8.160 -0.428 11.757 1.00 97.06 284 VAL A CA 1
ATOM 2348 C C . VAL A 1 284 ? -9.594 -0.832 12.054 1.00 97.06 284 VAL A C 1
ATOM 2350 O O . VAL A 1 284 ? -10.142 -1.738 11.424 1.00 97.06 284 VAL A O 1
ATOM 2353 N N . LEU A 1 285 ? -10.199 -0.133 13.007 1.00 95.50 285 LEU A N 1
ATOM 2354 C CA . LEU A 1 285 ? -11.627 -0.199 13.284 1.00 95.50 285 LEU A CA 1
ATOM 2355 C C . LEU A 1 285 ? -12.266 1.065 12.720 1.00 95.50 285 LEU A C 1
ATOM 2357 O O . LEU A 1 285 ? -11.812 2.173 13.001 1.00 95.50 285 LEU A O 1
ATOM 2361 N N . ARG A 1 286 ? -13.319 0.906 11.927 1.00 94.19 286 ARG A N 1
ATOM 2362 C CA . ARG A 1 286 ? -14.062 2.016 11.331 1.00 94.19 286 ARG A CA 1
ATOM 2363 C C . ARG A 1 286 ? -15.540 1.854 11.630 1.00 94.19 286 ARG A C 1
ATOM 2365 O O . ARG A 1 286 ? -16.057 0.753 11.521 1.00 94.19 286 ARG A O 1
ATOM 2372 N N . ARG A 1 287 ? -16.240 2.923 12.000 1.00 92.81 287 ARG A N 1
ATOM 2373 C CA . ARG A 1 287 ? -17.697 2.851 12.182 1.00 92.81 287 ARG A CA 1
ATOM 2374 C C . ARG A 1 287 ? -18.381 2.601 10.839 1.00 92.81 287 ARG A C 1
ATOM 2376 O O . ARG A 1 287 ? -17.922 3.106 9.818 1.00 92.81 287 ARG A O 1
ATOM 2383 N N . ILE A 1 288 ? -19.492 1.873 10.817 1.00 90.94 288 ILE A N 1
ATOM 2384 C CA . ILE A 1 288 ? -20.191 1.625 9.548 1.00 90.94 288 ILE A CA 1
ATOM 2385 C C . ILE A 1 288 ? -20.910 2.880 9.024 1.00 90.94 288 ILE A C 1
ATOM 2387 O O . ILE A 1 288 ? -20.978 3.099 7.817 1.00 90.94 288 ILE A O 1
ATOM 2391 N N . ASP A 1 289 ? -21.370 3.761 9.915 1.00 88.44 289 ASP A N 1
ATOM 2392 C CA . ASP A 1 289 ? -22.044 5.029 9.588 1.00 88.44 289 ASP A CA 1
ATOM 2393 C C . ASP A 1 289 ? -21.104 6.112 9.032 1.00 88.44 289 ASP A C 1
ATOM 2395 O O . ASP A 1 289 ? -21.538 7.125 8.490 1.00 88.44 289 ASP A O 1
ATOM 2399 N N . VAL A 1 290 ? -19.794 5.882 9.058 1.00 87.06 290 VAL A N 1
ATOM 2400 C CA . VAL A 1 290 ? -18.844 6.673 8.269 1.00 87.06 290 VAL A CA 1
ATOM 2401 C C . VAL A 1 290 ? -19.151 6.561 6.771 1.00 87.06 290 VAL A C 1
ATOM 2403 O O . VAL A 1 290 ? -18.984 7.531 6.031 1.00 87.06 290 VAL A O 1
ATOM 2406 N N . SER A 1 291 ? -19.650 5.405 6.324 1.00 83.12 291 SER A N 1
ATOM 2407 C CA . SER A 1 291 ? -19.999 5.179 4.919 1.00 83.12 291 SER A CA 1
ATOM 2408 C C . SER A 1 291 ? -21.185 6.014 4.439 1.00 83.12 291 SER A C 1
ATOM 2410 O O . SER A 1 291 ? -21.294 6.265 3.243 1.00 83.12 291 SER A O 1
ATOM 2412 N N . THR A 1 292 ? -22.051 6.482 5.346 1.00 83.62 292 THR A N 1
ATOM 2413 C CA . THR A 1 292 ? -23.173 7.360 4.984 1.00 83.62 292 THR A CA 1
ATOM 2414 C C . THR A 1 292 ? -22.734 8.810 4.813 1.00 83.62 292 THR A C 1
ATOM 2416 O O . THR A 1 292 ? -23.359 9.545 4.059 1.00 83.62 292 THR A O 1
ATOM 2419 N N . ASN A 1 293 ? -21.649 9.212 5.484 1.00 85.12 293 ASN A N 1
ATOM 2420 C CA . ASN A 1 293 ? -21.082 10.563 5.414 1.00 85.12 293 ASN A CA 1
ATOM 2421 C C . ASN A 1 293 ? -19.853 10.656 4.497 1.00 85.12 293 ASN A C 1
ATOM 2423 O O . ASN A 1 293 ? -19.247 11.717 4.400 1.00 85.12 293 ASN A O 1
ATOM 2427 N N . ASN A 1 294 ? -19.465 9.554 3.846 1.00 92.00 294 ASN A N 1
ATOM 2428 C CA . ASN A 1 294 ? -18.281 9.457 2.991 1.00 92.00 294 ASN A CA 1
ATOM 2429 C C . ASN A 1 294 ? -16.959 9.867 3.681 1.00 92.00 294 ASN A C 1
ATOM 2431 O O . ASN A 1 294 ? -16.022 10.310 3.024 1.00 92.00 294 ASN A O 1
ATOM 2435 N N . ASP A 1 295 ? -16.841 9.674 4.999 1.00 90.44 295 ASP A N 1
ATOM 2436 C CA . ASP A 1 295 ? -15.650 10.038 5.791 1.00 90.44 295 ASP A CA 1
ATOM 2437 C C . ASP A 1 295 ? -14.675 8.853 5.967 1.00 90.44 295 ASP A C 1
ATOM 2439 O O . ASP A 1 295 ? -14.293 8.460 7.067 1.00 90.44 295 ASP A O 1
ATOM 2443 N N . TRP A 1 296 ? -14.312 8.201 4.859 1.00 92.25 296 TRP A N 1
ATOM 2444 C CA . TRP A 1 296 ? -13.753 6.837 4.820 1.00 92.25 296 TRP A CA 1
ATOM 2445 C C . TRP A 1 296 ? -12.514 6.554 5.680 1.00 92.25 296 TRP A C 1
ATOM 2447 O O . TRP A 1 296 ? -12.232 5.379 5.948 1.00 92.25 296 TRP A O 1
ATOM 2457 N N . PHE A 1 297 ? -11.778 7.596 6.069 1.00 92.75 297 PHE A N 1
ATOM 2458 C CA . PHE A 1 297 ? -10.508 7.529 6.799 1.00 92.75 297 PHE A CA 1
ATOM 2459 C C . PHE A 1 297 ? -10.633 7.948 8.271 1.00 92.75 297 PHE A C 1
ATOM 2461 O O . PHE A 1 297 ? -9.628 8.079 8.970 1.00 92.75 297 PHE A O 1
ATOM 2468 N N . ASN A 1 298 ? -11.859 8.133 8.759 1.00 91.12 298 ASN A N 1
ATOM 2469 C CA . ASN A 1 298 ? -12.140 8.346 10.167 1.00 91.12 298 ASN A CA 1
ATOM 2470 C C . ASN A 1 298 ? -12.196 7.005 10.912 1.00 91.12 298 ASN A C 1
ATOM 2472 O O . ASN A 1 298 ? -13.167 6.252 10.831 1.00 91.12 298 ASN A O 1
ATOM 2476 N N . PHE A 1 299 ? -11.124 6.709 11.649 1.00 92.50 299 PHE A N 1
ATOM 2477 C CA . PHE A 1 299 ? -11.000 5.512 12.497 1.00 92.50 299 PHE A CA 1
ATOM 2478 C C . PHE A 1 299 ? -11.356 5.784 13.962 1.00 92.50 299 PHE A C 1
ATOM 2480 O O . PHE A 1 299 ? -11.002 5.015 14.853 1.00 92.50 299 PHE A O 1
ATOM 2487 N N . THR A 1 300 ? -11.987 6.921 14.243 1.00 89.69 300 THR A N 1
ATOM 2488 C CA . THR A 1 300 ? -12.347 7.290 15.609 1.00 89.69 300 THR A CA 1
ATOM 2489 C C . THR A 1 300 ? -13.674 6.646 16.008 1.00 89.69 300 THR A C 1
ATOM 2491 O O . THR A 1 300 ? -14.454 6.173 15.177 1.00 89.69 300 THR A O 1
ATOM 2494 N N . ASN A 1 301 ? -13.958 6.623 17.307 1.00 85.25 301 ASN A N 1
ATOM 2495 C CA . ASN A 1 301 ? -15.220 6.099 17.814 1.00 85.25 301 ASN A CA 1
ATOM 2496 C C . ASN A 1 301 ? -16.411 7.063 17.643 1.00 85.25 301 ASN A C 1
ATOM 2498 O O . ASN A 1 301 ? -17.511 6.689 18.039 1.00 85.25 301 ASN A O 1
ATOM 2502 N N . VAL A 1 302 ? -16.245 8.268 17.084 1.00 84.69 302 VAL A N 1
ATOM 2503 C CA . VAL A 1 302 ? -17.308 9.281 16.929 1.00 84.69 302 VAL A CA 1
ATOM 2504 C C . VAL A 1 302 ? -17.284 9.911 15.533 1.00 84.69 302 VAL A C 1
ATOM 2506 O O . VAL A 1 302 ? -16.238 10.018 14.908 1.00 84.69 302 VAL A O 1
ATOM 2509 N N . LEU A 1 303 ? -18.439 10.366 15.041 1.00 80.75 303 LEU A N 1
ATOM 2510 C CA . LEU A 1 303 ? -18.496 11.182 13.817 1.00 80.75 303 LEU A CA 1
ATOM 2511 C C . LEU A 1 303 ? -18.156 12.650 14.105 1.00 80.75 303 LEU A C 1
ATOM 2513 O O . LEU A 1 303 ? -17.471 13.306 13.331 1.00 80.75 303 LEU A O 1
ATOM 2517 N N . THR A 1 304 ? -18.624 13.157 15.246 1.00 75.31 304 THR A N 1
ATOM 2518 C CA . THR A 1 304 ? -18.428 14.540 15.690 1.00 75.31 304 THR A CA 1
ATOM 2519 C C . THR A 1 304 ? -18.134 14.563 17.184 1.00 75.31 304 THR A C 1
ATOM 2521 O O . THR A 1 304 ? -18.814 13.880 17.952 1.00 75.31 304 THR A O 1
ATOM 2524 N N . GLY A 1 305 ? -17.176 15.385 17.609 1.00 77.88 305 GLY A N 1
ATOM 2525 C CA . GLY A 1 305 ? -16.817 15.557 19.017 1.00 77.88 305 GLY A CA 1
ATOM 2526 C C . GLY A 1 305 ? -15.409 15.064 19.331 1.00 77.88 305 GLY A C 1
ATOM 2527 O O . GLY A 1 305 ? -14.565 14.960 18.444 1.00 77.88 305 GLY A O 1
ATOM 2528 N N . THR A 1 306 ? -15.144 14.801 20.610 1.00 81.88 306 THR A N 1
ATOM 2529 C CA . THR A 1 306 ? -13.808 14.403 21.065 1.00 81.88 306 THR A CA 1
ATOM 2530 C C . THR A 1 306 ? -13.546 12.937 20.715 1.00 81.88 306 THR A C 1
ATOM 2532 O O . THR A 1 306 ? -14.246 12.064 21.232 1.00 81.88 306 THR A O 1
ATOM 2535 N N . PRO A 1 307 ? -12.542 12.642 19.874 1.00 84.81 307 PRO A N 1
ATOM 2536 C CA . PRO A 1 307 ? -12.256 11.280 19.462 1.00 84.81 307 PRO A CA 1
ATOM 2537 C C . PRO A 1 307 ? -11.655 10.469 20.612 1.00 84.81 307 PRO A C 1
ATOM 2539 O O . PRO A 1 307 ? -10.806 10.959 21.357 1.00 84.81 307 PRO A O 1
ATOM 2542 N N . SER A 1 308 ? -12.067 9.208 20.715 1.00 86.25 308 SER A N 1
ATOM 2543 C CA . SER A 1 308 ? -11.510 8.214 21.631 1.00 86.25 308 SER A CA 1
ATOM 2544 C C . SER A 1 308 ? -11.163 6.923 20.890 1.00 86.25 308 SER A C 1
ATOM 2546 O O . SER A 1 308 ? -11.652 6.656 19.790 1.00 86.25 308 SER A O 1
ATOM 2548 N N . ASP A 1 309 ? -10.309 6.119 21.520 1.00 91.56 309 ASP A N 1
ATOM 2549 C CA . ASP A 1 309 ? -9.843 4.838 20.998 1.00 91.56 309 ASP A CA 1
ATOM 2550 C C . ASP A 1 309 ? -10.960 3.787 21.061 1.00 91.56 309 ASP A C 1
ATOM 2552 O O . ASP A 1 309 ? -11.457 3.524 22.161 1.00 91.56 309 ASP A O 1
ATOM 2556 N N . PRO A 1 310 ? -11.389 3.193 19.929 1.00 92.56 310 PRO A N 1
ATOM 2557 C CA . PRO A 1 310 ? -12.400 2.139 19.952 1.00 92.56 310 PRO A CA 1
ATOM 2558 C C . PRO A 1 310 ? -11.869 0.821 20.544 1.00 92.56 310 PRO A C 1
ATOM 2560 O O . PRO A 1 310 ? -12.653 0.012 21.043 1.00 92.56 310 PRO A O 1
ATOM 2563 N N . LEU A 1 311 ? -10.551 0.598 20.523 1.00 95.19 311 LEU A N 1
ATOM 2564 C CA . LEU A 1 311 ? -9.910 -0.602 21.056 1.00 95.19 311 LEU A CA 1
ATOM 2565 C C . LEU A 1 311 ? -9.364 -0.335 22.464 1.00 95.19 311 LEU A C 1
ATOM 2567 O O . LEU A 1 311 ? -8.709 0.674 22.712 1.00 95.19 311 LEU A O 1
ATOM 2571 N N . GLN A 1 312 ? -9.556 -1.278 23.386 1.00 95.44 312 GLN A N 1
ATOM 2572 C CA . GLN A 1 312 ? -8.873 -1.263 24.682 1.00 95.44 312 GLN A CA 1
ATOM 2573 C C . GLN A 1 312 ? -7.602 -2.110 24.641 1.00 95.44 312 GLN A C 1
ATOM 2575 O O . GLN A 1 312 ? -6.525 -1.647 25.032 1.00 95.44 312 GLN A O 1
ATOM 2580 N N . LYS A 1 313 ? -7.723 -3.356 24.172 1.00 97.31 313 LYS A N 1
ATOM 2581 C CA . LYS A 1 313 ? -6.633 -4.337 24.124 1.00 97.31 313 LYS A CA 1
ATOM 2582 C C . LYS A 1 313 ? -6.800 -5.296 22.948 1.00 97.31 313 LYS A C 1
ATOM 2584 O O . LYS A 1 313 ? -7.921 -5.519 22.499 1.00 97.31 313 LYS A O 1
ATOM 2589 N N . ALA A 1 314 ? -5.706 -5.901 22.503 1.00 97.38 314 ALA A N 1
ATOM 2590 C CA . ALA A 1 314 ? -5.729 -7.020 21.571 1.00 97.38 314 ALA A CA 1
ATOM 2591 C C . ALA A 1 314 ? -4.768 -8.127 22.010 1.00 97.38 314 ALA A C 1
ATOM 2593 O O . ALA A 1 314 ? -3.759 -7.861 22.667 1.00 97.38 314 ALA A O 1
ATOM 2594 N N . GLN A 1 315 ? -5.082 -9.358 21.623 1.00 96.62 315 GLN A N 1
ATOM 2595 C CA . GLN A 1 315 ? -4.287 -10.539 21.921 1.00 96.62 315 GLN A CA 1
ATOM 2596 C C . GLN A 1 315 ? -4.248 -11.472 20.713 1.00 96.62 315 GLN A C 1
ATOM 2598 O O . GLN A 1 315 ? -5.268 -11.701 20.063 1.00 96.62 315 GLN A O 1
ATOM 2603 N N . LEU A 1 316 ? -3.063 -12.000 20.415 1.00 95.12 316 LEU A N 1
ATOM 2604 C CA . LEU A 1 316 ? -2.846 -12.939 19.324 1.00 95.12 316 LEU A CA 1
ATOM 2605 C C . LEU A 1 316 ? -2.793 -14.372 19.861 1.00 95.12 316 LEU A C 1
ATOM 2607 O O . LEU A 1 316 ? -2.040 -14.671 20.793 1.00 95.12 316 LEU A O 1
ATOM 2611 N N . TYR A 1 317 ? -3.545 -15.253 19.218 1.00 93.31 317 TYR A N 1
ATOM 2612 C CA . TYR A 1 317 ? -3.565 -16.689 19.456 1.00 93.31 317 TYR A CA 1
ATOM 2613 C C . TYR A 1 317 ? -3.087 -17.425 18.205 1.00 93.31 317 TYR A C 1
ATOM 2615 O O . TYR A 1 317 ? -3.426 -17.049 17.081 1.00 93.31 317 TYR A O 1
ATOM 2623 N N . HIS A 1 318 ? -2.307 -18.482 18.411 1.00 89.31 318 HIS A N 1
ATOM 2624 C CA . HIS A 1 318 ? -1.982 -19.458 17.376 1.00 89.31 318 HIS A CA 1
ATOM 2625 C C . HIS A 1 318 ? -2.384 -20.833 17.889 1.00 89.31 318 HIS A C 1
ATOM 2627 O O . HIS A 1 318 ? -1.841 -21.297 18.901 1.00 89.31 318 HIS A O 1
ATOM 2633 N N . ALA A 1 319 ? -3.332 -21.468 17.202 1.00 83.50 319 ALA A N 1
ATOM 2634 C CA . ALA A 1 319 ? -4.033 -22.627 17.729 1.00 83.50 319 ALA A CA 1
ATOM 2635 C C . ALA A 1 319 ? -4.608 -22.325 19.128 1.00 83.50 319 ALA A C 1
ATOM 2637 O O . ALA A 1 319 ? -5.091 -21.228 19.405 1.00 83.50 319 ALA A O 1
ATOM 2638 N N . GLU A 1 320 ? -4.497 -23.272 20.055 1.00 80.69 320 GLU A N 1
ATOM 2639 C CA . GLU A 1 320 ? -4.988 -23.122 21.429 1.00 80.69 320 GLU A CA 1
ATOM 2640 C C . GLU A 1 320 ? -4.029 -22.343 22.352 1.00 80.69 320 GLU A C 1
ATOM 2642 O O . GLU A 1 320 ? -4.256 -22.271 23.561 1.00 80.69 320 GLU A O 1
ATOM 2647 N N . LYS A 1 321 ? -2.925 -21.785 21.830 1.00 87.31 321 LYS A N 1
ATOM 2648 C CA . LYS A 1 321 ? -1.894 -21.124 22.645 1.00 87.31 321 LYS A CA 1
ATOM 2649 C C . LYS A 1 321 ? -1.859 -19.617 22.440 1.00 87.31 321 LYS A C 1
ATOM 2651 O O . LYS A 1 321 ? -1.868 -19.105 21.321 1.00 87.31 321 LYS A O 1
ATOM 2656 N N . GLU A 1 322 ? -1.707 -18.918 23.558 1.00 90.38 322 GLU A N 1
ATOM 2657 C CA . GLU A 1 322 ? -1.455 -17.482 23.593 1.00 90.38 322 GLU A CA 1
ATOM 2658 C C . GLU A 1 322 ? -0.075 -17.186 23.007 1.00 90.38 322 GLU A C 1
ATOM 2660 O O . GLU A 1 322 ? 0.956 -17.628 23.521 1.00 90.38 322 GLU A O 1
ATOM 2665 N N . ARG A 1 323 ? -0.053 -16.442 21.899 1.00 90.69 323 ARG A N 1
ATOM 2666 C CA . ARG A 1 323 ? 1.189 -15.973 21.282 1.00 90.69 323 ARG A CA 1
ATOM 2667 C C . ARG A 1 323 ? 1.667 -14.675 21.922 1.00 90.6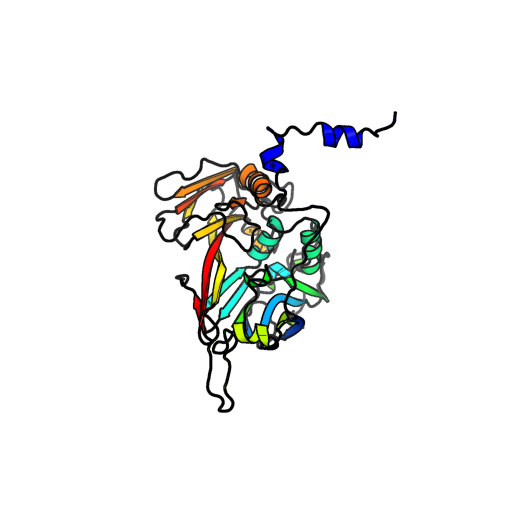9 323 ARG A C 1
ATOM 2669 O O . ARG A 1 323 ? 2.876 -14.425 21.956 1.00 90.69 323 ARG A O 1
ATOM 2676 N N . THR A 1 324 ? 0.744 -13.837 22.376 1.00 93.25 324 THR A N 1
ATOM 2677 C CA . THR A 1 324 ? 1.034 -12.599 23.101 1.00 93.25 324 THR A CA 1
ATOM 2678 C C . THR A 1 324 ? 0.196 -12.523 24.366 1.00 93.25 324 THR A C 1
ATOM 2680 O O . THR A 1 324 ? -0.889 -13.101 24.430 1.00 93.25 324 THR A O 1
ATOM 2683 N N . ASP A 1 325 ? 0.659 -11.730 25.327 1.00 94.88 325 ASP A N 1
ATOM 2684 C CA . ASP A 1 325 ? -0.208 -11.219 26.387 1.00 94.88 325 ASP A CA 1
ATOM 2685 C C . ASP A 1 325 ? -1.281 -10.289 25.789 1.00 94.88 325 ASP A C 1
ATOM 2687 O O . ASP A 1 325 ? -1.224 -9.914 24.610 1.00 94.88 325 ASP A O 1
ATOM 2691 N N . GLU A 1 326 ? -2.251 -9.869 26.600 1.00 95.00 326 GLU A N 1
ATOM 2692 C CA . GLU A 1 326 ? -3.167 -8.799 26.208 1.00 95.00 326 GLU A CA 1
ATOM 2693 C C . GLU A 1 326 ? -2.425 -7.454 26.123 1.00 95.00 326 GLU A C 1
ATOM 2695 O O . GLU A 1 326 ? -2.066 -6.841 27.134 1.00 95.00 326 GLU A O 1
ATOM 2700 N N . ILE A 1 327 ? -2.232 -6.948 24.908 1.00 97.00 327 ILE A N 1
ATOM 2701 C CA . ILE A 1 327 ? -1.516 -5.697 24.662 1.00 97.00 327 ILE A CA 1
ATOM 2702 C C . ILE A 1 327 ? -2.520 -4.549 24.559 1.00 97.00 327 ILE A C 1
ATOM 2704 O O . ILE A 1 327 ? -3.483 -4.612 23.798 1.00 97.00 327 ILE A O 1
ATOM 2708 N N . SER A 1 328 ? -2.286 -3.462 25.298 1.00 97.12 328 SER A N 1
ATOM 2709 C CA . SER A 1 328 ? -3.140 -2.268 25.222 1.00 97.12 328 SER A CA 1
ATOM 2710 C C . SER A 1 328 ? -3.088 -1.584 23.849 1.00 97.12 328 SER A C 1
ATOM 2712 O O . SER A 1 328 ? -2.036 -1.516 23.208 1.00 97.12 328 SER A O 1
ATOM 2714 N N . ALA A 1 329 ? -4.200 -0.971 23.443 1.00 95.50 329 ALA A N 1
ATOM 2715 C CA . ALA A 1 329 ? -4.312 -0.214 22.196 1.00 95.50 329 ALA A CA 1
ATOM 2716 C C . ALA A 1 329 ? -3.251 0.892 22.063 1.00 95.50 329 ALA A C 1
ATOM 2718 O O . ALA A 1 329 ? -2.659 1.076 21.000 1.00 95.50 329 ALA A O 1
ATOM 2719 N N . LYS A 1 330 ? -2.924 1.574 23.171 1.00 94.31 330 LYS A N 1
ATOM 2720 C CA . LYS A 1 330 ? -1.881 2.610 23.201 1.00 94.31 330 LYS A CA 1
ATOM 2721 C C . LYS A 1 330 ? -0.505 2.061 22.814 1.00 94.31 330 LYS A C 1
ATOM 2723 O O . LYS A 1 330 ? 0.247 2.749 22.126 1.00 94.31 330 LYS A O 1
ATOM 2728 N N . ILE A 1 331 ? -0.173 0.841 23.241 1.00 96.06 331 ILE A N 1
ATOM 2729 C CA . ILE A 1 331 ? 1.092 0.193 22.875 1.00 96.06 331 ILE A CA 1
ATOM 2730 C C . ILE A 1 331 ? 1.088 -0.135 21.380 1.00 96.06 331 ILE A C 1
ATOM 2732 O O . ILE A 1 331 ? 2.011 0.271 20.683 1.00 96.06 331 ILE A O 1
ATOM 2736 N N . LEU A 1 332 ? 0.028 -0.775 20.883 1.00 96.44 332 LEU A N 1
ATOM 2737 C CA . LEU A 1 332 ? -0.089 -1.202 19.482 1.00 96.44 332 LEU A CA 1
ATOM 2738 C C . LEU A 1 332 ? -0.119 -0.035 18.485 1.00 96.44 332 LEU A C 1
ATOM 2740 O O . LEU A 1 332 ? 0.353 -0.174 17.356 1.00 96.44 332 LEU A O 1
ATOM 2744 N N . ARG A 1 333 ? -0.671 1.113 18.897 1.00 95.31 333 ARG A N 1
ATOM 2745 C CA . ARG A 1 333 ? -0.788 2.320 18.065 1.00 95.31 333 ARG A CA 1
ATOM 2746 C C . ARG A 1 333 ? 0.432 3.229 18.136 1.00 95.31 333 ARG A C 1
ATOM 2748 O O . ARG A 1 333 ? 0.807 3.822 17.133 1.00 95.31 333 ARG A O 1
ATOM 2755 N N . LEU A 1 334 ? 1.014 3.415 19.323 1.00 95.00 334 LEU A N 1
ATOM 2756 C CA . LEU A 1 334 ? 2.054 4.431 19.530 1.00 95.00 334 LEU A CA 1
ATOM 2757 C C . LEU A 1 334 ? 3.431 3.822 19.754 1.00 95.00 334 LEU A C 1
ATOM 2759 O O . LEU A 1 334 ? 4.390 4.241 19.115 1.00 95.00 334 LEU A O 1
ATOM 2763 N N . TYR A 1 335 ? 3.545 2.864 20.673 1.00 95.50 335 TYR A N 1
ATOM 2764 C CA . TYR A 1 335 ? 4.847 2.345 21.089 1.00 95.50 335 TYR A CA 1
ATOM 2765 C C . TYR A 1 335 ? 5.439 1.376 20.068 1.00 95.50 335 TYR A C 1
ATOM 2767 O O . TYR A 1 335 ? 6.612 1.488 19.726 1.00 95.50 335 TYR A O 1
ATOM 2775 N N . GLU A 1 336 ? 4.625 0.461 19.553 1.00 94.56 336 GLU A N 1
ATOM 2776 C CA . GLU A 1 336 ? 5.037 -0.536 18.572 1.00 94.56 336 GLU A CA 1
ATOM 2777 C C . GLU A 1 336 ? 5.596 0.111 17.282 1.00 94.56 336 GLU A C 1
ATOM 2779 O O . GLU A 1 336 ? 6.752 -0.154 16.936 1.00 94.56 336 GLU A O 1
ATOM 2784 N N . PRO A 1 337 ? 4.898 1.050 16.610 1.00 94.38 337 PRO A N 1
ATOM 2785 C CA . PRO A 1 337 ? 5.470 1.716 15.440 1.00 94.38 337 PRO A CA 1
ATOM 2786 C C . PRO A 1 337 ? 6.612 2.675 15.809 1.00 94.38 337 PRO A C 1
ATOM 2788 O O . PRO A 1 337 ? 7.586 2.774 15.062 1.00 94.38 337 PRO A O 1
ATOM 2791 N N . LEU A 1 338 ? 6.601 3.304 16.993 1.00 93.94 338 LEU A N 1
ATOM 2792 C CA . LEU A 1 338 ? 7.754 4.083 17.464 1.00 93.94 338 LEU A CA 1
ATOM 2793 C C . LEU A 1 338 ? 9.016 3.215 17.591 1.00 93.94 338 LEU A C 1
ATOM 2795 O O . LEU A 1 338 ? 10.097 3.662 17.217 1.00 93.94 338 LEU A O 1
ATOM 2799 N N . LYS A 1 339 ? 8.886 1.981 18.084 1.00 93.25 339 LYS A N 1
ATOM 2800 C CA . LYS A 1 339 ? 9.999 1.046 18.279 1.00 93.25 339 LYS A CA 1
ATOM 2801 C C . LYS A 1 339 ? 10.620 0.583 16.960 1.00 93.25 339 LYS A C 1
ATOM 2803 O O . LYS A 1 339 ? 11.841 0.479 16.881 1.00 93.25 339 LYS A O 1
ATOM 2808 N N . PHE A 1 340 ? 9.801 0.297 15.947 1.00 92.06 340 PHE A N 1
ATOM 2809 C CA . PHE A 1 340 ? 10.258 -0.369 14.718 1.00 92.06 340 PHE A CA 1
ATOM 2810 C C . PHE A 1 340 ? 10.348 0.542 13.483 1.00 92.06 340 PHE A C 1
ATOM 2812 O O . PHE A 1 340 ? 11.190 0.326 12.611 1.00 92.06 340 PHE A O 1
ATOM 2819 N N . VAL A 1 341 ? 9.505 1.571 13.400 1.00 91.44 341 VAL A N 1
ATOM 2820 C CA . VAL A 1 341 ? 9.460 2.543 12.291 1.00 91.44 341 VAL A CA 1
ATOM 2821 C C . VAL A 1 341 ? 10.086 3.882 12.710 1.00 91.44 341 VAL A C 1
ATOM 2823 O O . VAL A 1 341 ? 10.686 4.576 11.886 1.00 91.44 341 VAL A O 1
ATOM 2826 N N . GLY A 1 342 ? 9.996 4.242 13.994 1.00 91.00 342 GLY A N 1
ATOM 2827 C CA . GLY A 1 342 ? 10.561 5.475 14.558 1.00 91.00 342 GLY A CA 1
ATOM 2828 C C . GLY A 1 342 ? 9.571 6.637 14.673 1.00 91.00 342 GLY A C 1
ATOM 2829 O O . GLY A 1 342 ? 9.961 7.734 15.061 1.00 91.00 342 GLY A O 1
ATOM 2830 N N . HIS A 1 343 ? 8.301 6.427 14.327 1.00 89.00 343 HIS A N 1
ATOM 2831 C CA . HIS A 1 343 ? 7.215 7.397 14.479 1.00 89.00 343 HIS A CA 1
ATOM 2832 C C . HIS A 1 343 ? 5.863 6.672 14.508 1.00 89.00 343 HIS A C 1
ATOM 2834 O O . HIS A 1 343 ? 5.796 5.472 14.262 1.00 89.00 343 HIS A O 1
ATOM 2840 N N . SER A 1 344 ? 4.789 7.392 14.831 1.00 89.00 344 SER A N 1
ATOM 2841 C CA . SER A 1 344 ? 3.415 6.879 14.801 1.00 89.00 344 SER A CA 1
ATOM 2842 C C . SER A 1 344 ? 2.466 7.893 14.157 1.00 89.00 344 SER A C 1
ATOM 2844 O O . SER A 1 344 ? 2.807 9.070 13.973 1.00 89.00 344 SER A O 1
ATOM 2846 N N . SER A 1 345 ? 1.278 7.426 13.776 1.00 85.38 345 SER A N 1
ATOM 2847 C CA . SER A 1 345 ? 0.166 8.297 13.398 1.00 85.38 345 SER A CA 1
ATOM 2848 C C . SER A 1 345 ? -0.690 8.628 14.621 1.00 85.38 345 SER A C 1
ATOM 2850 O O . SER A 1 345 ? -0.768 7.853 15.575 1.00 85.38 345 SER A O 1
ATOM 2852 N N . ASN A 1 346 ? -1.359 9.780 14.573 1.00 83.62 346 ASN A N 1
ATOM 2853 C CA . ASN A 1 346 ? -2.414 10.116 15.529 1.00 83.62 346 ASN A CA 1
ATOM 2854 C C . ASN A 1 346 ? -3.710 9.340 15.243 1.00 83.62 346 ASN A C 1
ATOM 2856 O O . ASN A 1 346 ? -4.595 9.291 16.096 1.00 83.62 346 ASN A O 1
ATOM 2860 N N . ASN A 1 347 ? -3.812 8.727 14.063 1.00 86.44 347 ASN A N 1
ATOM 2861 C CA . ASN A 1 347 ? -4.948 7.914 13.668 1.00 86.44 347 ASN A CA 1
ATOM 2862 C C . ASN A 1 347 ? -4.956 6.595 14.450 1.00 86.44 347 ASN A C 1
ATOM 2864 O O . ASN A 1 347 ? -3.908 6.061 14.813 1.00 86.44 347 ASN A O 1
ATOM 2868 N N . TYR A 1 348 ? -6.148 6.047 14.686 1.00 93.88 348 TYR A N 1
ATOM 2869 C CA . TYR A 1 348 ? -6.380 4.799 15.424 1.00 93.88 348 TYR A CA 1
ATOM 2870 C C . TYR A 1 348 ? -6.022 3.558 14.588 1.00 93.88 348 TYR A C 1
ATOM 2872 O O . TYR A 1 348 ? -6.869 2.729 14.268 1.00 93.88 348 TYR A O 1
ATOM 2880 N N . ILE A 1 349 ? -4.749 3.470 14.197 1.00 96.44 349 ILE A N 1
ATOM 2881 C CA . ILE A 1 349 ? -4.168 2.380 13.413 1.00 96.44 349 ILE A CA 1
ATOM 2882 C C . ILE A 1 349 ? -3.322 1.516 14.341 1.00 96.44 349 ILE A C 1
ATOM 2884 O O . ILE A 1 349 ? -2.394 2.006 14.982 1.00 96.44 349 ILE A O 1
ATOM 2888 N N . TYR A 1 350 ? -3.627 0.228 14.400 1.00 97.31 350 TYR A N 1
ATOM 2889 C CA . TYR A 1 350 ? -2.932 -0.712 15.270 1.00 97.31 350 TYR A CA 1
ATOM 2890 C C . TYR A 1 350 ? -1.965 -1.549 14.449 1.00 97.31 350 TYR A C 1
ATOM 2892 O O . TYR A 1 350 ? -2.306 -2.024 13.365 1.00 97.31 350 TYR A O 1
ATOM 2900 N N . THR A 1 351 ? -0.756 -1.727 14.968 1.00 96.81 351 THR A N 1
ATOM 2901 C CA . THR A 1 351 ? 0.305 -2.467 14.283 1.00 96.81 351 THR A CA 1
ATOM 2902 C C . THR A 1 351 ? 0.856 -3.560 15.180 1.00 96.81 351 THR A C 1
ATOM 2904 O O . THR A 1 351 ? 0.920 -3.394 16.398 1.00 96.81 351 THR A O 1
ATOM 2907 N N . TYR A 1 352 ? 1.270 -4.666 14.569 1.00 96.38 352 TYR A N 1
ATOM 2908 C CA . TYR A 1 352 ? 2.043 -5.714 15.218 1.00 96.38 352 TYR A CA 1
ATOM 2909 C C . TYR A 1 352 ? 3.101 -6.242 14.247 1.00 96.38 352 TYR A C 1
ATOM 2911 O O . TYR A 1 352 ? 2.760 -6.754 13.176 1.00 96.38 352 TYR A O 1
ATOM 2919 N N . PHE A 1 353 ? 4.381 -6.120 14.606 1.00 96.06 353 PHE A N 1
ATOM 2920 C CA . PHE A 1 353 ? 5.487 -6.505 13.729 1.00 96.06 353 PHE A CA 1
ATOM 2921 C C . PHE A 1 353 ? 6.112 -7.835 14.168 1.00 96.06 353 PHE A C 1
ATOM 2923 O O . PHE A 1 353 ? 6.559 -7.984 15.303 1.00 96.06 353 PHE A O 1
ATOM 2930 N N . PHE A 1 354 ? 6.195 -8.806 13.251 1.00 95.19 354 PHE A N 1
ATOM 2931 C CA . PHE A 1 354 ? 6.997 -10.021 13.461 1.00 95.19 354 PHE A CA 1
ATOM 2932 C C . PHE A 1 354 ? 8.463 -9.813 13.062 1.00 95.19 354 PHE A C 1
ATOM 2934 O O . PHE A 1 354 ? 9.336 -10.587 13.456 1.00 95.19 354 PHE A O 1
ATOM 2941 N N . ASN A 1 355 ? 8.731 -8.791 12.250 1.00 95.12 355 ASN A N 1
ATOM 2942 C CA . ASN A 1 355 ? 10.051 -8.447 11.750 1.00 95.12 355 ASN A CA 1
ATOM 2943 C C . ASN A 1 355 ? 10.713 -7.332 12.571 1.00 95.12 355 ASN A C 1
ATOM 2945 O O . ASN A 1 355 ? 10.052 -6.491 13.171 1.00 95.12 355 ASN A O 1
ATOM 2949 N N . LEU A 1 356 ? 12.048 -7.311 12.584 1.00 92.31 356 LEU A N 1
ATOM 2950 C CA . LEU A 1 356 ? 12.809 -6.289 13.314 1.00 92.31 356 LEU A CA 1
ATOM 2951 C C . LEU A 1 356 ? 12.860 -4.943 12.580 1.00 92.31 356 LEU A C 1
ATOM 2953 O O . LEU A 1 356 ? 13.034 -3.905 13.211 1.00 92.31 356 LEU A O 1
ATOM 2957 N N . TYR A 1 357 ? 12.747 -4.953 11.252 1.00 92.38 357 TYR A N 1
ATOM 2958 C CA . TYR A 1 357 ? 12.901 -3.767 10.410 1.00 92.38 357 TYR A CA 1
ATOM 2959 C C . TYR A 1 357 ? 11.807 -3.712 9.331 1.00 92.38 357 TYR A C 1
ATOM 2961 O O . TYR A 1 357 ? 12.088 -3.999 8.166 1.00 92.38 357 TYR A O 1
ATOM 2969 N N . PRO A 1 358 ? 10.566 -3.320 9.671 1.00 90.06 358 PRO A N 1
ATOM 2970 C CA . PRO A 1 358 ? 9.459 -3.251 8.710 1.00 90.06 358 PRO A CA 1
ATOM 2971 C C . PRO A 1 358 ? 9.676 -2.241 7.578 1.00 90.06 358 PRO A C 1
ATOM 2973 O O . PRO A 1 358 ? 9.197 -2.452 6.468 1.00 90.06 358 PRO A O 1
ATOM 2976 N N . ASN A 1 359 ? 10.463 -1.188 7.818 1.00 85.94 359 ASN A N 1
ATOM 2977 C CA . ASN A 1 359 ? 10.860 -0.223 6.788 1.00 85.94 359 ASN A CA 1
ATOM 2978 C C . ASN A 1 359 ? 11.965 -0.733 5.850 1.00 85.94 359 ASN A C 1
ATOM 2980 O O . ASN A 1 359 ? 12.258 -0.086 4.841 1.00 85.94 359 ASN A O 1
ATOM 2984 N N . ASN A 1 360 ? 12.621 -1.852 6.177 1.00 83.94 360 ASN A N 1
ATOM 2985 C CA . ASN A 1 360 ? 13.670 -2.405 5.333 1.00 83.94 360 ASN A CA 1
ATOM 2986 C C . ASN A 1 360 ? 13.046 -3.122 4.131 1.00 83.94 360 ASN A C 1
ATOM 2988 O O . ASN A 1 360 ? 12.378 -4.144 4.260 1.00 83.94 360 ASN A O 1
ATOM 2992 N N . LYS A 1 361 ? 13.297 -2.566 2.946 1.00 80.06 361 LYS A N 1
ATOM 2993 C CA . LYS A 1 361 ? 12.724 -3.013 1.672 1.00 80.06 361 LYS A CA 1
ATOM 2994 C C . LYS A 1 361 ? 13.539 -4.113 0.984 1.00 80.06 361 LYS A C 1
ATOM 2996 O O . LYS A 1 361 ? 13.095 -4.622 -0.037 1.00 80.06 361 LYS A O 1
ATOM 3001 N N . THR A 1 362 ? 14.739 -4.436 1.475 1.00 78.00 362 THR A N 1
ATOM 3002 C CA . THR A 1 362 ? 15.655 -5.378 0.805 1.00 78.00 362 THR A CA 1
ATOM 3003 C C . THR A 1 362 ? 15.843 -6.679 1.556 1.00 78.00 362 THR A C 1
ATOM 3005 O O . THR A 1 362 ? 15.925 -7.728 0.930 1.00 78.00 362 THR A O 1
ATOM 3008 N N . GLN A 1 363 ? 15.955 -6.619 2.882 1.00 89.25 363 GLN A N 1
ATOM 3009 C CA . GLN A 1 363 ? 16.356 -7.766 3.689 1.00 89.25 363 GLN A CA 1
ATOM 3010 C C . GLN A 1 363 ? 15.260 -8.118 4.702 1.00 89.25 363 GLN A C 1
ATOM 3012 O O . GLN A 1 363 ? 14.981 -7.305 5.591 1.00 89.25 363 GLN A O 1
ATOM 3017 N N . PRO A 1 364 ? 14.676 -9.330 4.629 1.00 92.81 364 PRO A N 1
ATOM 3018 C CA . PRO A 1 364 ? 13.826 -9.864 5.683 1.00 92.81 364 PRO A CA 1
ATOM 3019 C C . PRO A 1 364 ? 14.547 -9.895 7.021 1.00 92.81 364 PRO A C 1
ATOM 3021 O O . PRO A 1 364 ? 15.735 -10.215 7.101 1.00 92.81 364 PRO A O 1
ATOM 3024 N N . SER A 1 365 ? 13.799 -9.599 8.077 1.00 94.81 365 SER A N 1
ATOM 3025 C CA . SER A 1 365 ? 14.315 -9.519 9.447 1.00 94.81 365 SER A CA 1
ATOM 3026 C C . SER A 1 365 ? 13.401 -10.209 10.464 1.00 94.81 365 SER A C 1
ATOM 3028 O O . SER A 1 365 ? 13.412 -9.870 11.642 1.00 94.81 365 SER A O 1
ATOM 3030 N N . GLY A 1 366 ? 12.590 -11.158 9.997 1.00 94.81 366 GLY A N 1
ATOM 3031 C CA . GLY A 1 366 ? 11.613 -11.903 10.789 1.00 94.81 366 GLY A CA 1
ATOM 3032 C C . GLY A 1 366 ? 10.286 -12.042 10.047 1.00 94.81 366 GLY A C 1
ATOM 3033 O O . GLY A 1 366 ? 9.963 -11.236 9.176 1.00 94.81 366 GLY A O 1
ATOM 3034 N N . SER A 1 367 ? 9.541 -13.095 10.359 1.00 94.75 367 SER A N 1
ATOM 3035 C CA . SER A 1 367 ? 8.202 -13.360 9.827 1.00 94.75 367 SER A CA 1
ATOM 3036 C C . SER A 1 367 ? 7.551 -14.477 10.637 1.00 94.75 367 SER A C 1
ATOM 3038 O O . SER A 1 367 ? 8.261 -15.321 11.188 1.00 94.75 367 SER A O 1
ATOM 3040 N N . SER A 1 368 ? 6.224 -14.531 10.646 1.00 93.44 368 SER A N 1
ATOM 3041 C CA . SER A 1 368 ? 5.453 -15.679 11.127 1.00 93.44 368 SER A CA 1
ATOM 3042 C C . SER A 1 368 ? 4.789 -16.372 9.939 1.00 93.44 368 SER A C 1
ATOM 3044 O O . SER A 1 368 ? 4.205 -15.699 9.096 1.00 93.44 368 SER A O 1
ATOM 3046 N N . ASN A 1 369 ? 4.915 -17.694 9.812 1.00 92.31 369 ASN A N 1
ATOM 3047 C CA . ASN A 1 369 ? 4.376 -18.416 8.656 1.00 92.31 369 ASN A CA 1
ATOM 3048 C C . ASN A 1 369 ? 2.935 -18.864 8.909 1.00 92.31 369 ASN A C 1
ATOM 3050 O O . ASN A 1 369 ? 2.724 -19.821 9.648 1.00 92.31 369 ASN A O 1
ATOM 3054 N N . PHE A 1 370 ? 1.972 -18.202 8.270 1.00 92.00 370 PHE A N 1
ATOM 3055 C CA . PHE A 1 370 ? 0.551 -18.499 8.449 1.00 92.00 370 PHE A CA 1
ATOM 3056 C C . PHE A 1 370 ? 0.067 -19.701 7.624 1.00 92.00 370 PHE A C 1
ATOM 3058 O O . PHE A 1 370 ? -0.953 -20.277 7.963 1.00 92.00 370 PHE A O 1
ATOM 3065 N N . SER A 1 371 ? 0.831 -20.186 6.634 1.00 89.31 371 SER A N 1
ATOM 3066 C CA . SER A 1 371 ? 0.418 -21.341 5.810 1.00 89.31 371 SER A CA 1
ATOM 3067 C C . SER A 1 371 ? 0.295 -22.669 6.563 1.00 89.31 371 SER A C 1
ATOM 3069 O O . SER A 1 371 ? -0.298 -23.607 6.043 1.00 89.31 371 SER A O 1
ATOM 3071 N N . PHE A 1 372 ? 0.912 -22.789 7.740 1.00 79.38 372 PHE A N 1
ATOM 3072 C CA . PHE A 1 372 ? 0.893 -24.020 8.542 1.00 79.38 372 PHE A CA 1
ATOM 3073 C C . PHE A 1 372 ? 0.279 -23.815 9.928 1.00 79.38 372 PHE A C 1
ATOM 3075 O O . PHE A 1 372 ? 0.308 -24.731 10.750 1.00 79.38 372 PHE A O 1
ATOM 3082 N N . MET A 1 373 ? -0.206 -22.608 10.221 1.00 79.19 373 MET A N 1
ATOM 3083 C CA . MET A 1 373 ? -0.834 -22.310 11.500 1.00 79.19 373 MET A CA 1
ATOM 3084 C C . MET A 1 373 ? -2.341 -22.432 11.336 1.00 79.19 373 MET A C 1
ATOM 3086 O O . MET A 1 373 ? -2.956 -21.558 10.742 1.00 79.19 373 MET A O 1
ATOM 3090 N N . ASN A 1 374 ? -2.911 -23.499 11.888 1.00 75.31 374 ASN A N 1
ATOM 3091 C CA . ASN A 1 374 ? -4.359 -23.645 11.995 1.00 75.31 374 ASN A CA 1
ATOM 3092 C C . ASN A 1 374 ? -4.868 -22.854 13.211 1.00 75.31 374 ASN A C 1
ATOM 3094 O O . ASN A 1 374 ? -4.165 -22.768 14.227 1.00 75.31 374 ASN A O 1
ATOM 3098 N N . ASP A 1 375 ? -6.079 -22.309 13.108 1.00 85.19 375 ASP A N 1
ATOM 3099 C CA . ASP A 1 375 ? -6.785 -21.582 14.163 1.00 85.19 375 ASP A CA 1
ATOM 3100 C C . ASP A 1 375 ? -6.005 -20.359 14.687 1.00 85.19 375 ASP A C 1
ATOM 3102 O O . ASP A 1 375 ? -5.871 -20.127 15.898 1.00 85.19 375 ASP A O 1
ATOM 3106 N N . SER A 1 376 ? -5.453 -19.549 13.780 1.00 91.94 376 SER A N 1
ATOM 3107 C CA . SER A 1 376 ? -4.831 -18.279 14.165 1.00 91.94 376 SER A CA 1
ATOM 3108 C C . SER A 1 376 ? -5.903 -17.227 14.415 1.00 91.94 376 SER A C 1
ATOM 3110 O O . SER A 1 376 ? -6.615 -16.827 13.504 1.00 91.94 376 SER A O 1
ATOM 3112 N N . ASN A 1 377 ? -5.986 -16.713 15.643 1.00 94.56 377 ASN A N 1
ATOM 3113 C CA . ASN A 1 377 ? -7.049 -15.793 16.041 1.00 94.56 377 ASN A CA 1
ATOM 3114 C C . ASN A 1 377 ? -6.497 -14.476 16.593 1.00 94.56 377 ASN A C 1
ATOM 3116 O O . ASN A 1 377 ? -5.608 -14.458 17.446 1.00 94.56 377 ASN A O 1
ATOM 3120 N N . LEU A 1 378 ? -7.061 -13.356 16.141 1.00 96.44 378 LEU A N 1
ATOM 3121 C CA . LEU A 1 378 ? -6.859 -12.040 16.740 1.00 96.44 378 LEU A CA 1
ATOM 3122 C C . LEU A 1 378 ? -8.072 -11.702 17.608 1.00 96.44 378 LEU A C 1
ATOM 3124 O O . LEU A 1 378 ? -9.169 -11.463 17.107 1.00 96.44 378 LEU A O 1
ATOM 3128 N N . VAL A 1 379 ? -7.870 -11.664 18.921 1.00 96.56 379 VAL A N 1
ATOM 3129 C CA . VAL A 1 379 ? -8.918 -11.354 19.894 1.00 96.56 379 VAL A CA 1
ATOM 3130 C C . VAL A 1 379 ? -8.830 -9.882 20.277 1.00 96.56 379 VAL A C 1
ATOM 3132 O O . VAL A 1 379 ? -7.804 -9.415 20.766 1.00 96.56 379 VAL A O 1
ATOM 3135 N N . LEU A 1 380 ? -9.916 -9.146 20.063 1.00 97.19 380 LEU A N 1
ATOM 3136 C CA . LEU A 1 380 ? -10.039 -7.716 20.327 1.00 97.19 380 LEU A CA 1
ATOM 3137 C C . LEU A 1 380 ? -10.978 -7.477 21.511 1.00 97.19 380 LEU A C 1
ATOM 3139 O O . LEU A 1 380 ? -12.105 -7.975 21.521 1.00 97.19 380 LEU A O 1
ATOM 3143 N N . SER A 1 381 ? -10.532 -6.664 22.465 1.00 96.75 381 SER A N 1
ATOM 3144 C CA . SER A 1 381 ? -11.340 -6.142 23.570 1.00 96.75 381 SER A CA 1
ATOM 3145 C C . SER A 1 381 ? -11.653 -4.671 23.296 1.00 96.75 381 SER A C 1
ATOM 3147 O O . SER A 1 381 ? -10.746 -3.835 23.240 1.00 96.75 381 SER A O 1
ATOM 3149 N N . LEU A 1 382 ? -12.929 -4.367 23.084 1.00 95.56 382 LEU A N 1
ATOM 3150 C CA . LEU A 1 382 ? -13.454 -3.075 22.645 1.00 95.56 382 LEU A CA 1
ATOM 3151 C C . LEU A 1 382 ? -14.031 -2.273 23.818 1.00 95.56 382 LEU A C 1
ATOM 3153 O O . LEU A 1 382 ? -14.338 -2.834 24.869 1.00 95.56 382 LEU A O 1
ATOM 3157 N N . ILE A 1 383 ? -14.188 -0.958 23.642 1.00 93.31 383 ILE A N 1
ATOM 3158 C CA . ILE A 1 383 ? -14.888 -0.120 24.628 1.00 93.31 383 ILE A CA 1
ATOM 3159 C C . ILE A 1 383 ? -16.400 -0.406 24.641 1.00 93.31 383 ILE A C 1
ATOM 3161 O O . ILE A 1 383 ? -16.975 -0.848 23.645 1.00 93.31 383 ILE A O 1
ATOM 3165 N N . ASP A 1 384 ? -17.055 -0.114 25.766 1.00 90.44 384 ASP A N 1
ATOM 3166 C CA . ASP A 1 384 ? -18.504 -0.272 25.899 1.00 90.44 384 ASP A CA 1
ATOM 3167 C C . ASP A 1 384 ? -19.275 0.688 24.979 1.00 90.44 384 ASP A C 1
ATOM 3169 O O . ASP A 1 384 ? -18.832 1.801 24.690 1.00 90.44 384 ASP A O 1
ATOM 3173 N N . ASN A 1 385 ? -20.478 0.272 24.572 1.00 88.06 385 ASN A N 1
ATOM 3174 C CA . ASN A 1 385 ? -21.424 1.075 23.785 1.00 88.06 385 ASN A CA 1
ATOM 3175 C C . ASN A 1 385 ? -20.886 1.572 22.431 1.00 88.06 385 ASN A C 1
ATOM 3177 O O . ASN A 1 385 ? -21.283 2.640 21.958 1.00 88.06 385 ASN A O 1
ATOM 3181 N N . LEU A 1 386 ? -20.012 0.802 21.775 1.00 90.50 386 LEU A N 1
ATOM 3182 C CA . LEU A 1 386 ? -19.646 1.099 20.393 1.00 90.50 386 LEU A CA 1
ATOM 3183 C C . LEU A 1 386 ? -20.844 0.930 19.438 1.00 90.50 386 LEU A C 1
ATOM 3185 O O . LEU A 1 386 ? -21.656 0.005 19.601 1.00 90.50 386 LEU A O 1
ATOM 3189 N N . PRO A 1 387 ? -20.944 1.793 18.411 1.00 91.62 387 PRO A N 1
ATOM 3190 C CA . PRO A 1 387 ? -21.846 1.570 17.282 1.00 91.62 387 PRO A CA 1
ATOM 3191 C C . PRO A 1 387 ? -21.446 0.291 16.530 1.00 91.62 387 PRO A C 1
ATOM 3193 O O . PRO A 1 387 ? -20.469 -0.376 16.867 1.00 91.62 387 PRO A O 1
ATOM 3196 N N . GLU A 1 388 ? -22.176 -0.037 15.473 1.00 93.38 388 GLU A N 1
ATOM 3197 C CA . GLU A 1 388 ? -21.709 -1.043 14.525 1.00 93.38 388 GLU A CA 1
ATOM 3198 C C . GLU A 1 388 ? -20.396 -0.585 13.864 1.00 93.38 388 GLU A C 1
ATOM 3200 O O . GLU A 1 388 ? -20.281 0.537 13.354 1.00 93.38 388 GLU A O 1
ATOM 3205 N N . MET A 1 389 ? -19.390 -1.456 13.921 1.00 93.62 389 MET A N 1
ATOM 3206 C CA . MET A 1 389 ? -18.041 -1.209 13.418 1.00 93.62 389 MET A CA 1
ATOM 3207 C C . MET A 1 389 ? -17.707 -2.193 12.300 1.00 93.62 389 MET A C 1
ATOM 3209 O O . MET A 1 389 ? -18.320 -3.241 12.144 1.00 93.62 389 MET A O 1
ATOM 3213 N N . GLU A 1 390 ? -16.664 -1.877 11.561 1.00 94.75 390 GLU A N 1
ATOM 3214 C CA . GLU A 1 390 ? -16.053 -2.692 10.533 1.00 94.75 390 GLU A CA 1
ATOM 3215 C C . GLU A 1 390 ? -14.553 -2.766 10.826 1.00 94.75 390 GLU A C 1
ATOM 3217 O O . GLU A 1 390 ? -13.886 -1.743 11.016 1.00 94.75 390 GLU A O 1
ATOM 3222 N N . LEU A 1 391 ? -14.020 -3.980 10.888 1.00 96.44 391 LEU A N 1
ATOM 3223 C CA . LEU A 1 391 ? -12.592 -4.227 11.029 1.00 96.44 391 LEU A CA 1
ATOM 3224 C C . LEU A 1 391 ? -11.994 -4.470 9.650 1.00 96.44 391 LEU A C 1
ATOM 3226 O O . LEU A 1 391 ? -12.463 -5.339 8.917 1.00 96.44 391 LEU A O 1
ATOM 3230 N N . HIS A 1 392 ? -10.906 -3.765 9.353 1.00 96.94 392 HIS A N 1
ATOM 3231 C CA . HIS A 1 392 ? -10.027 -4.082 8.231 1.00 96.94 392 HIS A CA 1
ATOM 3232 C C . HIS A 1 392 ? -8.692 -4.553 8.785 1.00 96.94 392 HIS A C 1
ATOM 3234 O O . HIS A 1 392 ? -7.970 -3.759 9.387 1.00 96.94 392 HIS A O 1
ATOM 3240 N N . LEU A 1 393 ? -8.373 -5.828 8.584 1.00 97.88 393 LEU A N 1
ATOM 3241 C CA . LEU A 1 393 ? -7.121 -6.450 8.999 1.00 97.88 393 LEU A CA 1
ATOM 3242 C C . LEU A 1 393 ? -6.288 -6.776 7.759 1.00 97.88 393 LEU A C 1
ATOM 3244 O O . LEU A 1 393 ? -6.750 -7.465 6.853 1.00 97.88 393 LEU A O 1
ATOM 3248 N N . TYR A 1 394 ? -5.057 -6.282 7.733 1.00 97.88 394 TYR A N 1
ATOM 3249 C CA . TYR A 1 394 ? -4.096 -6.477 6.658 1.00 97.88 394 TYR A CA 1
ATOM 3250 C C . TYR A 1 394 ? -2.905 -7.291 7.149 1.00 97.88 394 TYR A C 1
ATOM 3252 O O . TYR A 1 394 ? -2.347 -7.009 8.212 1.00 97.88 394 TYR A O 1
ATOM 3260 N N . ALA A 1 395 ? -2.481 -8.248 6.332 1.00 96.75 395 ALA A N 1
ATOM 3261 C CA . ALA A 1 395 ? -1.241 -8.989 6.502 1.00 96.75 395 ALA A CA 1
ATOM 3262 C C . ALA A 1 395 ? -0.336 -8.737 5.296 1.00 96.75 395 ALA A C 1
ATOM 3264 O O . ALA A 1 395 ? -0.765 -8.874 4.150 1.00 96.75 395 ALA A O 1
ATOM 3265 N N . VAL A 1 396 ? 0.921 -8.375 5.553 1.00 95.81 396 VAL A N 1
ATOM 3266 C CA . VAL A 1 396 ? 1.934 -8.242 4.497 1.00 95.81 396 VAL A CA 1
ATOM 3267 C C . VAL A 1 396 ? 2.854 -9.443 4.563 1.00 95.81 396 VAL A C 1
ATOM 3269 O O . VAL A 1 396 ? 3.569 -9.613 5.551 1.00 95.81 396 VAL A O 1
ATOM 3272 N N . ASN A 1 397 ? 2.851 -10.271 3.523 1.00 95.25 397 ASN A N 1
ATOM 3273 C CA . ASN A 1 397 ? 3.680 -11.470 3.447 1.00 95.25 397 ASN A CA 1
ATOM 3274 C C . ASN A 1 397 ? 4.804 -11.341 2.424 1.00 95.25 397 ASN A C 1
ATOM 3276 O O . ASN A 1 397 ? 4.729 -10.553 1.482 1.00 95.25 397 ASN A O 1
ATOM 3280 N N . TYR A 1 398 ? 5.833 -12.164 2.604 1.00 95.19 398 TYR A N 1
ATOM 3281 C CA . TYR A 1 398 ? 6.862 -12.395 1.601 1.00 95.19 398 TYR A CA 1
ATOM 3282 C C . TYR A 1 398 ? 6.430 -13.480 0.612 1.00 95.19 398 TYR A C 1
ATOM 3284 O O . TYR A 1 398 ? 5.748 -14.439 0.981 1.00 95.19 398 TYR A O 1
ATOM 3292 N N . ASN A 1 399 ? 6.862 -13.336 -0.638 1.00 94.81 399 ASN A N 1
ATOM 3293 C CA . ASN A 1 399 ? 6.772 -14.359 -1.678 1.00 94.81 399 ASN A CA 1
ATOM 3294 C C . ASN A 1 399 ? 7.953 -14.195 -2.649 1.00 94.81 399 ASN A C 1
ATOM 3296 O O . ASN A 1 399 ? 8.698 -13.218 -2.565 1.00 94.81 399 ASN A O 1
ATOM 3300 N N . MET A 1 400 ? 8.141 -15.137 -3.566 1.00 94.69 400 MET A N 1
ATOM 3301 C CA . MET A 1 400 ? 9.205 -15.096 -4.563 1.00 94.69 400 MET A CA 1
ATOM 3302 C C . MET A 1 400 ? 8.600 -14.989 -5.961 1.00 94.69 400 MET A C 1
ATOM 3304 O O . MET A 1 400 ? 7.779 -15.814 -6.360 1.00 94.69 400 MET A O 1
ATOM 3308 N N . MET A 1 401 ? 9.036 -13.983 -6.713 1.00 95.31 401 MET A N 1
ATOM 3309 C CA . MET A 1 401 ? 8.792 -13.867 -8.145 1.00 95.31 401 MET A CA 1
ATOM 3310 C C . MET A 1 401 ? 9.999 -14.427 -8.886 1.00 95.31 401 MET A C 1
ATOM 3312 O O . MET A 1 401 ? 11.106 -13.896 -8.786 1.00 95.31 401 MET A O 1
ATOM 3316 N N . ASN A 1 402 ? 9.781 -15.485 -9.653 1.00 95.88 402 ASN A N 1
ATOM 3317 C CA . ASN A 1 402 ? 10.788 -16.055 -10.530 1.00 95.88 402 ASN A CA 1
ATOM 3318 C C . ASN A 1 402 ? 10.571 -15.561 -11.956 1.00 95.88 402 ASN A C 1
ATOM 3320 O O . ASN A 1 402 ? 9.432 -15.404 -12.393 1.00 95.88 402 ASN A O 1
ATOM 3324 N N . ILE A 1 403 ? 11.666 -15.348 -12.679 1.00 94.94 403 ILE A N 1
ATOM 3325 C CA . ILE A 1 403 ? 11.653 -14.990 -14.093 1.00 94.94 403 ILE A CA 1
ATOM 3326 C C . ILE A 1 403 ? 12.680 -15.855 -14.809 1.00 94.94 403 ILE A C 1
ATOM 3328 O O . ILE A 1 403 ? 13.859 -15.862 -14.448 1.00 94.94 403 ILE A O 1
ATOM 3332 N N . ASP A 1 404 ? 12.228 -16.576 -15.827 1.00 92.62 404 ASP A N 1
ATOM 3333 C CA . ASP A 1 404 ? 13.084 -17.372 -16.697 1.00 92.62 404 ASP A CA 1
ATOM 3334 C C . ASP A 1 404 ? 12.538 -17.364 -18.129 1.00 92.62 404 ASP A C 1
ATOM 3336 O O . ASP A 1 404 ? 11.326 -17.423 -18.351 1.00 92.62 404 ASP A O 1
ATOM 3340 N N . LYS A 1 405 ? 13.441 -17.270 -19.110 1.00 88.81 405 LYS A N 1
ATOM 3341 C CA . LYS A 1 405 ? 13.136 -17.335 -20.555 1.00 88.81 405 LYS A CA 1
ATOM 3342 C C . LYS A 1 405 ? 11.911 -16.511 -20.992 1.00 88.81 405 LYS A C 1
ATOM 3344 O O . LYS A 1 405 ? 11.056 -16.996 -21.732 1.00 88.81 405 LYS A O 1
ATOM 3349 N N . GLY A 1 406 ? 11.809 -15.262 -20.535 1.00 88.94 406 GLY A N 1
ATOM 3350 C CA . GLY A 1 406 ? 10.726 -14.359 -20.941 1.00 88.94 406 GLY A CA 1
ATOM 3351 C C . GLY A 1 406 ? 9.418 -14.523 -20.161 1.00 88.94 406 GLY A C 1
ATOM 3352 O O . GLY A 1 406 ? 8.461 -13.809 -20.456 1.00 88.94 406 GLY A O 1
ATOM 3353 N N . THR A 1 407 ? 9.353 -15.440 -19.193 1.00 92.88 407 THR A N 1
ATOM 3354 C CA . THR A 1 407 ? 8.139 -15.775 -18.435 1.00 92.88 407 THR A CA 1
ATOM 3355 C C . THR A 1 407 ? 8.379 -15.582 -16.945 1.00 92.88 407 THR A C 1
ATOM 3357 O O . THR A 1 407 ? 9.438 -15.937 -16.430 1.00 92.88 407 THR A O 1
ATOM 3360 N N . SER A 1 408 ? 7.387 -15.043 -16.246 1.00 95.06 408 SER A N 1
ATOM 3361 C CA . SER A 1 408 ? 7.391 -14.882 -14.797 1.00 95.06 408 SER A CA 1
ATOM 3362 C C . SER A 1 408 ? 6.298 -15.703 -14.121 1.00 95.06 408 SER A C 1
ATOM 3364 O O . SER A 1 408 ? 5.234 -15.937 -14.700 1.00 95.06 408 SER A O 1
ATOM 3366 N N . TRP A 1 409 ? 6.570 -16.141 -12.892 1.00 94.88 409 TRP A N 1
ATOM 3367 C CA . TRP A 1 409 ? 5.609 -16.832 -12.036 1.00 94.88 409 TRP A CA 1
ATOM 3368 C C . TRP A 1 409 ? 5.906 -16.573 -10.557 1.00 94.88 409 TRP A C 1
ATOM 3370 O O . TRP A 1 409 ? 7.042 -16.280 -10.169 1.00 94.88 409 TRP A O 1
ATOM 3380 N N . LEU A 1 410 ? 4.870 -16.695 -9.731 1.00 95.12 410 LEU A N 1
ATOM 3381 C CA . LEU A 1 410 ? 5.008 -16.747 -8.280 1.00 95.12 410 LEU A CA 1
ATOM 3382 C C . LEU A 1 410 ? 5.399 -18.160 -7.854 1.00 95.12 410 LEU A C 1
ATOM 3384 O O . LEU A 1 410 ? 4.840 -19.128 -8.363 1.00 95.12 410 LEU A O 1
ATOM 3388 N N . GLU A 1 411 ? 6.322 -18.278 -6.903 1.00 93.81 411 GLU A N 1
ATOM 3389 C CA . GLU A 1 411 ? 6.653 -19.575 -6.297 1.00 93.81 411 GLU A CA 1
ATOM 3390 C C . GLU A 1 411 ? 5.432 -20.188 -5.601 1.00 93.81 411 GLU A C 1
ATOM 3392 O O . GLU A 1 411 ? 5.179 -21.383 -5.721 1.00 93.81 411 GLU A O 1
ATOM 3397 N N . TYR A 1 412 ? 4.640 -19.346 -4.931 1.00 89.69 412 TYR A N 1
ATOM 3398 C CA . TYR A 1 412 ? 3.403 -19.754 -4.281 1.00 89.69 412 TYR A CA 1
ATOM 3399 C C . TYR A 1 412 ? 2.230 -18.885 -4.742 1.00 89.69 412 TYR A C 1
ATOM 3401 O O . TYR A 1 412 ? 2.309 -17.655 -4.718 1.00 89.69 412 TYR A O 1
ATOM 3409 N N . ILE A 1 413 ? 1.135 -19.516 -5.166 1.00 81.69 413 ILE A N 1
ATOM 3410 C CA . ILE A 1 413 ? -0.066 -18.832 -5.666 1.00 81.69 413 ILE A CA 1
ATOM 3411 C C . ILE A 1 413 ? -1.039 -18.650 -4.505 1.00 81.69 413 ILE A C 1
ATOM 3413 O O . ILE A 1 413 ? -1.428 -19.633 -3.883 1.00 81.69 413 ILE A O 1
ATOM 3417 N N . LEU A 1 414 ? -1.438 -17.410 -4.201 1.00 66.00 414 LEU A N 1
ATOM 3418 C CA . LEU A 1 414 ? -2.516 -17.136 -3.242 1.00 66.00 414 LEU A CA 1
ATOM 3419 C C . LEU A 1 414 ? -3.765 -17.926 -3.667 1.00 66.00 414 LEU A C 1
ATOM 3421 O O . LEU A 1 414 ? -4.333 -17.657 -4.725 1.00 66.00 414 LEU A O 1
ATOM 3425 N N . SER A 1 415 ? -4.161 -18.930 -2.883 1.00 54.03 415 SER A N 1
ATOM 3426 C CA . SER A 1 415 ? -5.467 -19.564 -3.046 1.00 54.03 415 SER A CA 1
ATOM 3427 C C . SER A 1 415 ? -6.521 -18.536 -2.642 1.00 54.03 415 SER A C 1
ATOM 3429 O O . SER A 1 415 ? -6.493 -18.071 -1.503 1.00 54.03 415 SER A O 1
ATOM 3431 N N . ASN A 1 416 ? -7.367 -18.144 -3.598 1.00 42.59 416 ASN A N 1
ATOM 3432 C CA . ASN A 1 416 ? -8.479 -17.212 -3.383 1.00 42.59 416 ASN A CA 1
ATOM 3433 C C . ASN A 1 416 ? -9.458 -17.699 -2.319 1.00 42.59 416 ASN A C 1
ATOM 3435 O O . ASN A 1 416 ? -9.743 -18.920 -2.314 1.00 42.59 416 ASN A O 1
#

Sequence (416 aa):
MDATYRQLDINTRNERLDKFLTANPEVSFFHSKQKRYYPYARNARYITFDSAPEFGQLAQVKIPRYGHLVGDIAIEFDLPTLTSNVNVSYCNNIGHALIDWIEIEIGGIVFDRLYGLWLHICREIFEKKDQRDTHRELTYYFENMTTNSFPGGEKVIVPLNFWFNKIASHFLPLSAISNQDVIIKLKLNPFSKLWVSDNSLPPNGTYKLTNLRLLVDYYVLDDHQQRMFSPIYDNDHNVSLYPPKLTYLITQTQRIQINIPSGKTKVSVDMDSFNYPVAFLIWVLRRIDVSTNNDWFNFTNVLTGTPSDPLQKAQLYHAEKERTDEISAKILRLYEPLKFVGHSSNNYIYTYFFNLYPNNKTQPSGSSNFSFMNDSNLVLSLIDNLPEMELHLYAVNYNMMNIDKGTSWLEYILSN

Mean predicted aligned error: 6.59 Å